Protein 2XBK (pdb70)

CATH classification: 1.10.630.10

Organism: NCBI:txid68242

Foldseek 3Di:
DFAEDDQDAFDFLDADPVLVVVLVVFQKGWHAAPVGFIFIEGFAQVQQLVVLADLLKFQEACDLVVFDFRFDAPVLSVRHY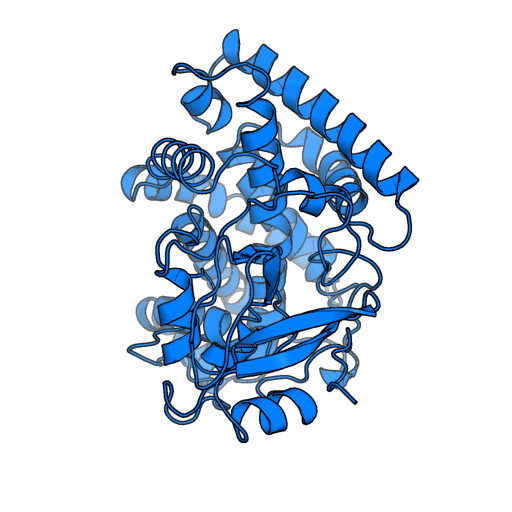NDASVVRVVVLVVLCVLLQVLQPPVNLVVLQVVLLVLQVVQVVVQPVVAPFGFCLVRHQQLSLLQSLCVQAVNDNVCSVVVVVLLQQLFFRPCHVSNVVSVVVLLVVLLVRLVVCVVPPDNHSSNSSNPDPDDSNVSSVSSVVSSNVRGLLLSLLQLLLLAVLLVPVVLVCVLLVDVLLVLLLSLLSLLGSGQWSQKDRWIFRCAWDDGRNDIGHHSHTYIYIQNRNSQRCVVDPPSSDRHSNDPPRPGCSQHDHSSGNSCVSNSSSSNSSNSNVCCVVVVNKHFPDDSVPFAFDPRGHSGHTPTGTIHD

B-factor: mean 30.95, std 8.92, range [11.26, 67.27]

InterPro domains:
  IPR001128 Cytochrome P450 [PF00067] (215-366)
  IPR002397 Cytochrome P450, B-class [PR00359] (140-156)
  IPR002397 Cytochrome P450, B-class [PR00359] (157-172)
  IPR002397 Cytochrome P450, B-class [PR00359] (193-215)
  IPR002397 Cytochrome P450, B-class [PR00359] (269-280)
  IPR002397 Cytochrome P450, B-class [PR00359] (288-315)
  IPR002397 Cytochrome P450, B-class [PR00359] (316-331)
  IPR002397 Cytochrome P450, B-class [PR00359] (337-346)
  IPR002397 Cytochrome P450, B-class [PR00359] (346-357)
  IPR036396 Cytochrome P450 superfamily [G3DSA:1.10.630.10] (1-397)
  IPR036396 Cytochrome P450 superfamily [SSF48264] (19-397)

Structure (mmCIF, N/CA/C/O backbone):
data_2XBK
#
_entry.id   2XBK
#
_cell.length_a   99.920
_cell.length_b   99.690
_cell.length_c   58.505
_cell.angle_alpha   90.00
_cell.angle_beta   111.92
_cell.angle_gamma   90.00
#
_symmetry.space_group_name_H-M   'C 1 2 1'
#
loop_
_entity.id
_entity.type
_entity.pdbx_description
1 polymer 'PIMD PROTEIN'
2 non-polymer 'PROTOPORPHYRIN IX CONTAINING FE'
3 non-polymer 4,5-DE-EPOXYPIMARICIN
4 water water
#
loop_
_atom_site.group_PDB
_atom_site.id
_atom_site.type_symbol
_atom_site.label_atom_id
_atom_site.label_alt_id
_atom_site.label_comp_id
_atom_site.label_asym_id
_atom_site.label_entity_id
_atom_site.label_seq_id
_atom_site.pdbx_PDB_ins_code
_atom_site.Cartn_x
_atom_site.Cartn_y
_atom_site.Cartn_z
_atom_site.occupancy
_atom_site.B_iso_or_equiv
_atom_site.auth_seq_id
_atom_site.auth_comp_id
_atom_site.auth_asym_id
_atom_site.auth_atom_id
_atom_site.pdbx_PDB_model_num
ATOM 1 N N . ASP A 1 14 ? 31.017 -20.906 -16.024 1.00 42.12 7 ASP A N 1
ATOM 2 C CA . ASP A 1 14 ? 30.251 -21.209 -14.784 1.00 41.95 7 ASP A CA 1
ATOM 3 C C . ASP A 1 14 ? 30.947 -20.515 -13.581 1.00 39.96 7 ASP A C 1
ATOM 4 O O . ASP A 1 14 ? 31.825 -21.080 -12.924 1.00 41.77 7 ASP A O 1
ATOM 6 N N . LEU A 1 15 ? 30.583 -19.287 -13.285 1.00 37.30 8 LEU A N 1
ATOM 7 C CA . LEU A 1 15 ? 31.181 -18.672 -12.095 1.00 34.03 8 LEU A CA 1
ATOM 8 C C . LEU A 1 15 ? 30.153 -18.789 -11.004 1.00 32.37 8 LEU A C 1
ATOM 9 O O . LEU A 1 15 ? 28.972 -18.557 -11.286 1.00 32.54 8 LEU A O 1
ATOM 14 N N . PRO A 1 16 ? 30.593 -19.033 -9.740 1.00 30.73 9 PRO A N 1
ATOM 15 C CA . PRO A 1 16 ? 29.539 -19.014 -8.699 1.00 29.79 9 PRO A CA 1
ATOM 16 C C . PRO A 1 16 ? 28.866 -17.678 -8.700 1.00 28.92 9 PRO A C 1
ATOM 17 O O . PRO A 1 16 ? 29.504 -16.618 -8.923 1.00 29.40 9 PRO A O 1
ATOM 21 N N . CYS A 1 17 ? 27.572 -17.697 -8.456 1.00 28.24 10 CYS A N 1
ATOM 22 C CA . CYS A 1 17 ? 26.807 -16.489 -8.566 1.00 28.57 10 CYS A CA 1
ATOM 23 C C . CYS A 1 17 ? 26.288 -15.999 -7.188 1.00 27.78 10 CYS A C 1
ATOM 24 O O . CYS A 1 17 ? 25.555 -16.715 -6.485 1.00 27.35 10 CYS A O 1
ATOM 27 N N . LEU A 1 18 ? 26.716 -14.795 -6.799 1.00 25.99 11 LEU A N 1
ATOM 28 C CA . LEU A 1 18 ? 26.387 -14.254 -5.444 1.00 25.76 11 LEU A CA 1
ATOM 29 C C . LEU A 1 18 ? 24.951 -13.771 -5.418 1.00 26.00 11 LEU A C 1
ATOM 30 O O . LEU A 1 18 ? 24.328 -13.612 -6.459 1.00 27.35 11 LEU A O 1
ATOM 35 N N . ASN A 1 19 ? 24.365 -13.587 -4.258 1.00 25.92 12 ASN A N 1
ATOM 36 C CA . ASN A 1 19 ? 22.968 -13.158 -4.245 1.00 27.30 12 ASN A CA 1
ATOM 37 C C . ASN A 1 19 ? 22.792 -12.097 -3.148 1.00 27.45 12 ASN A C 1
ATOM 38 O O . ASN A 1 19 ? 23.704 -11.811 -2.359 1.00 26.88 12 ASN A O 1
ATOM 43 N N . LEU A 1 20 ? 21.590 -11.587 -3.042 1.00 28.80 13 LEU A N 1
ATOM 44 C CA . LEU A 1 20 ? 21.271 -10.620 -1.998 1.00 29.23 13 LEU A CA 1
ATOM 45 C C . LEU A 1 20 ? 20.404 -11.241 -0.919 1.00 29.26 13 LEU A C 1
ATOM 46 O O . LEU A 1 20 ? 19.633 -10.529 -0.246 1.00 28.19 13 LEU A O 1
ATOM 51 N N . GLU A 1 21 ? 20.534 -12.547 -0.690 1.00 27.92 14 GLU A N 1
ATOM 52 C CA . GLU A 1 21 ? 19.643 -13.140 0.363 1.00 28.96 14 GLU A CA 1
ATOM 53 C C . GLU A 1 21 ? 20.085 -12.768 1.783 1.00 29.41 14 GLU A C 1
ATOM 54 O O . GLU A 1 21 ? 21.282 -12.694 2.055 1.00 30.45 14 GLU A O 1
ATOM 60 N N . PRO A 1 22 ? 19.127 -12.571 2.708 1.00 30.09 15 PRO A N 1
ATOM 61 C CA . PRO A 1 22 ? 19.569 -12.160 4.047 1.00 30.28 15 PRO A CA 1
ATOM 62 C C . PRO A 1 22 ? 20.407 -13.309 4.692 1.00 29.63 15 PRO A C 1
ATOM 63 O O . PRO A 1 22 ? 20.143 -14.479 4.450 1.00 29.85 15 PRO A O 1
ATOM 67 N N . PRO A 1 23 ? 21.438 -12.969 5.462 1.00 28.91 16 PRO A N 1
ATOM 68 C CA . PRO A 1 23 ? 22.189 -14.021 6.133 1.00 28.37 16 PRO A CA 1
ATOM 69 C C . PRO A 1 23 ? 21.401 -14.616 7.311 1.00 28.83 16 PRO A C 1
ATOM 70 O O . PRO A 1 23 ? 20.464 -13.969 7.818 1.00 28.93 16 PRO A O 1
ATOM 74 N N . LYS A 1 24 ? 21.778 -15.807 7.753 1.00 29.46 17 LYS A N 1
ATOM 75 C CA . LYS A 1 24 ? 21.230 -16.402 9.009 1.00 30.49 17 LYS A CA 1
ATOM 76 C C . LYS A 1 24 ? 22.095 -15.895 10.168 1.00 29.63 17 LYS A C 1
ATOM 77 O O . LYS A 1 24 ? 23.204 -15.476 9.971 1.00 27.46 17 LYS A O 1
ATOM 82 N N . MET A 1 25 ? 21.613 -16.040 11.385 1.00 29.72 18 MET A N 1
ATOM 83 C CA . MET A 1 25 ? 22.352 -15.594 12.580 1.00 30.03 18 MET A CA 1
ATOM 84 C C . MET A 1 25 ? 23.600 -16.501 12.844 1.00 29.09 18 MET A C 1
ATOM 85 O O . MET A 1 25 ? 23.512 -17.738 12.777 1.00 28.20 18 MET A O 1
ATOM 90 N N . LEU A 1 26 ? 24.768 -15.891 13.093 1.00 28.17 19 LEU A N 1
ATOM 91 C CA . LEU A 1 26 ? 25.969 -16.608 13.454 1.00 27.25 19 LEU A CA 1
ATOM 92 C C . LEU A 1 26 ? 26.405 -17.765 12.522 1.00 28.25 19 LEU A C 1
ATOM 93 O O . LEU A 1 26 ? 27.130 -18.675 12.942 1.00 29.07 19 LEU A O 1
ATOM 98 N N . LYS A 1 27 ? 26.089 -17.713 11.245 1.00 27.25 20 LYS A N 1
ATOM 99 C CA . LYS A 1 27 ? 26.554 -18.810 10.357 1.00 27.16 20 LYS A CA 1
ATOM 100 C C . LYS A 1 27 ? 26.656 -18.291 8.927 1.00 25.84 20 LYS A C 1
ATOM 101 O O . LYS A 1 27 ? 25.709 -17.697 8.443 1.00 23.46 20 LYS A O 1
ATOM 107 N N . LEU A 1 28 ? 27.797 -18.492 8.268 1.00 25.02 21 LEU A N 1
ATOM 108 C CA . LEU A 1 28 ? 27.904 -18.170 6.818 1.00 25.58 21 LEU A CA 1
ATOM 109 C C . LEU A 1 28 ? 26.929 -19.039 5.970 1.00 26.51 21 LEU A C 1
ATOM 110 O O . LEU A 1 28 ? 26.634 -20.154 6.336 1.00 27.49 21 LEU A O 1
ATOM 115 N N . SER A 1 29 ? 26.412 -18.501 4.880 1.00 25.90 22 SER A N 1
ATOM 116 C CA . SER A 1 29 ? 25.540 -19.249 3.993 1.00 25.88 22 SER A CA 1
ATOM 117 C C . SER A 1 29 ? 26.331 -20.410 3.413 1.00 25.32 22 SER A C 1
ATOM 118 O O . SER A 1 29 ? 27.569 -20.401 3.378 1.00 25.47 22 SER A O 1
ATOM 121 N N . PRO A 1 30 ? 25.622 -21.446 2.977 1.00 24.62 23 PRO A N 1
ATOM 122 C CA . PRO A 1 30 ? 26.286 -22.531 2.315 1.00 23.69 23 PRO A CA 1
ATOM 123 C C . PRO A 1 30 ? 27.209 -22.120 1.144 1.00 22.83 23 PRO A C 1
ATOM 124 O O . PRO A 1 30 ? 28.295 -22.684 0.983 1.00 22.45 23 PRO A O 1
ATOM 128 N N . LEU A 1 31 ? 26.793 -21.174 0.313 1.00 22.53 24 LEU A N 1
ATOM 129 C CA . LEU A 1 31 ? 27.710 -20.752 -0.781 1.00 22.83 24 LEU A CA 1
ATOM 130 C C . LEU A 1 31 ? 28.978 -20.091 -0.236 1.00 22.45 24 LEU A C 1
ATOM 131 O O . LEU A 1 31 ? 30.116 -20.410 -0.689 1.00 21.54 24 LEU A O 1
ATOM 136 N N . LEU A 1 32 ? 28.806 -19.231 0.786 1.00 22.81 25 LEU A N 1
ATOM 137 C CA . LEU A 1 32 ? 29.969 -18.539 1.326 1.00 22.46 25 LEU A CA 1
ATOM 138 C C . LEU A 1 32 ? 30.849 -19.474 2.102 1.00 23.26 25 LEU A C 1
ATOM 139 O O . LEU A 1 32 ? 32.073 -19.367 1.928 1.00 22.48 25 LEU A O 1
ATOM 144 N N . ARG A 1 33 ? 30.268 -20.416 2.887 1.00 22.57 26 ARG A N 1
ATOM 145 C CA . ARG A 1 33 ? 31.117 -21.401 3.561 1.00 25.22 26 ARG A CA 1
ATOM 146 C C . ARG A 1 33 ? 31.883 -22.234 2.513 1.00 25.36 26 ARG A C 1
ATOM 147 O O . ARG A 1 33 ? 33.088 -22.506 2.654 1.00 26.07 26 ARG A O 1
ATOM 150 N N . ALA A 1 34 ? 31.204 -22.650 1.447 1.00 25.18 27 ALA A N 1
ATOM 151 C CA . ALA A 1 34 ? 31.865 -23.495 0.423 1.00 25.61 27 ALA A CA 1
ATOM 152 C C . ALA A 1 34 ? 33.009 -22.749 -0.249 1.00 25.74 27 ALA A C 1
ATOM 153 O O . ALA A 1 34 ? 34.104 -23.308 -0.424 1.00 26.04 27 ALA A O 1
ATOM 155 N N . LEU A 1 35 ? 32.790 -21.475 -0.587 1.00 24.58 28 LEU A N 1
ATOM 156 C CA . LEU A 1 35 ? 33.872 -20.693 -1.169 1.00 25.33 28 LEU A CA 1
ATOM 157 C C . LEU A 1 35 ? 35.087 -20.458 -0.178 1.00 25.51 28 LEU A C 1
ATOM 158 O O . LEU A 1 35 ? 36.266 -20.587 -0.553 1.00 24.03 28 LEU A O 1
ATOM 163 N N . GLN A 1 36 ? 34.793 -20.130 1.095 1.00 25.07 29 GLN A N 1
ATOM 164 C CA . GLN A 1 36 ? 35.847 -19.997 2.082 1.00 25.11 29 GLN A CA 1
ATOM 165 C C . GLN A 1 36 ? 36.645 -21.303 2.293 1.00 25.75 29 GLN A C 1
ATOM 166 O O . GLN A 1 36 ? 37.888 -21.269 2.407 1.00 23.33 29 GLN A O 1
ATOM 172 N N . ASP A 1 37 ? 35.936 -22.441 2.335 1.00 26.34 30 ASP A N 1
ATOM 173 C CA . ASP A 1 37 ? 36.602 -23.773 2.432 1.00 28.65 30 ASP A CA 1
ATOM 174 C C . ASP A 1 37 ? 37.461 -24.076 1.220 1.00 27.60 30 ASP A C 1
ATOM 175 O O . ASP A 1 37 ? 38.522 -24.657 1.358 1.00 26.22 30 ASP A O 1
ATOM 180 N N A ARG A 1 38 ? 37.053 -23.611 0.049 0.50 27.79 31 ARG A N 1
ATOM 181 N N B ARG A 1 38 ? 37.022 -23.681 0.025 0.50 27.90 31 ARG A N 1
ATOM 182 C CA A ARG A 1 38 ? 37.719 -24.112 -1.179 0.50 28.18 31 ARG A CA 1
ATOM 183 C CA B ARG A 1 38 ? 37.763 -24.136 -1.195 0.50 28.36 31 ARG A CA 1
ATOM 184 C C A ARG A 1 38 ? 38.843 -23.235 -1.740 0.50 27.25 31 ARG A C 1
ATOM 185 C C B ARG A 1 38 ? 39.071 -23.388 -1.370 0.50 27.44 31 ARG A C 1
ATOM 186 O O A ARG A 1 38 ? 39.483 -23.599 -2.708 0.50 26.47 31 ARG A O 1
ATOM 187 O O B ARG A 1 38 ? 40.078 -23.992 -1.724 0.50 26.96 31 ARG A O 1
ATOM 202 N N . GLY A 1 39 ? 39.068 -22.070 -1.139 1.00 26.95 32 GLY A N 1
ATOM 203 C CA . GLY A 1 39 ? 40.341 -21.308 -1.349 1.00 25.08 32 GLY A CA 1
ATOM 204 C C . GLY A 1 39 ? 40.164 -19.881 -0.933 1.00 24.39 32 GLY A C 1
ATOM 205 O O . GLY A 1 39 ? 39.017 -19.465 -0.646 1.00 24.27 32 GLY A O 1
ATOM 206 N N . PRO A 1 40 ? 41.255 -19.091 -0.940 1.00 24.71 33 PRO A N 1
ATOM 207 C CA . PRO A 1 40 ? 41.183 -17.734 -0.388 1.00 24.99 33 PRO A CA 1
ATOM 208 C C . PRO A 1 40 ? 40.619 -16.693 -1.367 1.00 26.19 33 PRO A C 1
ATOM 209 O O . PRO A 1 40 ? 40.252 -15.591 -0.953 1.00 27.64 33 PRO A O 1
ATOM 213 N N . ILE A 1 41 ? 40.506 -17.028 -2.647 1.00 26.44 34 ILE A N 1
ATOM 214 C CA . ILE A 1 41 ? 39.999 -16.069 -3.611 1.00 27.05 34 ILE A CA 1
ATOM 215 C C . ILE A 1 41 ? 39.285 -16.720 -4.838 1.00 26.82 34 ILE A C 1
ATOM 216 O O . ILE A 1 41 ? 39.755 -17.728 -5.332 1.00 27.15 34 ILE A O 1
ATOM 221 N N . HIS A 1 42 ? 38.134 -16.188 -5.262 1.00 25.42 35 HIS A N 1
ATOM 222 C CA . HIS A 1 42 ? 37.373 -16.816 -6.385 1.00 26.35 35 HIS A CA 1
ATOM 223 C C . HIS A 1 42 ? 36.815 -15.777 -7.325 1.00 25.83 35 HIS A C 1
ATOM 224 O O . HIS A 1 42 ? 36.292 -14.768 -6.878 1.00 24.55 35 HIS A O 1
ATOM 231 N N . ARG A 1 43 ? 36.902 -16.060 -8.634 1.00 24.90 36 ARG A N 1
ATOM 232 C CA . ARG A 1 43 ? 36.147 -15.344 -9.611 1.00 24.36 36 ARG A CA 1
ATOM 233 C C . ARG A 1 43 ? 34.636 -15.689 -9.490 1.00 24.21 36 ARG A C 1
ATOM 234 O O . ARG A 1 43 ? 34.254 -16.890 -9.496 1.00 24.24 36 ARG A O 1
ATOM 242 N N . VAL A 1 44 ? 33.802 -14.651 -9.388 1.00 23.01 37 VAL A N 1
ATOM 243 C CA . VAL A 1 44 ? 32.365 -14.815 -9.133 1.00 23.30 37 VAL A CA 1
ATOM 244 C C . VAL A 1 44 ? 31.551 -13.886 -10.033 1.00 24.30 37 VAL A C 1
ATOM 245 O O . VAL A 1 44 ? 32.087 -12.956 -10.664 1.00 25.89 37 VAL A O 1
ATOM 249 N N . ARG A 1 45 ? 30.252 -14.062 -10.019 1.00 23.08 38 ARG A N 1
ATOM 250 C CA . ARG A 1 45 ? 29.365 -13.187 -10.695 1.00 25.15 38 ARG A CA 1
ATOM 251 C C . ARG A 1 45 ? 28.561 -12.459 -9.621 1.00 26.37 38 ARG A C 1
ATOM 252 O O . ARG A 1 45 ? 28.221 -13.074 -8.585 1.00 26.72 38 ARG A O 1
ATOM 260 N N . THR A 1 46 ? 28.267 -11.169 -9.844 1.00 25.64 39 THR A N 1
ATOM 261 C CA . THR A 1 46 ? 27.587 -10.350 -8.841 1.00 26.09 39 THR A CA 1
ATOM 262 C C . THR A 1 46 ? 26.101 -10.307 -9.068 1.00 27.43 39 THR A C 1
ATOM 263 O O . THR A 1 46 ? 25.646 -10.719 -10.165 1.00 28.83 39 THR A O 1
ATOM 267 N N . PRO A 1 47 ? 25.337 -9.794 -8.080 1.00 26.48 40 PRO A N 1
ATOM 268 C CA . PRO A 1 47 ? 23.904 -9.590 -8.294 1.00 28.64 40 PRO A CA 1
ATOM 269 C C . PRO A 1 47 ? 23.573 -8.668 -9.455 1.00 29.90 40 PRO A C 1
ATOM 270 O O . PRO A 1 47 ? 22.467 -8.748 -9.984 1.00 28.44 40 PRO A O 1
ATOM 274 N N . ALA A 1 48 ? 24.506 -7.818 -9.851 1.00 30.77 41 ALA A N 1
ATOM 275 C CA . ALA A 1 48 ? 24.292 -6.974 -11.008 1.00 30.97 41 ALA A CA 1
ATOM 276 C C . ALA A 1 48 ? 24.643 -7.755 -12.291 1.00 31.85 41 ALA A C 1
ATOM 277 O O . ALA A 1 48 ? 24.385 -7.286 -13.362 1.00 33.32 41 ALA A O 1
ATOM 279 N N . GLY A 1 49 ? 25.236 -8.945 -12.195 1.00 31.16 42 GLY A N 1
ATOM 280 C CA . GLY A 1 49 ? 25.519 -9.717 -13.376 1.00 31.17 42 GLY A CA 1
ATOM 281 C C . GLY A 1 49 ? 26.938 -9.549 -13.894 1.00 30.83 42 GLY A C 1
ATOM 282 O O . GLY A 1 49 ? 27.252 -10.126 -14.922 1.00 31.20 42 GLY A O 1
ATOM 283 N N . ASP A 1 50 ? 27.821 -8.831 -13.160 1.00 29.87 43 ASP A N 1
ATOM 284 C CA . ASP A 1 50 ? 29.183 -8.613 -13.612 1.00 28.96 43 ASP A CA 1
ATOM 285 C C . ASP A 1 50 ? 30.110 -9.581 -12.951 1.00 29.22 43 ASP A C 1
ATOM 286 O O . ASP A 1 50 ? 29.734 -10.236 -11.983 1.00 30.57 43 ASP A O 1
ATOM 291 N N . GLU A 1 51 ? 31.333 -9.686 -13.430 1.00 28.17 44 GLU A N 1
ATOM 292 C CA . GLU A 1 51 ? 32.320 -10.592 -12.838 1.00 28.90 44 GLU A CA 1
ATOM 293 C C . GLU A 1 51 ? 33.166 -9.861 -11.780 1.00 27.94 44 GLU A C 1
ATOM 294 O O . GLU A 1 51 ? 33.394 -8.640 -11.901 1.00 27.87 44 GLU A O 1
ATOM 300 N N . ALA A 1 52 ? 33.663 -10.609 -10.775 1.00 25.98 45 ALA A N 1
ATOM 301 C CA . ALA A 1 52 ? 34.398 -9.969 -9.656 1.00 25.89 45 ALA A CA 1
ATOM 302 C C . ALA A 1 52 ? 35.281 -10.993 -9.014 1.00 25.21 45 ALA A C 1
ATOM 303 O O . ALA A 1 52 ? 35.155 -12.253 -9.251 1.00 25.16 45 ALA A O 1
ATOM 305 N N . TRP A 1 53 ? 36.219 -10.509 -8.221 1.00 23.40 46 TRP A N 1
ATOM 306 C CA . TRP A 1 53 ? 36.934 -11.414 -7.371 1.00 22.69 46 TRP A CA 1
ATOM 307 C C . TRP A 1 53 ? 36.359 -11.332 -5.966 1.00 23.49 46 TRP A C 1
ATOM 308 O O . TRP A 1 53 ? 36.134 -10.248 -5.454 1.00 23.34 46 TRP A O 1
ATOM 319 N N . LEU A 1 54 ? 36.151 -12.483 -5.326 1.00 23.99 47 LEU A N 1
ATOM 320 C CA . LEU A 1 54 ? 35.703 -12.484 -3.926 1.00 24.22 47 LEU A CA 1
ATOM 321 C C . LEU A 1 54 ? 36.837 -13.028 -3.079 1.00 23.53 47 LEU A C 1
ATOM 322 O O . LEU A 1 54 ? 37.328 -14.136 -3.313 1.00 24.17 47 LEU A O 1
ATOM 327 N N . VAL A 1 55 ? 37.288 -12.257 -2.083 1.00 24.01 48 VAL A N 1
ATOM 328 C CA . VAL A 1 55 ? 38.368 -12.732 -1.170 1.00 24.86 48 VAL A CA 1
ATOM 329 C C . VAL A 1 55 ? 37.645 -13.288 0.066 1.00 23.71 48 VAL A C 1
ATOM 330 O O . VAL A 1 55 ? 36.724 -12.649 0.558 1.00 23.17 48 VAL A O 1
ATOM 334 N N . THR A 1 56 ? 38.037 -14.468 0.532 1.00 23.16 49 THR A N 1
ATOM 335 C CA . THR A 1 56 ? 37.191 -15.187 1.452 1.00 24.10 49 THR A CA 1
ATOM 336 C C . THR A 1 56 ? 37.783 -15.446 2.813 1.00 23.63 49 THR A C 1
ATOM 337 O O . THR A 1 56 ? 37.084 -15.988 3.676 1.00 24.13 49 THR A O 1
ATOM 341 N N . ARG A 1 57 ? 39.066 -15.124 3.010 1.00 22.16 50 ARG A N 1
ATOM 342 C CA . ARG A 1 57 ? 39.732 -15.443 4.259 1.00 22.30 50 ARG A CA 1
ATOM 343 C C . ARG A 1 57 ? 40.286 -14.177 4.900 1.00 22.90 50 ARG A C 1
ATOM 344 O O . ARG A 1 57 ? 40.617 -13.235 4.207 1.00 22.66 50 ARG A O 1
ATOM 352 N N . HIS A 1 58 ? 40.390 -14.179 6.221 1.00 22.26 51 HIS A N 1
ATOM 353 C CA . HIS A 1 58 ? 40.799 -13.024 6.991 1.00 22.64 51 HIS A CA 1
ATOM 354 C C . HIS A 1 58 ? 42.225 -12.594 6.631 1.00 23.12 51 HIS A C 1
ATOM 355 O O . HIS A 1 58 ? 42.431 -11.430 6.367 1.00 23.14 51 HIS A O 1
ATOM 362 N N . ALA A 1 59 ? 43.200 -13.526 6.562 1.00 22.76 52 ALA A N 1
ATOM 363 C CA . ALA A 1 59 ? 44.583 -13.074 6.277 1.00 22.00 52 ALA A CA 1
ATOM 364 C C . ALA A 1 59 ? 44.683 -12.392 4.918 1.00 21.83 52 ALA A C 1
ATOM 365 O O . ALA A 1 59 ? 45.310 -11.354 4.810 1.00 20.65 52 ALA A O 1
ATOM 367 N N . GLU A 1 60 ? 44.102 -13.004 3.874 1.00 21.34 53 GLU A N 1
ATOM 368 C CA . GLU A 1 60 ? 44.186 -12.482 2.544 1.00 21.77 53 GLU A CA 1
ATOM 369 C C . GLU A 1 60 ? 43.370 -11.183 2.416 1.00 21.40 53 GLU A C 1
ATOM 370 O O . GLU A 1 60 ? 43.810 -10.278 1.735 1.00 22.46 53 GLU A O 1
ATOM 376 N N . LEU A 1 61 ? 42.198 -11.080 3.053 1.00 19.97 54 LEU A N 1
ATOM 377 C CA . LEU A 1 61 ? 41.404 -9.862 2.927 1.00 19.25 54 LEU A CA 1
ATOM 378 C C . LEU A 1 61 ? 42.221 -8.739 3.585 1.00 21.22 54 LEU A C 1
ATOM 379 O O . LEU A 1 61 ? 42.424 -7.663 2.998 1.00 20.03 54 LEU A O 1
ATOM 384 N N . LYS A 1 62 ? 42.763 -9.013 4.771 1.00 21.39 55 LYS A N 1
ATOM 385 C CA . LYS A 1 62 ? 43.521 -8.002 5.492 1.00 25.41 55 LYS A CA 1
ATOM 386 C C . LYS A 1 62 ? 44.738 -7.638 4.680 1.00 25.84 55 LYS A C 1
ATOM 387 O O . LYS A 1 62 ? 45.116 -6.467 4.569 1.00 28.68 55 LYS A O 1
ATOM 393 N N . GLN A 1 63 ? 45.312 -8.599 3.966 1.00 27.21 56 GLN A N 1
ATOM 394 C CA . GLN A 1 63 ? 46.444 -8.258 3.124 1.00 27.54 56 GLN A CA 1
ATOM 395 C C . GLN A 1 63 ? 46.016 -7.372 1.878 1.00 26.53 56 GLN A C 1
ATOM 396 O O . GLN A 1 63 ? 46.695 -6.381 1.522 1.00 24.27 56 GLN A O 1
ATOM 402 N N . LEU A 1 64 ? 44.878 -7.651 1.239 1.00 23.42 57 LEU A N 1
ATOM 403 C CA . LEU A 1 64 ? 44.437 -6.759 0.159 1.00 22.74 57 LEU A CA 1
ATOM 404 C C . LEU A 1 64 ? 44.085 -5.331 0.648 1.00 23.11 57 LEU A C 1
ATOM 405 O O . LEU A 1 64 ? 44.281 -4.362 -0.105 1.00 23.02 57 LEU A O 1
ATOM 410 N N . LEU A 1 65 ? 43.641 -5.203 1.896 1.00 21.83 58 LEU A N 1
ATOM 411 C CA . LEU A 1 65 ? 43.299 -3.859 2.460 1.00 22.18 58 LEU A CA 1
ATOM 412 C C . LEU A 1 65 ? 44.551 -3.009 2.599 1.00 22.53 58 LEU A C 1
ATOM 413 O O . LEU A 1 65 ? 44.452 -1.795 2.809 1.00 23.86 58 LEU A O 1
ATOM 418 N N . HIS A 1 66 ? 45.719 -3.638 2.508 1.00 22.19 59 HIS A N 1
ATOM 419 C CA . HIS A 1 66 ? 47.001 -2.867 2.612 1.00 23.84 59 HIS A CA 1
ATOM 420 C C . HIS A 1 66 ? 47.764 -2.792 1.295 1.00 24.51 59 HIS A C 1
ATOM 421 O O . HIS A 1 66 ? 48.883 -2.215 1.226 1.00 27.24 59 HIS A O 1
ATOM 428 N N . ASP A 1 67 ? 47.169 -3.329 0.240 1.00 24.03 60 ASP A N 1
ATOM 429 C CA . ASP A 1 67 ? 47.839 -3.444 -1.055 1.00 24.23 60 ASP A CA 1
ATOM 430 C C . ASP A 1 67 ? 47.431 -2.223 -1.854 1.00 24.99 60 ASP A C 1
ATOM 431 O O . ASP A 1 67 ? 46.254 -2.033 -2.227 1.00 23.17 60 ASP A O 1
ATOM 436 N N . GLU A 1 68 ? 48.390 -1.378 -2.190 1.00 26.10 61 GLU A N 1
ATOM 437 C CA . GLU A 1 68 ? 47.977 -0.123 -2.850 1.00 28.65 61 GLU A CA 1
ATOM 438 C C . GLU A 1 68 ? 47.622 -0.296 -4.349 1.00 27.48 61 GLU A C 1
ATOM 439 O O . GLU A 1 68 ? 47.197 0.639 -5.016 1.00 27.72 61 GLU A O 1
ATOM 445 N N . ARG A 1 69 ? 47.748 -1.524 -4.872 1.00 26.92 62 ARG A N 1
ATOM 446 C CA . ARG A 1 69 ? 47.237 -1.807 -6.221 1.00 26.28 62 ARG A CA 1
ATOM 447 C C . ARG A 1 69 ? 45.722 -1.873 -6.282 1.00 26.70 62 ARG A C 1
ATOM 448 O O . ARG A 1 69 ? 45.179 -1.921 -7.388 1.00 28.73 62 ARG A O 1
ATOM 456 N N . ILE A 1 70 ? 45.036 -1.912 -5.128 1.00 24.48 63 ILE A N 1
ATOM 457 C CA . ILE A 1 70 ? 43.580 -1.977 -5.160 1.00 23.40 63 ILE A CA 1
ATOM 458 C C . ILE A 1 70 ? 42.959 -0.650 -4.653 1.00 22.69 63 ILE A C 1
ATOM 459 O O . ILE A 1 70 ? 43.247 -0.211 -3.547 1.00 23.47 63 ILE A O 1
ATOM 464 N N . GLY A 1 71 ? 42.131 0.019 -5.429 1.00 22.33 64 GLY A N 1
ATOM 465 C CA . GLY A 1 71 ? 41.671 1.338 -5.003 1.00 23.55 64 GLY A CA 1
ATOM 466 C C . GLY A 1 71 ? 40.413 1.778 -5.686 1.00 25.11 64 GLY A C 1
ATOM 467 O O . GLY A 1 71 ? 39.728 0.966 -6.336 1.00 24.05 64 GLY A O 1
ATOM 468 N N A ARG A 1 72 ? 40.088 3.055 -5.549 0.50 25.85 65 ARG A N 1
ATOM 469 N N B ARG A 1 72 ? 40.086 3.069 -5.536 0.50 25.89 65 ARG A N 1
ATOM 470 C CA A ARG A 1 72 ? 38.835 3.566 -6.088 0.50 27.09 65 ARG A CA 1
ATOM 471 C CA B ARG A 1 72 ? 38.820 3.655 -6.042 0.50 27.14 65 ARG A CA 1
ATOM 472 C C A ARG A 1 72 ? 39.068 4.344 -7.388 0.50 27.72 65 ARG A C 1
ATOM 473 C C B ARG A 1 72 ? 38.952 4.225 -7.481 0.50 27.73 65 ARG A C 1
ATOM 474 O O A ARG A 1 72 ? 38.381 5.336 -7.662 0.50 29.34 65 ARG A O 1
ATOM 475 O O B ARG A 1 72 ? 38.072 4.970 -7.950 0.50 28.93 65 ARG A O 1
ATOM 490 N N . THR A 1 73 ? 40.010 3.882 -8.189 1.00 26.93 66 THR A N 1
ATOM 491 C CA . THR A 1 73 ? 40.170 4.417 -9.542 1.00 29.57 66 THR A CA 1
ATOM 492 C C . THR A 1 73 ? 39.950 3.331 -10.567 1.00 30.54 66 THR A C 1
ATOM 493 O O . THR A 1 73 ? 40.276 2.167 -10.306 1.00 33.21 66 THR A O 1
ATOM 497 N N . HIS A 1 74 ? 39.507 3.706 -11.759 1.00 32.52 67 HIS A N 1
ATOM 498 C CA . HIS A 1 74 ? 39.308 2.757 -12.830 1.00 34.34 67 HIS A CA 1
ATOM 499 C C . HIS A 1 74 ? 39.430 3.535 -14.165 1.00 37.07 67 HIS A C 1
ATOM 500 O O . HIS A 1 74 ? 38.907 4.646 -14.264 1.00 37.21 67 HIS A O 1
ATOM 507 N N . PRO A 1 75 ? 40.064 2.933 -15.190 1.00 39.16 68 PRO A N 1
ATOM 508 C CA . PRO A 1 75 ? 40.225 3.733 -16.432 1.00 41.39 68 PRO A CA 1
ATOM 509 C C . PRO A 1 75 ? 38.910 4.247 -16.976 1.00 42.44 68 PRO A C 1
ATOM 510 O O . PRO A 1 75 ? 38.851 5.360 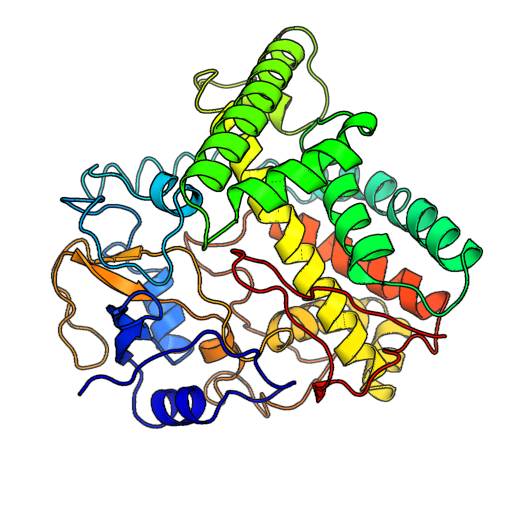-17.444 1.00 41.98 68 PRO A O 1
ATOM 514 N N . ASP A 1 76 ? 37.844 3.455 -16.865 1.00 43.78 69 ASP A N 1
ATOM 515 C CA . ASP A 1 76 ? 36.560 3.756 -17.510 1.00 45.27 69 ASP A CA 1
ATOM 516 C C . ASP A 1 76 ? 35.348 3.506 -16.567 1.00 45.03 69 ASP A C 1
ATOM 517 O O . ASP A 1 76 ? 34.565 2.574 -16.773 1.00 45.27 69 ASP A O 1
ATOM 522 N N . PRO A 1 77 ? 35.172 4.368 -15.557 1.00 44.77 70 PRO A N 1
ATOM 523 C CA . PRO A 1 77 ? 34.176 4.179 -14.491 1.00 43.54 70 PRO A CA 1
ATOM 524 C C . PRO A 1 77 ? 32.788 3.787 -15.002 1.00 44.03 70 PRO A C 1
ATOM 525 O O . PRO A 1 77 ? 32.088 3.020 -14.348 1.00 42.60 70 PRO A O 1
ATOM 529 N N . PRO A 1 78 ? 32.380 4.281 -16.195 1.00 44.87 71 PRO A N 1
ATOM 530 C CA . PRO A 1 78 ? 30.947 3.881 -16.408 1.00 43.81 71 PRO A CA 1
ATOM 531 C C . PRO A 1 78 ? 30.787 2.498 -17.006 1.00 42.12 71 PRO A C 1
ATOM 532 O O . PRO A 1 78 ? 29.683 1.963 -17.048 1.00 42.58 71 PRO A O 1
ATOM 536 N N . SER A 1 79 ? 31.868 1.895 -17.439 1.00 39.98 72 SER A N 1
ATOM 537 C CA . SER A 1 79 ? 31.749 0.527 -17.799 1.00 39.46 72 SER A CA 1
ATOM 538 C C . SER A 1 79 ? 32.362 -0.435 -16.757 1.00 38.18 72 SER A C 1
ATOM 539 O O . SER A 1 79 ? 32.455 -1.626 -17.041 1.00 38.32 72 SER A O 1
ATOM 542 N N . ALA A 1 80 ? 32.786 0.048 -15.566 1.00 35.71 73 ALA A N 1
ATOM 543 C CA . ALA A 1 80 ? 33.424 -0.830 -14.548 1.00 33.06 73 ALA A CA 1
ATOM 544 C C . ALA A 1 80 ? 32.435 -1.871 -13.952 1.00 30.62 73 ALA A C 1
ATOM 545 O O . ALA A 1 80 ? 31.261 -1.555 -13.825 1.00 28.86 73 ALA A O 1
ATOM 547 N N . ALA A 1 81 ? 32.917 -3.089 -13.649 1.00 28.87 74 ALA A N 1
ATOM 548 C CA . ALA A 1 81 ? 32.112 -4.136 -13.035 1.00 28.93 74 ALA A CA 1
ATOM 549 C C . ALA A 1 81 ? 31.638 -3.642 -11.658 1.00 28.36 74 ALA A C 1
ATOM 550 O O . ALA A 1 81 ? 32.382 -2.970 -10.921 1.00 27.75 74 ALA A O 1
ATOM 552 N N . GLN A 1 82 ? 30.398 -3.988 -11.335 1.00 28.59 75 GLN A N 1
ATOM 553 C CA . GLN A 1 82 ? 29.730 -3.569 -10.093 1.00 29.33 75 GLN A CA 1
ATOM 554 C C . GLN A 1 82 ? 29.060 -4.726 -9.351 1.00 28.75 75 GLN A C 1
ATOM 555 O O . GLN A 1 82 ? 28.749 -5.775 -9.954 1.00 28.23 75 GLN A O 1
ATOM 561 N N . TYR A 1 83 ? 28.889 -4.558 -8.042 1.00 27.39 76 TYR A N 1
ATOM 562 C CA . TYR A 1 83 ? 28.216 -5.563 -7.241 1.00 27.23 76 TYR A CA 1
ATOM 563 C C . TYR A 1 83 ? 26.719 -5.306 -7.354 1.00 26.53 76 TYR A C 1
ATOM 564 O O . TYR A 1 83 ? 25.981 -6.236 -7.611 1.00 26.36 76 TYR A O 1
ATOM 573 N N . VAL A 1 84 ? 26.301 -4.040 -7.129 1.00 25.71 77 VAL A N 1
ATOM 574 C CA . VAL A 1 84 ? 24.918 -3.586 -7.312 1.00 26.00 77 VAL A CA 1
ATOM 575 C C . VAL A 1 84 ? 25.043 -2.252 -8.064 1.00 27.70 77 VAL A C 1
ATOM 576 O O . VAL A 1 84 ? 26.128 -1.647 -8.066 1.00 26.80 77 VAL A O 1
ATOM 580 N N . ARG A 1 85 ? 23.965 -1.818 -8.721 1.00 28.89 78 ARG A N 1
ATOM 581 C CA . ARG A 1 85 ? 23.935 -0.542 -9.485 1.00 32.27 78 ARG A CA 1
ATOM 582 C C . ARG A 1 85 ? 23.482 0.598 -8.600 1.00 32.26 78 ARG A C 1
ATOM 583 O O . ARG A 1 85 ? 22.301 0.659 -8.257 1.00 34.45 78 ARG A O 1
ATOM 591 N N . SER A 1 86 ? 24.395 1.494 -8.239 1.00 32.12 79 SER A N 1
ATOM 592 C CA . SER A 1 86 ? 24.085 2.597 -7.348 1.00 31.77 79 SER A CA 1
ATOM 593 C C . SER A 1 86 ? 24.715 3.883 -7.839 1.00 32.69 79 SER A C 1
ATOM 594 O O . SER A 1 86 ? 25.942 3.970 -7.859 1.00 31.73 79 SER A O 1
ATOM 597 N N . PRO A 1 87 ? 23.876 4.892 -8.248 1.00 33.59 80 PRO A N 1
ATOM 598 C CA . PRO A 1 87 ? 24.494 6.188 -8.560 1.00 33.98 80 PRO A CA 1
ATOM 599 C C . PRO A 1 87 ? 25.238 6.810 -7.353 1.00 33.16 80 PRO A C 1
ATOM 600 O O . PRO A 1 87 ? 26.243 7.516 -7.589 1.00 33.61 80 PRO A O 1
ATOM 604 N N . PHE A 1 88 ? 24.819 6.528 -6.097 1.00 31.26 81 PHE A N 1
ATOM 605 C CA . PHE A 1 88 ? 25.654 6.967 -4.956 1.00 30.76 81 PHE A CA 1
ATOM 606 C C . PHE A 1 88 ? 27.077 6.321 -4.942 1.00 29.75 81 PHE A C 1
ATOM 607 O O . PHE A 1 88 ? 28.101 7.024 -4.759 1.00 29.90 81 PHE A O 1
ATOM 615 N N . LEU A 1 89 ? 27.176 5.010 -5.122 1.00 28.99 82 LEU A N 1
ATOM 616 C CA . LEU A 1 89 ? 28.488 4.396 -5.128 1.00 28.42 82 LEU A CA 1
ATOM 617 C C . LEU A 1 89 ? 29.323 4.873 -6.306 1.00 30.60 82 LEU A C 1
ATOM 618 O O . LEU A 1 89 ? 30.533 5.070 -6.146 1.00 29.96 82 LEU A O 1
ATOM 623 N N . ASP A 1 90 ? 28.687 5.090 -7.471 1.00 32.00 83 ASP A N 1
ATOM 624 C CA . ASP A 1 90 ? 29.424 5.644 -8.642 1.00 33.63 83 ASP A CA 1
ATOM 625 C C . ASP A 1 90 ? 30.197 6.913 -8.303 1.00 33.58 83 ASP A C 1
ATOM 626 O O . ASP A 1 90 ? 31.266 7.098 -8.873 1.00 34.61 83 ASP A O 1
ATOM 631 N N . LEU A 1 91 ? 29.708 7.750 -7.367 1.00 33.74 84 LEU A N 1
ATOM 632 C CA . LEU A 1 91 ? 30.458 8.990 -6.966 1.00 34.52 84 LEU A CA 1
ATOM 633 C C . LEU A 1 91 ? 31.853 8.700 -6.437 1.00 33.31 84 LEU A C 1
ATOM 634 O O . LEU A 1 91 ? 32.692 9.549 -6.549 1.00 32.27 84 LEU A O 1
ATOM 639 N N . LEU A 1 92 ? 32.091 7.472 -5.910 1.00 31.79 85 LEU A N 1
ATOM 640 C CA . LEU A 1 92 ? 33.348 7.101 -5.301 1.00 31.86 85 LEU A CA 1
ATOM 641 C C . LEU A 1 92 ? 34.477 6.777 -6.261 1.00 31.84 85 LEU A C 1
ATOM 642 O O . LEU A 1 92 ? 35.651 6.882 -5.900 1.00 32.96 85 LEU A O 1
ATOM 647 N N . ILE A 1 93 ? 34.141 6.348 -7.461 1.00 30.44 86 ILE A N 1
ATOM 648 C CA . ILE A 1 93 ? 35.128 5.889 -8.422 1.00 31.05 86 ILE A CA 1
ATOM 649 C C . ILE A 1 93 ? 35.534 7.023 -9.408 1.00 31.88 86 ILE A C 1
ATOM 650 O O . ILE A 1 93 ? 34.663 7.692 -9.927 1.00 31.41 86 ILE A O 1
ATOM 655 N N . SER A 1 94 ? 36.813 7.237 -9.709 1.00 32.72 87 SER A N 1
ATOM 656 C CA . SER A 1 94 ? 37.154 8.313 -10.692 1.00 34.51 87 SER A CA 1
ATOM 657 C C . SER A 1 94 ? 38.108 7.676 -11.679 1.00 36.23 87 SER A C 1
ATOM 658 O O . SER A 1 94 ? 38.663 6.543 -11.396 1.00 34.81 87 SER A O 1
ATOM 661 N N . ASP A 1 95 ? 38.355 8.370 -12.804 1.00 37.08 88 ASP A N 1
ATOM 662 C CA . ASP A 1 95 ? 39.433 7.916 -13.679 1.00 38.66 88 ASP A CA 1
ATOM 663 C C . ASP A 1 95 ? 40.821 8.571 -13.432 1.00 38.87 88 ASP A C 1
ATOM 664 O O . ASP A 1 95 ? 41.722 8.550 -14.303 1.00 37.98 88 ASP A O 1
ATOM 669 N N . ALA A 1 96 ? 41.007 9.080 -12.217 1.00 38.68 89 ALA A N 1
ATOM 670 C CA . ALA A 1 96 ? 42.296 9.592 -11.813 1.00 38.29 89 ALA A CA 1
ATOM 671 C C . ALA A 1 96 ? 43.278 8.429 -11.935 1.00 37.80 89 ALA A C 1
ATOM 672 O O . ALA A 1 96 ? 42.866 7.278 -11.908 1.00 38.10 89 ALA A O 1
ATOM 674 N N . ASP A 1 97 ? 44.575 8.686 -12.099 1.00 36.32 90 ASP A N 1
ATOM 675 C CA . ASP A 1 97 ? 45.496 7.555 -12.076 1.00 35.79 90 ASP A CA 1
ATOM 676 C C . ASP A 1 97 ? 45.650 7.037 -10.619 1.00 34.16 90 ASP A C 1
ATOM 677 O O . ASP A 1 97 ? 45.223 7.718 -9.671 1.00 33.86 90 ASP A O 1
ATOM 682 N N . ALA A 1 98 ? 46.264 5.874 -10.410 1.00 32.34 91 ALA A N 1
ATOM 683 C CA . ALA A 1 98 ? 46.205 5.225 -9.096 1.00 30.94 91 ALA A CA 1
ATOM 684 C C . ALA A 1 98 ? 46.855 6.105 -7.997 1.00 30.82 91 ALA A C 1
ATOM 685 O O . ALA A 1 98 ? 46.250 6.299 -6.920 1.00 29.01 91 ALA A O 1
ATOM 687 N N . GLU A 1 99 ? 48.014 6.708 -8.298 1.00 31.03 92 GLU A N 1
ATOM 688 C CA . GLU A 1 99 ? 48.703 7.623 -7.359 1.00 32.08 92 GLU A CA 1
ATOM 689 C C . GLU A 1 99 ? 47.907 8.850 -6.999 1.00 30.42 92 GLU A C 1
ATOM 690 O O . GLU A 1 99 ? 47.876 9.203 -5.841 1.00 31.68 92 GLU A O 1
ATOM 693 N N A SER A 1 100 ? 47.248 9.495 -7.955 0.50 29.74 93 SER A N 1
ATOM 694 N N B SER A 1 100 ? 47.258 9.479 -7.970 0.50 29.22 93 SER A N 1
ATOM 695 C CA A SER A 1 100 ? 46.493 10.703 -7.624 0.50 29.64 93 SER A CA 1
ATOM 696 C CA B SER A 1 100 ? 46.488 10.683 -7.695 0.50 28.58 93 SER A CA 1
ATOM 697 C C A SER A 1 100 ? 45.254 10.376 -6.765 0.50 28.86 93 SER A C 1
ATOM 698 C C B SER A 1 100 ? 45.266 10.377 -6.795 0.50 28.34 93 SER A C 1
ATOM 699 O O A SER A 1 100 ? 44.935 11.095 -5.819 0.50 28.64 93 SER A O 1
ATOM 700 O O B SER A 1 100 ? 44.989 11.100 -5.838 0.50 28.10 93 SER A O 1
ATOM 705 N N . GLY A 1 101 ? 44.602 9.264 -7.079 1.00 27.41 94 GLY A N 1
ATOM 706 C CA . GLY A 1 101 ? 43.464 8.754 -6.250 1.00 26.01 94 GLY A CA 1
ATOM 707 C C . GLY A 1 101 ? 43.942 8.469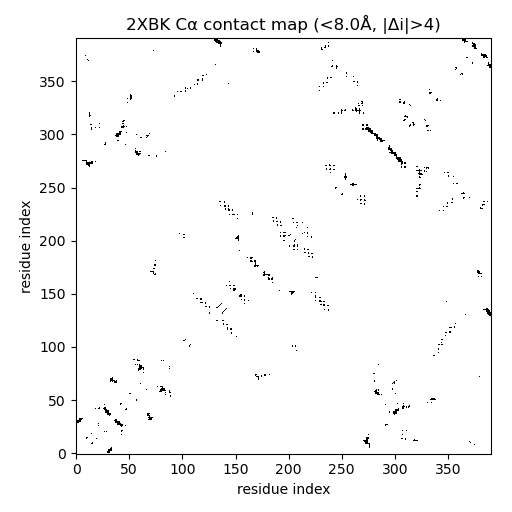 -4.832 1.00 24.65 94 GLY A C 1
ATOM 708 O O . GLY A 1 101 ? 43.301 8.868 -3.876 1.00 25.24 94 GLY A O 1
ATOM 709 N N . ARG A 1 102 ? 45.071 7.782 -4.684 1.00 22.93 95 ARG A N 1
ATOM 710 C CA . ARG A 1 102 ? 45.565 7.429 -3.358 1.00 22.81 95 ARG A CA 1
ATOM 711 C C . ARG A 1 102 ? 45.947 8.734 -2.571 1.00 23.97 95 ARG A C 1
ATOM 712 O O . ARG A 1 102 ? 45.731 8.800 -1.353 1.00 22.06 95 ARG A O 1
ATOM 716 N N A ARG A 1 103 ? 46.484 9.729 -3.282 0.50 24.19 96 ARG A N 1
ATOM 717 N N B ARG A 1 103 ? 46.522 9.744 -3.232 0.50 24.33 96 ARG A N 1
ATOM 718 C CA A ARG A 1 103 ? 46.709 11.070 -2.728 0.50 25.48 96 ARG A CA 1
ATOM 719 C CA B ARG A 1 103 ? 46.881 10.991 -2.515 0.50 25.65 96 ARG A CA 1
ATOM 720 C C A ARG A 1 103 ? 45.388 11.704 -2.299 0.50 25.82 96 ARG A C 1
ATOM 721 C C B ARG A 1 103 ? 45.634 11.750 -2.022 0.50 26.45 96 ARG A C 1
ATOM 722 O O A ARG A 1 103 ? 45.261 12.264 -1.195 0.50 25.18 96 ARG A O 1
ATOM 723 O O B ARG A 1 103 ? 45.610 12.273 -0.892 0.50 26.13 96 ARG A O 1
ATOM 738 N N A GLN A 1 104 ? 44.389 11.654 -3.168 0.50 26.53 97 GLN A N 1
ATOM 739 N N B GLN A 1 104 ? 44.601 11.827 -2.856 0.50 27.55 97 GLN A N 1
ATOM 740 C CA A GLN A 1 104 ? 43.170 12.302 -2.761 0.50 26.47 97 GLN A CA 1
ATOM 741 C CA B GLN A 1 104 ? 43.392 12.518 -2.423 0.50 27.84 97 GLN A CA 1
ATOM 742 C C A GLN A 1 104 ? 42.757 11.681 -1.426 0.50 25.85 97 GLN A C 1
ATOM 743 C C B GLN A 1 104 ? 42.665 11.696 -1.341 0.50 26.80 97 GLN A C 1
ATOM 744 O O A GLN A 1 104 ? 42.523 12.387 -0.457 0.50 25.43 97 GLN A O 1
ATOM 745 O O B GLN A 1 104 ? 42.060 12.297 -0.461 0.50 26.99 97 GLN A O 1
ATOM 756 N N . HIS A 1 105 ? 42.696 10.357 -1.407 1.00 25.39 98 HIS A N 1
ATOM 757 C CA . HIS A 1 105 ? 42.222 9.570 -0.271 1.00 25.59 98 HIS A CA 1
ATOM 758 C C . HIS A 1 105 ? 43.043 9.855 1.032 1.00 25.58 98 HIS A C 1
ATOM 759 O O . HIS A 1 105 ? 42.452 10.072 2.136 1.00 24.93 98 HIS A O 1
ATOM 766 N N . ALA A 1 106 ? 44.373 9.856 0.914 1.00 24.20 99 ALA A N 1
ATOM 767 C CA . ALA A 1 106 ? 45.223 10.209 2.070 1.00 24.97 99 ALA A CA 1
ATOM 768 C C . ALA A 1 106 ? 44.884 11.603 2.631 1.00 26.04 99 ALA A C 1
ATOM 769 O O . ALA A 1 106 ? 44.815 11.800 3.877 1.00 23.82 99 ALA A O 1
ATOM 771 N N . GLU A 1 107 ? 44.645 12.581 1.747 1.00 27.37 100 GLU A N 1
ATOM 772 C CA . GLU A 1 107 ? 44.325 13.927 2.222 1.00 28.78 100 GLU A CA 1
ATOM 773 C C . GLU A 1 107 ? 43.011 13.935 2.992 1.00 28.38 100 GLU A C 1
ATOM 774 O O . GLU A 1 107 ? 42.886 14.549 4.042 1.00 27.45 100 GLU A O 1
ATOM 780 N N . THR A 1 108 ? 42.032 13.240 2.461 1.00 27.49 101 THR A N 1
ATOM 781 C CA . THR A 1 108 ? 40.732 13.038 3.104 1.00 28.31 101 THR A CA 1
ATOM 782 C C . THR A 1 108 ? 40.912 12.442 4.523 1.00 27.01 101 THR A C 1
ATOM 783 O O . THR A 1 108 ? 40.313 12.943 5.537 1.00 26.02 101 THR A O 1
ATOM 787 N N . ARG A 1 109 ? 41.780 11.439 4.628 1.00 23.91 102 ARG A N 1
ATOM 788 C CA . ARG A 1 109 ? 41.939 10.864 5.944 1.00 24.20 102 ARG A CA 1
ATOM 789 C C . ARG A 1 109 ? 42.622 11.763 6.901 1.00 24.36 102 ARG A C 1
ATOM 790 O O . ARG A 1 109 ? 42.219 11.780 8.028 1.00 24.11 102 ARG A O 1
ATOM 798 N N A ARG A 1 110 ? 43.628 12.536 6.456 0.50 24.38 103 ARG A N 1
ATOM 799 N N B ARG A 1 110 ? 43.619 12.518 6.424 0.50 24.73 103 ARG A N 1
ATOM 800 C CA A ARG A 1 110 ? 44.255 13.577 7.307 0.50 23.62 103 ARG A CA 1
ATOM 801 C CA B ARG A 1 110 ? 44.293 13.561 7.205 0.50 24.36 103 ARG A CA 1
ATOM 802 C C A ARG A 1 110 ? 43.258 14.579 7.864 0.50 23.20 103 ARG A C 1
ATOM 803 C C B ARG A 1 110 ? 43.311 14.587 7.808 0.50 23.63 103 ARG A C 1
ATOM 804 O O A ARG A 1 110 ? 43.408 15.060 8.994 0.50 23.44 103 ARG A O 1
ATOM 805 O O B ARG A 1 110 ? 43.502 15.055 8.937 0.50 23.92 103 ARG A O 1
ATOM 820 N N . LEU A 1 111 ? 42.285 14.963 7.053 1.00 23.03 104 LEU A N 1
ATOM 821 C CA . LEU A 1 111 ? 41.318 15.981 7.498 1.00 22.84 104 LEU A CA 1
ATOM 822 C C . LEU A 1 111 ? 40.235 15.354 8.391 1.00 22.75 104 LEU A C 1
ATOM 823 O O . LEU A 1 111 ? 39.787 16.014 9.338 1.00 24.88 104 LEU A O 1
ATOM 828 N N . LEU A 1 112 ? 39.784 14.122 8.128 1.00 21.10 105 LEU A N 1
ATOM 829 C CA . LEU A 1 112 ? 38.666 13.546 8.928 1.00 21.17 105 LEU A CA 1
ATOM 830 C C . LEU A 1 112 ? 39.140 12.896 10.248 1.00 22.26 105 LEU A C 1
ATOM 831 O O . LEU A 1 112 ? 38.392 12.930 11.263 1.00 22.76 105 LEU A O 1
ATOM 836 N N A THR A 1 113 ? 40.339 12.293 10.209 0.50 19.79 106 THR A N 1
ATOM 837 N N B THR A 1 113 ? 40.326 12.260 10.273 0.50 21.20 106 THR A N 1
ATOM 838 C CA A THR A 1 113 ? 40.897 11.599 11.361 0.50 19.83 106 THR A CA 1
ATOM 839 C CA B THR A 1 113 ? 40.696 11.561 11.521 0.50 22.37 106 THR A CA 1
ATOM 840 C C A THR A 1 113 ? 40.905 12.423 12.684 0.50 21.60 106 THR A C 1
ATOM 841 C C B THR A 1 113 ? 40.794 12.472 12.776 0.50 22.91 106 THR A C 1
ATOM 842 O O A THR A 1 113 ? 40.412 11.934 13.686 0.50 21.58 106 THR A O 1
ATOM 843 O O B THR A 1 113 ? 40.275 12.095 13.819 0.50 22.79 106 THR A O 1
ATOM 850 N N . PRO A 1 114 ? 41.405 13.684 12.682 1.00 22.49 107 PRO A N 1
ATOM 851 C CA . PRO A 1 114 ? 41.361 14.487 13.920 1.00 24.50 107 PRO A CA 1
ATOM 852 C C . PRO A 1 114 ? 39.963 14.833 14.460 1.00 24.18 107 PRO A C 1
ATOM 853 O O . PRO A 1 114 ? 39.840 15.170 15.631 1.00 24.66 107 PRO A O 1
ATOM 857 N N . LEU A 1 115 ? 38.929 14.717 13.652 1.00 24.50 108 LEU A N 1
ATOM 858 C CA . LEU A 1 1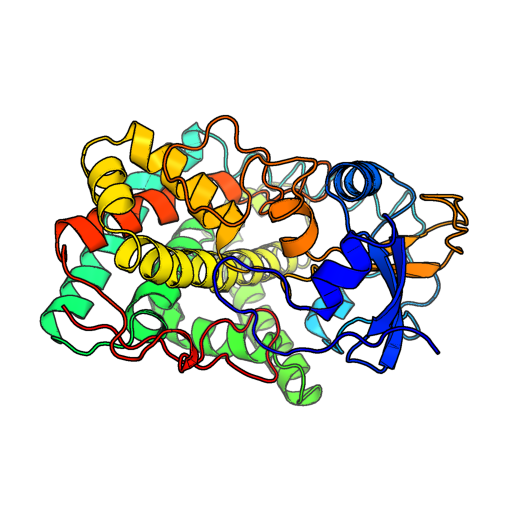15 ? 37.550 15.119 14.085 1.00 24.53 108 LEU A CA 1
ATOM 859 C C . LEU A 1 115 ? 37.055 14.150 15.151 1.00 24.59 108 LEU A C 1
ATOM 860 O O . LEU A 1 115 ? 36.096 14.427 15.863 1.00 22.41 108 LEU A O 1
ATOM 865 N N . PHE A 1 116 ? 37.718 12.989 15.213 1.00 24.04 109 PHE A N 1
ATOM 866 C CA . PHE A 1 116 ? 37.324 11.926 16.122 1.00 23.92 109 PHE A CA 1
ATOM 867 C C . PHE A 1 116 ? 38.419 11.540 17.116 1.00 24.12 109 PHE A C 1
ATOM 868 O O . PHE A 1 116 ? 38.437 10.395 17.578 1.00 23.42 109 PHE A O 1
ATOM 876 N N . SER A 1 117 ? 39.254 12.508 17.494 1.00 23.63 110 SER A N 1
ATOM 877 C CA . SER A 1 117 ? 40.270 12.264 18.505 1.00 25.34 110 SER A CA 1
ATOM 878 C C . SER A 1 117 ? 39.597 11.870 19.830 1.00 24.63 110 SER A C 1
ATOM 879 O O . SER A 1 117 ? 38.400 12.132 20.058 1.00 24.33 110 SER A O 1
ATOM 882 N N . ALA A 1 118 ? 40.369 11.218 20.686 1.00 25.26 111 ALA A N 1
ATOM 883 C CA . ALA A 1 118 ? 39.867 10.795 21.996 1.00 24.71 111 ALA A CA 1
ATOM 884 C C . ALA A 1 118 ? 39.268 11.997 22.742 1.00 24.54 111 ALA A C 1
ATOM 885 O O . ALA A 1 118 ? 38.236 11.912 23.363 1.00 25.18 111 ALA A O 1
ATOM 887 N N . ARG A 1 119 ? 39.888 13.133 22.633 1.00 25.53 112 ARG A N 1
ATOM 888 C CA . ARG A 1 119 ? 39.376 14.329 23.340 1.00 28.47 112 ARG A CA 1
ATOM 889 C C . ARG A 1 119 ? 38.023 14.774 22.783 1.00 27.12 112 ARG A C 1
ATOM 890 O O . ARG A 1 119 ? 37.073 15.096 23.535 1.00 24.83 112 ARG A O 1
ATOM 898 N N . ARG A 1 120 ? 37.935 14.790 21.443 1.00 26.30 113 ARG A N 1
ATOM 899 C CA . ARG A 1 120 ? 36.712 15.230 20.819 1.00 26.23 113 ARG A CA 1
ATOM 900 C C . ARG A 1 120 ? 35.600 14.209 21.045 1.00 25.54 113 ARG A C 1
ATOM 901 O O . ARG A 1 120 ? 34.440 14.577 21.241 1.00 25.52 113 ARG A O 1
ATOM 909 N N . VAL A 1 121 ? 35.942 12.924 21.067 1.00 23.30 114 VAL A N 1
ATOM 910 C CA . VAL A 1 121 ? 34.937 11.923 21.318 1.00 25.06 114 VAL A CA 1
ATOM 911 C C . VAL A 1 121 ? 34.413 12.001 22.782 1.00 26.43 114 VAL A C 1
ATOM 912 O O . VAL A 1 121 ? 33.179 11.842 23.056 1.00 26.41 114 VAL A O 1
ATOM 916 N N . LEU A 1 122 ? 35.317 12.286 23.714 1.00 27.54 115 LEU A N 1
ATOM 917 C CA . LEU A 1 122 ? 34.911 12.512 25.133 1.00 28.84 115 LEU A CA 1
ATOM 918 C C . LEU A 1 122 ? 33.966 13.748 25.223 1.00 28.48 115 LEU A C 1
ATOM 919 O O . LEU A 1 122 ? 32.889 13.704 25.884 1.00 24.68 115 LEU A O 1
ATOM 924 N N . GLU A 1 123 ? 34.287 14.790 24.473 1.00 28.82 116 GLU A N 1
ATOM 925 C CA . GLU A 1 123 ? 33.378 15.967 24.448 1.00 30.86 116 GLU A CA 1
ATOM 926 C C . GLU A 1 123 ? 32.026 15.618 23.830 1.00 29.85 116 GLU A C 1
ATOM 927 O O . GLU A 1 123 ? 31.063 16.291 24.117 1.00 29.54 116 GLU A O 1
ATOM 933 N N . MET A 1 124 ? 31.951 14.626 22.927 1.00 27.83 117 MET A N 1
ATOM 934 C CA . MET A 1 124 ? 30.646 14.239 22.301 1.00 26.20 117 MET A CA 1
ATOM 935 C C . MET A 1 124 ? 29.747 13.466 23.257 1.00 26.64 117 MET A C 1
ATOM 936 O O . MET A 1 124 ? 28.518 13.406 23.043 1.00 26.01 117 MET A O 1
ATOM 941 N N . GLN A 1 125 ? 30.368 12.824 24.258 1.00 26.54 118 GLN A N 1
ATOM 942 C CA . GLN A 1 125 ? 29.654 11.854 25.076 1.00 27.12 118 GLN A CA 1
ATOM 943 C C . GLN A 1 125 ? 28.355 12.391 25.731 1.00 27.33 118 GLN A C 1
ATOM 944 O O . GLN A 1 125 ? 27.304 11.764 25.551 1.00 27.01 118 GLN A O 1
ATOM 950 N N . PRO A 1 126 ? 28.401 13.578 26.409 1.00 28.47 119 PRO A N 1
ATOM 951 C CA . PRO A 1 126 ? 27.147 14.056 27.066 1.00 28.86 119 PRO A CA 1
ATOM 952 C C . PRO A 1 126 ? 25.936 14.097 26.101 1.00 29.08 119 PRO A C 1
ATOM 953 O O . PRO A 1 126 ? 24.829 13.559 26.397 1.00 28.47 119 PRO A O 1
ATOM 957 N N . LYS A 1 127 ? 26.127 14.671 24.917 1.00 28.50 120 LYS A N 1
ATOM 958 C CA . LYS A 1 127 ? 25.010 14.729 23.972 1.00 28.64 120 LYS A CA 1
ATOM 959 C C . LYS A 1 127 ? 24.635 13.366 23.396 1.00 27.64 120 LYS A C 1
ATOM 960 O O . LYS A 1 127 ? 23.458 13.144 23.101 1.00 27.42 120 LYS A O 1
ATOM 966 N N . VAL A 1 128 ? 25.616 12.452 23.209 1.00 25.92 121 VAL A N 1
ATOM 967 C CA . VAL A 1 128 ? 25.217 11.099 22.799 1.00 24.51 121 VAL A CA 1
ATOM 968 C C . VAL A 1 128 ? 24.307 10.477 23.907 1.00 25.40 121 VAL A C 1
ATOM 969 O O . VAL A 1 128 ? 23.285 9.868 23.620 1.00 23.99 121 VAL A O 1
ATOM 973 N N . GLU A 1 129 ? 24.710 10.612 25.163 1.00 25.59 122 GLU A N 1
ATOM 974 C CA . GLU A 1 129 ? 23.911 10.045 26.244 1.00 27.61 122 GLU A CA 1
ATOM 975 C C . GLU A 1 129 ? 22.535 10.722 26.409 1.00 28.26 122 GLU A C 1
ATOM 976 O O . GLU A 1 129 ? 21.517 10.029 26.684 1.00 27.39 122 GLU A O 1
ATOM 982 N N A GLU A 1 130 ? 22.484 12.048 26.227 0.50 28.54 123 GLU A N 1
ATOM 983 N N B GLU A 1 130 ? 22.513 12.041 26.208 0.50 28.57 123 GLU A N 1
ATOM 984 C CA A GLU A 1 130 ? 21.213 12.769 26.308 0.50 29.09 123 GLU A CA 1
ATOM 985 C CA B GLU A 1 130 ? 21.293 12.816 26.321 0.50 29.18 123 GLU A CA 1
ATOM 986 C C A GLU A 1 130 ? 20.275 12.241 25.246 0.50 28.63 123 GLU A C 1
ATOM 987 C C B GLU A 1 130 ? 20.287 12.408 25.231 0.50 28.70 123 GLU A C 1
ATOM 988 O O A GLU A 1 130 ? 19.118 11.883 25.554 0.50 28.38 123 GLU A O 1
ATOM 989 O O B GLU A 1 130 ? 19.092 12.246 25.529 0.50 28.62 123 GLU A O 1
ATOM 1000 N N . ALA A 1 131 ? 20.776 12.166 23.999 1.00 27.61 124 ALA A N 1
ATOM 1001 C CA . ALA A 1 131 ? 19.951 11.718 22.873 1.00 26.86 124 ALA A CA 1
ATOM 1002 C C . ALA A 1 131 ? 19.394 10.300 23.073 1.00 27.79 124 ALA A C 1
ATOM 1003 O O . ALA A 1 131 ? 18.229 10.028 22.744 1.00 28.25 124 ALA A O 1
ATOM 1005 N N . ALA A 1 132 ? 20.229 9.375 23.584 1.00 26.26 125 ALA A N 1
ATOM 1006 C CA . ALA A 1 132 ? 19.770 8.039 23.865 1.00 25.83 125 ALA A CA 1
ATOM 1007 C C . ALA A 1 132 ? 18.657 8.095 24.947 1.00 26.90 125 ALA A C 1
ATOM 1008 O O . ALA A 1 132 ? 17.611 7.475 24.792 1.00 26.93 125 ALA A O 1
ATOM 1010 N N . ASP A 1 133 ? 18.889 8.834 26.028 1.00 28.48 126 ASP A N 1
ATOM 1011 C CA . ASP A 1 133 ? 17.774 8.998 27.057 1.00 30.08 126 ASP A CA 1
ATOM 1012 C C . ASP A 1 133 ? 16.462 9.477 26.458 1.00 31.10 126 ASP A C 1
ATOM 1013 O O . ASP A 1 133 ? 15.416 8.855 26.663 1.00 31.37 126 ASP A O 1
ATOM 1018 N N . THR A 1 134 ? 16.525 10.587 25.718 1.00 32.27 127 THR A N 1
ATOM 1019 C CA . THR A 1 134 ? 15.309 11.161 25.165 1.00 32.17 127 THR A CA 1
ATOM 1020 C C . THR A 1 134 ? 14.554 10.161 24.282 1.00 32.58 127 THR A C 1
ATOM 1021 O O . THR A 1 134 ? 13.310 9.951 24.422 1.00 32.71 127 THR A O 1
ATOM 1025 N N . LEU A 1 135 ? 15.287 9.527 23.388 1.00 30.61 128 LEU A N 1
ATOM 1026 C CA . LEU A 1 135 ? 14.637 8.589 22.473 1.00 31.18 128 LEU A CA 1
ATOM 1027 C C . LEU A 1 135 ? 14.141 7.324 23.172 1.00 31.01 128 LEU A C 1
ATOM 1028 O O . LEU A 1 135 ? 13.085 6.778 22.806 1.00 30.96 128 LEU A O 1
ATOM 1033 N N . LEU A 1 136 ? 14.886 6.850 24.160 1.00 30.62 129 LEU A N 1
ATOM 1034 C CA . LEU A 1 136 ? 14.451 5.627 24.825 1.00 32.40 129 LEU A CA 1
ATOM 1035 C C . LEU A 1 136 ? 13.166 5.911 25.688 1.00 33.42 129 LEU A C 1
ATOM 1036 O O . LEU A 1 136 ? 12.171 5.134 25.630 1.00 34.38 129 LEU A O 1
ATOM 1041 N N . ASP A 1 137 ? 13.154 7.048 26.400 1.00 34.87 130 ASP A N 1
ATOM 1042 C CA . ASP A 1 137 ? 11.902 7.543 27.105 1.00 35.84 130 ASP A CA 1
ATOM 1043 C C . ASP A 1 137 ? 10.684 7.482 26.161 1.00 36.85 130 ASP A C 1
ATOM 1044 O O . ASP A 1 137 ? 9.636 6.870 26.471 1.00 37.11 130 ASP A O 1
ATOM 1049 N N . ALA A 1 138 ? 10.814 8.100 24.989 1.00 37.58 131 ALA A N 1
ATOM 1050 C CA . ALA A 1 138 ? 9.704 8.137 24.041 1.00 37.72 131 ALA A CA 1
ATOM 1051 C C . ALA A 1 138 ? 9.316 6.725 23.604 1.00 38.76 131 ALA A C 1
ATOM 1052 O O . ALA A 1 138 ? 8.119 6.416 23.430 1.00 38.79 131 ALA A O 1
ATOM 1054 N N . PHE A 1 139 ? 10.329 5.875 23.406 1.00 37.56 132 PHE A N 1
ATOM 1055 C CA . PHE A 1 139 ? 10.096 4.572 22.860 1.00 37.72 132 PHE A CA 1
ATOM 1056 C C . PHE A 1 139 ? 9.285 3.758 23.902 1.00 38.95 132 PHE A C 1
ATOM 1057 O O . PHE A 1 139 ? 8.332 3.008 23.571 1.00 38.77 132 PHE A O 1
ATOM 1065 N N . ILE A 1 140 ? 9.731 3.868 25.147 1.00 40.21 133 ILE A N 1
ATOM 1066 C CA . ILE A 1 140 ? 9.143 3.146 26.245 1.00 43.16 133 ILE A CA 1
ATOM 1067 C C . ILE A 1 140 ? 7.707 3.662 26.548 1.00 44.68 133 ILE A C 1
ATOM 1068 O O . ILE A 1 140 ? 6.792 2.849 26.691 1.00 45.05 133 ILE A O 1
ATOM 1073 N N . ALA A 1 141 ? 7.525 4.993 26.561 1.00 46.27 134 ALA A N 1
ATOM 1074 C CA . ALA A 1 141 ? 6.209 5.649 26.772 1.00 47.77 134 ALA A CA 1
ATOM 1075 C C . ALA A 1 141 ? 5.172 5.063 25.796 1.00 49.33 134 ALA A C 1
ATOM 1076 O O . ALA A 1 141 ? 4.013 4.800 26.155 1.00 49.45 134 ALA A O 1
ATOM 1078 N N . GLN A 1 142 ? 5.617 4.843 24.567 1.00 50.12 135 GLN A N 1
ATOM 1079 C CA . GLN A 1 142 ? 4.788 4.287 23.529 1.00 51.44 135 GLN A CA 1
ATOM 1080 C C . GLN A 1 142 ? 4.346 2.840 23.780 1.00 50.99 135 GLN A C 1
ATOM 1081 O O . GLN A 1 142 ? 3.357 2.397 23.200 1.00 50.67 135 GLN A O 1
ATOM 1087 N N . GLY A 1 143 ? 5.111 2.111 24.607 1.00 50.88 136 GLY A N 1
ATOM 1088 C CA . GLY A 1 143 ? 4.800 0.739 25.042 1.00 49.66 136 GLY A CA 1
ATOM 1089 C C . GLY A 1 143 ? 4.993 -0.352 24.008 1.00 49.33 136 GLY A C 1
ATOM 1090 O O . GLY A 1 143 ? 5.052 -0.087 22.800 1.00 49.56 136 GLY A O 1
ATOM 1091 N N . PRO A 1 144 ? 5.091 -1.608 24.467 1.00 48.45 137 PRO A N 1
ATOM 1092 C CA . PRO A 1 144 ? 5.406 -2.701 23.552 1.00 48.17 137 PRO A CA 1
ATOM 1093 C C . PRO A 1 144 ? 4.151 -3.155 22.814 1.00 48.08 137 PRO A C 1
ATOM 1094 O O . PRO A 1 144 ? 3.056 -2.820 23.238 1.00 48.85 137 PRO A O 1
ATOM 1098 N N . PRO A 1 145 ? 4.295 -3.790 21.641 1.00 47.37 138 PRO A N 1
ATOM 1099 C CA . PRO A 1 145 ? 5.539 -3.972 20.842 1.00 45.86 138 PRO A CA 1
ATOM 1100 C C . PRO A 1 145 ? 5.918 -2.662 20.193 1.00 44.33 138 PRO A C 1
ATOM 1101 O O . PRO A 1 145 ? 5.046 -1.830 19.975 1.00 45.04 138 PRO A O 1
ATOM 1105 N N . GLY A 1 146 ? 7.190 -2.466 19.874 1.00 42.37 139 GLY A N 1
ATOM 1106 C CA . GLY A 1 146 ? 7.645 -1.210 19.253 1.00 39.01 139 GLY A CA 1
ATOM 1107 C C . GLY A 1 146 ? 8.615 -1.587 18.129 1.00 37.50 139 GLY A C 1
ATOM 1108 O O . GLY A 1 146 ? 9.296 -2.624 18.225 1.00 35.97 139 GLY A O 1
ATOM 1109 N N . ASP A 1 147 ? 8.635 -0.794 17.050 1.00 35.68 140 ASP A N 1
ATOM 1110 C CA . ASP A 1 147 ? 9.631 -1.002 16.020 1.00 35.60 140 ASP A CA 1
ATOM 1111 C C . ASP A 1 147 ? 10.973 -0.405 16.499 1.00 33.81 140 ASP A C 1
ATOM 1112 O O . ASP A 1 147 ? 11.179 0.789 16.432 1.00 33.36 140 ASP A O 1
ATOM 1117 N N . LEU A 1 148 ? 11.850 -1.247 17.021 1.00 33.07 141 LEU A N 1
ATOM 1118 C CA . LEU A 1 148 ? 13.167 -0.804 17.524 1.00 32.25 141 LEU A CA 1
ATOM 1119 C C . LEU A 1 148 ? 13.970 -0.056 16.446 1.00 31.27 141 LEU A C 1
ATOM 1120 O O . LEU A 1 148 ? 14.685 0.889 16.754 1.00 30.48 141 LEU A O 1
ATOM 1125 N N . HIS A 1 149 ? 13.860 -0.534 15.204 1.00 30.12 142 HIS A N 1
ATOM 1126 C CA . HIS A 1 149 ? 14.631 -0.013 14.107 1.00 28.73 142 HIS A CA 1
ATOM 1127 C C . HIS A 1 149 ? 14.166 1.394 13.740 1.00 29.54 142 HIS A C 1
ATOM 1128 O O . HIS A 1 149 ? 14.924 2.380 13.796 1.00 28.16 142 HIS A O 1
ATOM 1135 N N . GLY A 1 150 ? 12.903 1.494 13.372 1.00 30.46 143 GLY A N 1
ATOM 1136 C CA . GLY A 1 150 ? 12.359 2.793 12.955 1.00 30.82 143 GLY A CA 1
ATOM 1137 C C . GLY A 1 150 ? 12.197 3.809 14.063 1.00 31.20 143 GLY A C 1
ATOM 1138 O O . GLY A 1 150 ? 12.252 5.018 13.791 1.00 31.24 143 GLY A O 1
ATOM 1139 N N . GLU A 1 151 ? 11.982 3.378 15.304 1.00 31.38 144 GLU A N 1
ATOM 1140 C CA . GLU A 1 151 ? 11.638 4.356 16.355 1.00 32.81 144 GLU A CA 1
ATOM 1141 C C . GLU A 1 151 ? 12.745 4.571 17.312 1.00 31.68 144 GLU A C 1
ATOM 1142 O O . GLU A 1 151 ? 12.689 5.475 18.168 1.00 32.28 144 GLU A O 1
ATOM 1148 N N . LEU A 1 152 ? 13.795 3.775 17.180 1.00 30.00 145 LEU A N 1
ATOM 1149 C CA . LEU A 1 152 ? 14.871 3.928 18.147 1.00 28.35 145 LEU A CA 1
ATOM 1150 C C . LEU A 1 152 ? 16.271 3.961 17.480 1.00 28.19 145 LEU A C 1
ATOM 1151 O O . LEU A 1 152 ? 16.975 4.998 17.525 1.00 27.97 145 LEU A O 1
ATOM 1156 N N . THR A 1 153 ? 16.694 2.865 16.858 1.00 26.80 146 THR A N 1
ATOM 1157 C CA . THR A 1 153 ? 18.086 2.858 16.406 1.00 26.57 146 THR A CA 1
ATOM 1158 C C . THR A 1 153 ? 18.366 3.838 15.267 1.00 25.61 146 THR A C 1
ATOM 1159 O O . THR A 1 153 ? 19.356 4.545 15.344 1.00 26.46 146 THR A O 1
ATOM 1163 N N . VAL A 1 154 ? 17.546 3.868 14.225 1.00 25.15 147 VAL A N 1
ATOM 1164 C CA . VAL A 1 154 ? 17.760 4.846 13.163 1.00 25.38 147 VAL A CA 1
ATOM 1165 C C . VAL A 1 154 ? 17.674 6.307 13.697 1.00 25.92 147 VAL A C 1
ATOM 1166 O O . VAL A 1 154 ? 18.578 7.124 13.444 1.00 25.41 147 VAL A O 1
ATOM 1170 N N . PRO A 1 155 ? 16.605 6.658 14.442 1.00 26.30 148 PRO A N 1
ATOM 1171 C CA . PRO A 1 155 ? 16.629 8.064 14.906 1.00 26.12 148 PRO A CA 1
ATOM 1172 C C . PRO A 1 155 ? 17.773 8.407 15.875 1.00 25.63 148 PRO A C 1
ATOM 1173 O O . PRO A 1 155 ? 18.255 9.539 15.883 1.00 26.27 148 PRO A O 1
ATOM 1177 N N . PHE A 1 156 ? 18.193 7.472 16.720 1.00 23.73 149 PHE A N 1
ATOM 1178 C CA . PHE A 1 156 ? 19.342 7.749 17.594 1.00 23.09 149 PHE A CA 1
ATOM 1179 C C . PHE A 1 156 ? 20.622 7.971 16.769 1.00 23.96 149 PHE A C 1
ATOM 1180 O O . PHE A 1 156 ? 21.362 8.989 16.966 1.00 23.79 149 PHE A O 1
ATOM 1188 N N . ALA A 1 157 ? 20.913 7.046 15.844 1.00 22.82 150 ALA A N 1
ATOM 1189 C CA . ALA A 1 157 ? 22.166 7.221 15.027 1.00 23.54 150 ALA A CA 1
ATOM 1190 C C . ALA A 1 157 ? 22.092 8.582 14.246 1.00 23.43 150 ALA A C 1
ATOM 1191 O O . ALA A 1 157 ? 23.054 9.321 14.143 1.00 23.68 150 ALA A O 1
ATOM 1193 N N . LEU A 1 158 ? 20.939 8.902 13.685 1.00 24.84 151 LEU A N 1
ATOM 1194 C CA . LEU A 1 158 ? 20.801 10.188 12.951 1.00 25.54 151 LEU A CA 1
ATOM 1195 C C . LEU A 1 158 ? 20.924 11.406 13.826 1.00 25.00 151 LEU A C 1
ATOM 1196 O O . LEU A 1 158 ? 21.588 12.409 13.472 1.00 26.03 151 LEU A O 1
ATOM 1201 N N . THR A 1 159 ? 20.283 11.352 14.984 1.00 25.04 152 THR A N 1
ATOM 1202 C CA . THR A 1 159 ? 20.397 12.476 15.933 1.00 24.18 152 THR A CA 1
ATOM 1203 C C . THR A 1 159 ? 21.832 12.730 16.324 1.00 22.11 152 THR A C 1
ATOM 1204 O O . THR A 1 159 ? 22.282 13.867 16.371 1.00 20.75 152 THR A O 1
ATOM 1208 N N . VAL A 1 160 ? 22.538 11.668 16.694 1.00 21.00 153 VAL A N 1
ATOM 1209 C CA . VAL A 1 160 ? 23.931 11.804 17.087 1.00 20.41 153 VAL A CA 1
ATOM 1210 C C . VAL A 1 160 ? 24.770 12.380 15.937 1.00 20.23 153 VAL A C 1
ATOM 1211 O O . VAL A 1 160 ? 25.595 13.302 16.133 1.00 19.24 153 VAL A O 1
ATOM 1215 N N . LEU A 1 161 ? 24.568 11.798 14.744 1.00 20.80 154 LEU A N 1
ATOM 1216 C CA . LEU A 1 161 ? 25.306 12.224 13.559 1.00 22.01 154 LEU A CA 1
ATOM 1217 C C . LEU A 1 161 ? 25.053 13.699 13.226 1.00 21.47 154 LEU A C 1
ATOM 1218 O O . LEU A 1 161 ? 26.010 14.453 12.920 1.00 20.71 154 LEU A O 1
ATOM 1223 N N . CYS A 1 162 ? 23.776 14.114 13.247 1.00 20.76 155 CYS A N 1
ATOM 1224 C CA . CYS A 1 162 ? 23.433 15.525 12.992 1.00 22.43 155 CYS A CA 1
ATOM 1225 C C . CYS A 1 162 ? 24.142 16.465 13.958 1.00 23.08 155 CYS A C 1
ATOM 1226 O O . CYS A 1 162 ? 24.708 17.491 13.549 1.00 24.20 155 CYS A O 1
ATOM 1229 N N . GLU A 1 163 ? 24.162 16.109 15.238 1.00 23.04 156 GLU A N 1
ATOM 1230 C CA . GLU A 1 163 ? 24.789 16.966 16.263 1.00 24.49 156 GLU A CA 1
ATOM 1231 C C . GLU A 1 163 ? 26.291 17.094 16.039 1.00 24.40 156 GLU A C 1
ATOM 1232 O O . GLU A 1 163 ? 26.854 18.191 16.166 1.00 25.04 156 GLU A O 1
ATOM 1238 N N . VAL A 1 164 ? 26.924 15.981 15.660 1.00 21.28 157 VAL A N 1
ATOM 1239 C CA . VAL A 1 164 ? 28.354 15.978 15.463 1.00 23.37 157 VAL A CA 1
ATOM 1240 C C . VAL A 1 164 ? 28.762 16.745 14.167 1.00 22.72 157 VAL A C 1
ATOM 1241 O O . VAL A 1 164 ? 29.738 17.470 14.125 1.00 23.00 157 VAL A O 1
ATOM 1245 N N . ILE A 1 165 ? 27.965 16.573 13.121 1.00 22.36 158 ILE A N 1
ATOM 1246 C CA . ILE A 1 165 ? 28.253 17.129 11.796 1.00 22.90 158 ILE A CA 1
ATOM 1247 C C . ILE A 1 165 ? 27.890 18.619 11.749 1.00 22.94 158 ILE A C 1
ATOM 1248 O O . ILE A 1 165 ? 28.581 19.364 11.095 1.00 22.01 158 ILE A O 1
ATOM 1253 N N . GLY A 1 166 ? 26.823 19.017 12.470 1.00 22.49 159 GLY A N 1
ATOM 1254 C CA . GLY A 1 166 ? 26.364 20.400 12.553 1.00 23.26 159 GLY A CA 1
ATOM 1255 C C . GLY A 1 166 ? 25.050 20.652 11.812 1.00 25.21 159 GLY A C 1
ATOM 1256 O O . GLY A 1 166 ? 24.753 21.804 11.427 1.00 26.80 159 GLY A O 1
ATOM 1257 N N . VAL A 1 167 ? 24.267 19.586 11.603 1.00 25.01 160 VAL A N 1
ATOM 1258 C CA . VAL A 1 167 ? 22.934 19.690 11.051 1.00 26.29 160 VAL A CA 1
ATOM 1259 C C . VAL A 1 167 ? 21.897 19.947 12.132 1.00 28.24 160 VAL A C 1
ATOM 1260 O O . VAL A 1 167 ? 21.839 19.204 13.084 1.00 28.05 160 VAL A O 1
ATOM 1264 N N . PRO A 1 168 ? 21.062 20.998 11.960 1.00 30.23 161 PRO A N 1
ATOM 1265 C CA . PRO A 1 168 ? 20.062 21.293 12.991 1.00 32.94 161 PRO A CA 1
ATOM 1266 C C . PRO A 1 168 ? 19.166 20.106 13.289 1.00 34.84 161 PRO A C 1
ATOM 1267 O O . PRO A 1 168 ? 18.820 19.381 12.380 1.00 34.63 161 PRO A O 1
ATOM 1271 N N . PRO A 1 169 ? 18.760 19.917 14.562 1.00 37.98 162 PRO A N 1
ATOM 1272 C CA . PRO A 1 169 ? 17.921 18.733 14.883 1.00 38.13 162 PRO A CA 1
ATOM 1273 C C . PRO A 1 169 ? 16.577 18.687 14.182 1.00 38.91 162 PRO A C 1
ATOM 1274 O O . PRO A 1 169 ? 16.036 17.575 14.031 1.00 38.29 162 PRO A O 1
ATOM 1278 N N . GLN A 1 170 ? 16.065 19.833 13.689 1.00 39.19 163 GLN A N 1
ATOM 1279 C CA . GLN A 1 170 ? 14.705 19.866 13.126 1.00 40.58 163 GLN A CA 1
ATOM 1280 C C . GLN A 1 170 ? 14.736 19.189 11.815 1.00 39.83 163 GLN A C 1
ATOM 1281 O O . GLN A 1 170 ? 13.681 18.893 11.284 1.00 39.54 163 GLN A O 1
ATOM 1287 N N . ARG A 1 171 ? 15.941 18.933 11.269 1.00 38.99 164 ARG A N 1
ATOM 1288 C CA . ARG A 1 171 ? 16.034 18.346 9.938 1.00 38.28 164 ARG A CA 1
ATOM 1289 C C . ARG A 1 171 ? 15.934 16.820 9.925 1.00 37.60 164 ARG A C 1
ATOM 1290 O O . ARG A 1 171 ? 15.931 16.221 8.864 1.00 36.68 164 ARG A O 1
ATOM 1298 N N . ARG A 1 172 ? 15.889 16.198 11.100 1.00 38.28 165 ARG A N 1
ATOM 1299 C CA . ARG A 1 172 ? 15.987 14.727 11.233 1.00 38.21 165 ARG A CA 1
ATOM 1300 C C . ARG A 1 172 ? 14.952 13.929 10.349 1.00 38.74 165 ARG A C 1
ATOM 1301 O O . ARG A 1 172 ? 15.332 13.009 9.570 1.00 38.84 165 ARG A O 1
ATOM 1309 N N . ALA A 1 173 ? 13.661 14.280 10.416 1.00 38.79 166 ALA A N 1
ATOM 1310 C CA . ALA A 1 173 ? 12.681 13.583 9.563 1.00 38.76 166 ALA A CA 1
ATOM 1311 C C . ALA A 1 173 ? 13.012 13.694 8.048 1.00 37.61 166 ALA A C 1
ATOM 1312 O O . ALA A 1 173 ? 12.956 12.701 7.254 1.00 36.36 166 ALA A O 1
ATOM 1314 N N . GLU A 1 174 ? 13.361 14.905 7.649 1.00 37.75 167 GLU A N 1
ATOM 1315 C CA . GLU A 1 174 ? 13.659 15.177 6.268 1.00 36.90 167 GLU A CA 1
ATOM 1316 C C . GLU A 1 174 ? 14.946 14.470 5.740 1.00 36.74 167 GLU A C 1
ATOM 1317 O O . GLU A 1 174 ? 14.975 13.987 4.560 1.00 36.47 167 GLU A O 1
ATOM 1323 N N . LEU A 1 175 ? 16.007 14.419 6.567 1.00 35.47 168 LEU A N 1
ATOM 1324 C CA . LEU A 1 175 ? 17.196 13.639 6.186 1.00 34.98 168 LEU A CA 1
ATOM 1325 C C . LEU A 1 175 ? 16.907 12.131 6.167 1.00 34.29 168 LEU A C 1
ATOM 1326 O O . LEU A 1 175 ? 17.446 11.421 5.314 1.00 34.88 168 LEU A O 1
ATOM 1331 N N . THR A 1 176 ? 16.044 11.634 7.070 1.00 33.91 169 THR A N 1
ATOM 1332 C CA . THR A 1 176 ? 15.750 10.176 7.071 1.00 34.04 169 THR A CA 1
ATOM 1333 C C . THR A 1 176 ? 15.251 9.763 5.691 1.00 34.80 169 THR A C 1
ATOM 1334 O O . THR A 1 176 ? 15.698 8.745 5.100 1.00 34.28 169 THR A O 1
ATOM 1338 N N . THR A 1 177 ? 14.353 10.599 5.145 1.00 35.12 170 THR A N 1
ATOM 1339 C CA . THR A 1 177 ? 13.793 10.371 3.807 1.00 34.70 170 THR A CA 1
ATOM 1340 C C . THR A 1 177 ? 14.836 10.458 2.721 1.00 33.45 170 THR A C 1
ATOM 1341 O O . THR A 1 177 ? 14.927 9.551 1.892 1.00 32.57 170 THR A O 1
ATOM 1345 N N . LEU A 1 178 ? 15.617 11.538 2.711 1.00 31.67 171 LEU A N 1
ATOM 1346 C CA . LEU A 1 178 ? 16.613 11.744 1.661 1.00 31.20 171 LEU A CA 1
ATOM 1347 C C . LEU A 1 178 ? 17.755 10.677 1.669 1.00 30.53 171 LEU A C 1
ATOM 1348 O O . LEU A 1 178 ? 18.275 10.252 0.613 1.00 30.05 171 LEU A O 1
ATOM 1353 N N . LEU A 1 179 ? 18.227 10.359 2.866 1.00 29.82 172 LEU A N 1
ATOM 1354 C CA . LEU A 1 179 ? 19.336 9.405 2.975 1.00 28.61 172 LEU A CA 1
ATOM 1355 C C . LEU A 1 179 ? 18.850 8.001 2.571 1.00 29.04 172 LEU A C 1
ATOM 1356 O O . LEU A 1 179 ? 19.642 7.240 2.037 1.00 29.11 172 LEU A O 1
ATOM 1361 N N . ALA A 1 180 ? 17.555 7.699 2.728 1.00 28.99 173 ALA A N 1
ATOM 1362 C CA . ALA A 1 180 ? 16.984 6.467 2.155 1.00 30.32 173 ALA A CA 1
ATOM 1363 C C . ALA A 1 180 ? 16.915 6.560 0.615 1.00 31.49 173 ALA A C 1
ATOM 1364 O O . ALA A 1 180 ? 17.257 5.613 -0.136 1.00 30.81 173 ALA A O 1
ATOM 1366 N N . GLY A 1 181 ? 16.541 7.744 0.138 1.00 31.80 174 GLY A N 1
ATOM 1367 C CA . GLY A 1 181 ? 16.410 7.959 -1.284 1.00 31.60 174 GLY A CA 1
ATOM 1368 C C . GLY A 1 181 ? 17.692 7.786 -2.072 1.00 30.93 174 GLY A C 1
ATOM 1369 O O . GLY A 1 181 ? 17.697 7.173 -3.149 1.00 31.37 174 GLY A O 1
ATOM 1370 N N . ILE A 1 182 ? 18.781 8.397 -1.603 1.00 30.05 175 ILE A N 1
ATOM 1371 C CA . ILE A 1 182 ? 20.058 8.247 -2.298 1.00 27.83 175 ILE A CA 1
ATOM 1372 C C . ILE A 1 182 ? 20.521 6.773 -2.365 1.00 27.09 175 ILE A C 1
ATOM 1373 O O . ILE A 1 182 ? 21.311 6.415 -3.246 1.00 26.40 175 ILE A O 1
ATOM 1378 N N . ALA A 1 183 ? 20.049 5.929 -1.453 1.00 26.77 176 ALA A N 1
ATOM 1379 C CA . ALA A 1 183 ? 20.520 4.541 -1.403 1.00 28.09 176 ALA A CA 1
ATOM 1380 C C . ALA A 1 183 ? 19.689 3.537 -2.259 1.00 29.50 176 ALA A C 1
ATOM 1381 O O . ALA A 1 183 ? 20.011 2.388 -2.294 1.00 28.94 176 ALA A O 1
ATOM 1383 N N . LYS A 1 184 ? 18.622 3.990 -2.937 1.00 32.40 177 LYS A N 1
ATOM 1384 C CA . LYS A 1 184 ? 17.772 3.110 -3.807 1.00 33.63 177 LYS A CA 1
ATOM 1385 C C . LYS A 1 184 ? 18.575 2.433 -4.896 1.00 33.32 177 LYS A C 1
ATOM 1386 O O . LYS A 1 184 ? 19.387 3.068 -5.583 1.00 32.97 177 LYS A O 1
ATOM 1392 N N . LEU A 1 185 ? 18.373 1.139 -5.035 1.00 33.04 178 LEU A N 1
ATOM 1393 C CA . LEU A 1 185 ? 19.080 0.380 -6.060 1.00 35.46 178 LEU A CA 1
ATOM 1394 C C . LEU A 1 185 ? 18.207 0.121 -7.294 1.00 37.55 178 LEU A C 1
ATOM 1395 O O . LEU A 1 185 ? 18.718 -0.198 -8.347 1.00 37.26 178 LEU A O 1
ATOM 1400 N N . ASP A 1 186 ? 16.907 0.250 -7.105 1.00 41.41 179 ASP A N 1
ATOM 1401 C CA . ASP A 1 186 ? 15.870 -0.182 -8.071 1.00 46.60 179 ASP A CA 1
ATOM 1402 C C . ASP A 1 186 ? 15.189 1.024 -8.787 1.00 47.07 179 ASP A C 1
ATOM 1403 O O . ASP A 1 186 ? 14.057 0.881 -9.302 1.00 47.59 179 ASP A O 1
ATOM 1408 N N A ASP A 1 187 ? 15.848 2.187 -8.785 0.50 47.00 180 ASP A N 1
ATOM 1409 N N B ASP A 1 187 ? 15.849 2.187 -8.787 0.50 47.00 180 ASP A N 1
ATOM 1410 C CA A ASP A 1 187 ? 15.184 3.436 -9.172 0.50 46.72 180 ASP A CA 1
ATOM 1411 C CA B ASP A 1 187 ? 15.183 3.437 -9.169 0.50 46.71 180 ASP A CA 1
ATOM 1412 C C A ASP A 1 187 ? 16.197 4.531 -9.408 0.50 46.65 180 ASP A C 1
ATOM 1413 C C B ASP A 1 187 ? 16.197 4.532 -9.408 0.50 46.65 180 ASP A C 1
ATOM 1414 O O A ASP A 1 187 ? 16.227 5.527 -8.670 0.50 46.75 180 ASP A O 1
ATOM 1415 O O B ASP A 1 187 ? 16.227 5.529 -8.671 0.50 46.75 180 ASP A O 1
ATOM 1424 N N . ARG A 1 188 ? 17.043 4.335 -10.413 1.00 46.36 181 ARG A N 1
ATOM 1425 C CA . ARG A 1 188 ? 18.137 5.261 -10.706 1.00 46.66 181 ARG A CA 1
ATOM 1426 C C . ARG A 1 188 ? 17.740 6.762 -10.651 1.00 46.91 181 ARG A C 1
ATOM 1427 O O . ARG A 1 188 ? 18.372 7.546 -9.956 1.00 46.24 181 ARG A O 1
ATOM 1435 N N . GLU A 1 189 ? 16.680 7.159 -11.369 1.00 46.40 182 GLU A N 1
ATOM 1436 C CA . GLU A 1 189 ? 16.270 8.568 -11.383 1.00 45.72 182 GLU A CA 1
ATOM 1437 C C . GLU A 1 189 ? 15.867 9.037 -9.992 1.00 43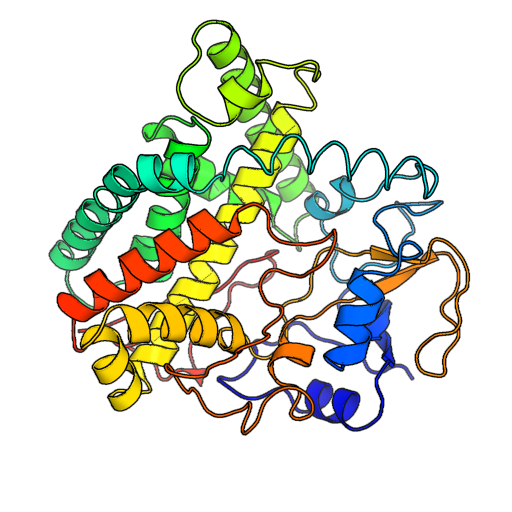.67 182 GLU A C 1
ATOM 1438 O O . GLU A 1 189 ? 16.221 10.131 -9.610 1.00 43.16 182 GLU A O 1
ATOM 1444 N N . GLY A 1 190 ? 15.150 8.213 -9.230 1.00 41.81 183 GLY A N 1
ATOM 1445 C CA . GLY A 1 190 ? 14.735 8.617 -7.861 1.00 41.66 183 GLY A CA 1
ATOM 1446 C C . GLY A 1 190 ? 15.953 8.806 -6.941 1.00 40.66 183 GLY A C 1
ATOM 1447 O O . GLY A 1 190 ? 15.979 9.687 -6.036 1.00 40.09 183 GLY A O 1
ATOM 1448 N N . ALA A 1 191 ? 16.979 8.008 -7.218 1.00 39.08 184 ALA A N 1
ATOM 1449 C CA . ALA A 1 191 ? 18.203 8.051 -6.437 1.00 38.67 184 ALA A CA 1
ATOM 1450 C C . ALA A 1 191 ? 19.039 9.284 -6.808 1.00 38.60 184 ALA A C 1
ATOM 1451 O O . ALA A 1 191 ? 19.443 10.023 -5.906 1.00 37.43 184 ALA A O 1
ATOM 1453 N N . VAL A 1 192 ? 19.281 9.525 -8.096 1.00 38.85 185 VAL A N 1
ATOM 1454 C CA . VAL A 1 192 ? 19.895 10.804 -8.552 1.00 41.11 185 VAL A CA 1
ATOM 1455 C C . VAL A 1 192 ? 19.191 12.064 -8.012 1.00 41.49 185 VAL A C 1
ATOM 1456 O O . VAL A 1 192 ? 19.859 13.049 -7.584 1.00 42.85 185 VAL A O 1
ATOM 1460 N N . ARG A 1 193 ? 17.866 12.030 -7.983 1.00 40.91 186 ARG A N 1
ATOM 1461 C CA . ARG A 1 193 ? 17.116 13.188 -7.526 1.00 40.65 186 ARG A CA 1
ATOM 1462 C C . ARG A 1 193 ? 17.265 13.414 -6.010 1.00 38.90 186 ARG A C 1
ATOM 1463 O O . ARG A 1 193 ? 17.403 14.584 -5.570 1.00 36.77 186 ARG A O 1
ATOM 1471 N N . ALA A 1 194 ? 17.205 12.321 -5.238 1.00 36.11 187 ALA A N 1
ATOM 1472 C CA . ALA A 1 194 ? 17.388 12.381 -3.789 1.00 36.43 187 ALA A CA 1
ATOM 1473 C C . ALA A 1 194 ? 18.774 12.939 -3.495 1.00 35.98 187 ALA A C 1
ATOM 1474 O O . ALA A 1 194 ? 18.943 13.742 -2.582 1.00 35.87 187 ALA A O 1
ATOM 1476 N N . GLN A 1 195 ? 19.748 12.535 -4.303 1.00 36.30 188 GLN A N 1
ATOM 1477 C CA . GLN A 1 195 ? 21.107 13.021 -4.154 1.00 36.41 188 GLN A CA 1
ATOM 1478 C C . GLN A 1 195 ? 21.290 14.518 -4.415 1.00 36.74 188 GLN A C 1
ATOM 1479 O O . GLN A 1 195 ? 22.008 15.217 -3.706 1.00 35.20 188 GLN A O 1
ATOM 1485 N N . ASP A 1 196 ? 20.695 14.991 -5.499 1.00 38.38 189 ASP A N 1
ATOM 1486 C CA . ASP A 1 196 ? 20.653 16.429 -5.789 1.00 37.77 189 ASP A CA 1
ATOM 1487 C C . ASP A 1 196 ? 19.984 17.225 -4.644 1.00 36.11 189 ASP A C 1
ATOM 1488 O O . ASP A 1 196 ? 20.502 18.254 -4.243 1.00 37.13 189 ASP A O 1
ATOM 1493 N N . ASP A 1 197 ? 18.862 16.758 -4.113 1.00 34.00 190 ASP A N 1
ATOM 1494 C CA . ASP A 1 197 ? 18.174 17.478 -3.061 1.00 33.53 190 ASP A CA 1
ATOM 1495 C C . ASP A 1 197 ? 19.006 17.517 -1.738 1.00 32.95 190 ASP A C 1
ATOM 1496 O O . ASP A 1 197 ? 19.144 18.541 -1.081 1.00 31.02 190 ASP A O 1
ATOM 1501 N N . LEU A 1 198 ? 19.530 16.356 -1.343 1.00 31.98 191 LEU A N 1
ATOM 1502 C CA . LEU A 1 198 ? 20.334 16.297 -0.131 1.00 30.75 191 LEU A CA 1
ATOM 1503 C C . LEU A 1 198 ? 21.520 17.212 -0.303 1.00 30.46 191 LEU A C 1
ATOM 1504 O O . LEU A 1 198 ? 21.805 18.036 0.561 1.00 31.30 191 LEU A O 1
ATOM 1509 N N . PHE A 1 199 ? 22.210 17.078 -1.415 1.00 30.79 192 PHE A N 1
ATOM 1510 C CA . PHE A 1 199 ? 23.407 17.874 -1.620 1.00 30.64 192 PHE A CA 1
ATOM 1511 C C . PHE A 1 199 ? 23.032 19.384 -1.590 1.00 31.02 192 PHE A C 1
ATOM 1512 O O . PHE A 1 199 ? 23.813 20.207 -1.114 1.00 29.87 192 PHE A O 1
ATOM 1520 N N . GLY A 1 200 ? 21.857 19.739 -2.126 1.00 31.14 193 GLY A N 1
ATOM 1521 C CA . GLY A 1 200 ? 21.478 21.160 -2.139 1.00 30.13 193 GLY A CA 1
ATOM 1522 C C . GLY A 1 200 ? 21.317 21.626 -0.697 1.00 29.61 193 GLY A C 1
ATOM 1523 O O . GLY A 1 200 ? 21.718 22.759 -0.354 1.00 29.92 193 GLY A O 1
ATOM 1524 N N . TYR A 1 201 ? 20.722 20.783 0.150 1.00 27.97 194 TYR A N 1
ATOM 1525 C CA . TYR A 1 201 ? 20.552 21.167 1.553 1.00 28.60 194 TYR A CA 1
ATOM 1526 C C . TYR A 1 201 ? 21.940 21.328 2.250 1.00 27.69 194 TYR A C 1
ATOM 1527 O O . TYR A 1 201 ? 22.231 22.340 2.942 1.00 27.26 194 TYR A O 1
ATOM 1536 N N . VAL A 1 202 ? 22.792 20.319 2.063 1.00 27.25 195 VAL A N 1
ATOM 1537 C CA . VAL A 1 202 ? 24.082 20.298 2.743 1.00 25.08 195 VAL A CA 1
ATOM 1538 C C . VAL A 1 202 ? 24.919 21.468 2.301 1.00 23.84 195 VAL A C 1
ATOM 1539 O O . VAL A 1 202 ? 25.526 22.169 3.133 1.00 23.96 195 VAL A O 1
ATOM 1543 N N . ALA A 1 203 ? 24.956 21.701 0.999 1.00 22.60 196 ALA A N 1
ATOM 1544 C CA . ALA A 1 203 ? 25.707 22.869 0.480 1.00 23.19 196 ALA A CA 1
ATOM 1545 C C . ALA A 1 203 ? 25.196 24.175 1.045 1.00 22.18 196 ALA A C 1
ATOM 1546 O O . ALA A 1 203 ? 26.016 25.071 1.301 1.00 21.97 196 ALA A O 1
ATOM 1548 N N . GLY A 1 204 ? 23.866 24.303 1.246 1.00 21.32 197 GLY A N 1
ATOM 1549 C CA . GLY A 1 204 ? 23.322 25.530 1.923 1.00 21.55 197 GLY A CA 1
ATOM 1550 C C . GLY A 1 204 ? 23.830 25.624 3.388 1.00 22.18 197 GLY A C 1
ATOM 1551 O O . GLY A 1 204 ? 24.242 26.684 3.866 1.00 21.73 197 GLY A O 1
ATOM 1552 N N . LEU A 1 205 ? 23.862 24.474 4.066 1.00 22.22 198 LEU A N 1
ATOM 1553 C CA . LEU A 1 205 ? 24.287 24.389 5.445 1.00 21.75 198 LEU A CA 1
ATOM 1554 C C . LEU A 1 205 ? 25.780 24.755 5.562 1.00 22.07 198 LEU A C 1
ATOM 1555 O O . LEU A 1 205 ? 26.187 25.437 6.508 1.00 22.32 198 LEU A O 1
ATOM 1560 N N . VAL A 1 206 ? 26.586 24.252 4.636 1.00 20.63 199 VAL A N 1
ATOM 1561 C CA . VAL A 1 206 ? 28.042 24.568 4.646 1.00 21.52 199 VAL A CA 1
ATOM 1562 C C . VAL A 1 206 ? 28.247 26.082 4.514 1.00 21.68 199 VAL A C 1
ATOM 1563 O O . VAL A 1 206 ? 29.063 26.690 5.220 1.00 21.07 199 VAL A O 1
ATOM 1567 N N . GLU A 1 207 ? 27.470 26.705 3.631 1.00 22.28 200 GLU A N 1
ATOM 1568 C CA . GLU A 1 207 ? 27.592 28.168 3.446 1.00 23.76 200 GLU A CA 1
ATOM 1569 C C . GLU A 1 207 ? 27.143 28.934 4.735 1.00 24.15 200 GLU A C 1
ATOM 1570 O O . GLU A 1 207 ? 27.836 29.890 5.207 1.00 24.99 200 GLU A O 1
ATOM 1576 N N . HIS A 1 208 ? 26.010 28.523 5.311 1.00 22.95 201 HIS A N 1
ATOM 1577 C CA . HIS A 1 208 ? 25.623 29.059 6.581 1.00 24.12 201 HIS A CA 1
ATOM 1578 C C . HIS A 1 208 ? 26.759 28.985 7.598 1.00 25.37 201 HIS A C 1
ATOM 1579 O O . HIS A 1 208 ? 27.109 30.018 8.257 1.00 24.69 201 HIS A O 1
ATOM 1586 N N . LYS A 1 209 ? 27.366 27.788 7.715 1.00 24.68 202 LYS A N 1
ATOM 1587 C CA . LYS A 1 209 ? 28.420 27.615 8.736 1.00 24.50 202 LYS A CA 1
ATOM 1588 C C . LYS A 1 209 ? 29.627 28.484 8.487 1.00 25.60 202 LYS A C 1
ATOM 1589 O O . LYS A 1 209 ? 30.315 28.827 9.449 1.00 26.18 202 LYS A O 1
ATOM 1595 N N . ARG A 1 210 ? 29.929 28.857 7.233 1.00 25.71 203 ARG A N 1
ATOM 1596 C CA . ARG A 1 210 ? 31.110 29.710 7.052 1.00 28.49 203 ARG A CA 1
ATOM 1597 C C . ARG A 1 210 ? 30.815 31.046 7.760 1.00 30.53 203 ARG A C 1
ATOM 1598 O O . ARG A 1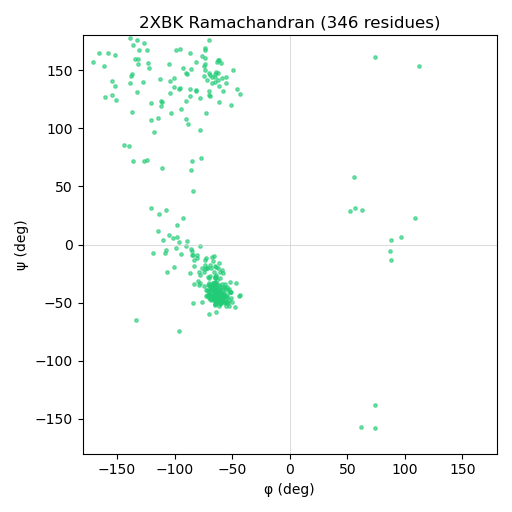 210 ? 31.716 31.665 8.329 1.00 31.24 203 ARG A O 1
ATOM 1606 N N . ALA A 1 211 ? 29.553 31.479 7.732 1.00 30.88 204 ALA A N 1
ATOM 1607 C CA . ALA A 1 211 ? 29.213 32.797 8.315 1.00 33.21 204 ALA A CA 1
ATOM 1608 C C . ALA A 1 211 ? 29.109 32.643 9.794 1.00 34.62 204 ALA A C 1
ATOM 1609 O O . ALA A 1 211 ? 29.421 33.580 10.496 1.00 36.40 204 ALA A O 1
ATOM 1611 N N . GLU A 1 212 ? 28.689 31.468 10.276 1.00 34.45 205 GLU A N 1
ATOM 1612 C CA . GLU A 1 212 ? 28.448 31.217 11.717 1.00 35.44 205 GLU A CA 1
ATOM 1613 C C . GLU A 1 212 ? 28.935 29.816 12.165 1.00 33.96 205 GLU A C 1
ATOM 1614 O O . GLU A 1 212 ? 28.141 28.877 12.163 1.00 34.02 205 GLU A O 1
ATOM 1620 N N . PRO A 1 213 ? 30.234 29.672 12.500 1.00 34.00 206 PRO A N 1
ATOM 1621 C CA . PRO A 1 213 ? 30.873 28.365 12.819 1.00 33.55 206 PRO A CA 1
ATOM 1622 C C . PRO A 1 213 ? 30.425 27.888 14.176 1.00 34.17 206 PRO A C 1
ATOM 1623 O O . PRO A 1 213 ? 30.151 28.716 15.047 1.00 35.53 206 PRO A O 1
ATOM 1627 N N . GLY A 1 214 ? 30.366 26.583 14.366 1.00 32.23 207 GLY A N 1
ATOM 1628 C CA . GLY A 1 214 ? 30.071 25.988 15.642 1.00 32.17 207 GLY A CA 1
ATOM 1629 C C . GLY A 1 214 ? 31.096 24.862 15.901 1.00 31.11 207 GLY A C 1
ATOM 1630 O O . GLY A 1 214 ? 31.970 24.583 15.090 1.00 29.99 207 GLY A O 1
ATOM 1631 N N . PRO A 1 215 ? 31.021 24.253 17.077 1.00 31.54 208 PRO A N 1
ATOM 1632 C CA . PRO A 1 215 ? 31.904 23.122 17.365 1.00 30.91 208 PRO A CA 1
ATOM 1633 C C . PRO A 1 215 ? 31.391 21.843 16.645 1.00 30.07 208 PRO A C 1
ATOM 1634 O O . PRO A 1 215 ? 30.788 20.975 17.268 1.00 30.68 208 PRO A O 1
ATOM 1638 N N . ASP A 1 216 ? 31.577 21.752 15.344 1.00 27.20 209 ASP A N 1
ATOM 1639 C CA . ASP A 1 216 ? 30.978 20.651 14.588 1.00 26.51 209 ASP A CA 1
ATOM 1640 C C . ASP A 1 216 ? 31.875 20.393 13.368 1.00 24.85 209 ASP A C 1
ATOM 1641 O O . ASP A 1 216 ? 32.751 21.213 13.017 1.00 24.74 209 ASP A O 1
ATOM 1646 N N . ILE A 1 217 ? 31.698 19.239 12.758 1.00 23.33 210 ILE A N 1
ATOM 1647 C CA . ILE A 1 217 ? 32.606 18.853 11.669 1.00 21.98 210 ILE A CA 1
ATOM 1648 C C . ILE A 1 217 ? 32.617 19.822 10.457 1.00 22.22 210 ILE A C 1
ATOM 1649 O O . ILE A 1 217 ? 33.663 20.138 9.895 1.00 22.23 210 ILE A O 1
ATOM 1654 N N . ILE A 1 218 ? 31.418 20.258 10.047 1.00 21.14 211 ILE A N 1
ATOM 1655 C CA . ILE A 1 218 ? 31.337 21.194 8.917 1.00 20.55 211 ILE A CA 1
ATOM 1656 C C . ILE A 1 218 ? 32.181 22.401 9.177 1.00 20.33 211 ILE A C 1
ATOM 1657 O O . ILE A 1 218 ? 32.976 22.753 8.299 1.00 22.18 211 ILE A O 1
ATOM 1662 N N . SER A 1 219 ? 32.051 23.030 10.336 1.00 20.26 212 SER A N 1
ATOM 1663 C CA . SER A 1 219 ? 32.968 24.184 10.678 1.00 22.07 212 SER A CA 1
ATOM 1664 C C . SER A 1 219 ? 34.449 23.826 10.681 1.00 23.59 212 SER A C 1
ATOM 1665 O O . SER A 1 219 ? 35.272 24.557 10.151 1.00 24.71 212 SER A O 1
ATOM 1668 N N . ARG A 1 220 ? 34.784 22.672 11.246 1.00 23.98 213 ARG A N 1
ATOM 1669 C CA . ARG A 1 220 ? 36.197 22.243 11.295 1.00 25.46 213 ARG A CA 1
ATOM 1670 C C . ARG A 1 220 ? 36.720 22.013 9.889 1.00 25.14 213 ARG A C 1
ATOM 1671 O O . ARG A 1 220 ? 37.852 22.412 9.576 1.00 27.30 213 ARG A O 1
ATOM 1679 N N . LEU A 1 221 ? 35.914 21.425 9.013 1.00 24.07 214 LEU A N 1
ATOM 1680 C CA . LEU A 1 221 ? 36.341 21.280 7.632 1.00 24.22 214 LEU A CA 1
ATOM 1681 C C . LEU A 1 221 ? 36.431 22.614 6.861 1.00 25.98 214 LEU A C 1
ATOM 1682 O O . LEU A 1 221 ? 37.236 22.719 5.928 1.00 27.37 214 LEU A O 1
ATOM 1687 N N . ASN A 1 222 ? 35.517 23.559 7.133 1.00 27.38 215 ASN A N 1
ATOM 1688 C CA . ASN A 1 222 ? 35.526 24.935 6.526 1.00 29.54 215 ASN A CA 1
ATOM 1689 C C . ASN A 1 222 ? 36.778 25.739 6.947 1.00 32.01 215 ASN A C 1
ATOM 1690 O O . ASN A 1 222 ? 37.179 26.664 6.259 1.00 31.58 215 ASN A O 1
ATOM 1695 N N . ASP A 1 223 ? 37.349 25.403 8.107 1.00 34.11 216 ASP A N 1
ATOM 1696 C CA . ASP A 1 223 ? 38.529 26.056 8.625 1.00 37.34 216 ASP A CA 1
ATOM 1697 C C . ASP A 1 223 ? 39.726 25.344 7.981 1.00 38.39 216 ASP A C 1
ATOM 1698 O O . ASP A 1 223 ? 40.396 24.588 8.626 1.00 40.48 216 ASP A O 1
ATOM 1703 N N . GLY A 1 224 ? 39.978 25.538 6.706 1.00 38.75 217 GLY A N 1
ATOM 1704 C CA . GLY A 1 224 ? 41.025 24.782 6.020 1.00 37.86 217 GLY A CA 1
ATOM 1705 C C . GLY A 1 224 ? 41.033 25.301 4.586 1.00 38.18 217 GLY A C 1
ATOM 1706 O O . GLY A 1 224 ? 40.570 26.434 4.321 1.00 36.95 217 GLY A O 1
ATOM 1707 N N A GLU A 1 225 ? 41.528 24.459 3.676 0.50 37.54 218 GLU A N 1
ATOM 1708 N N B GLU A 1 225 ? 41.562 24.538 3.631 0.50 37.44 218 GLU A N 1
ATOM 1709 C CA A GLU A 1 225 ? 41.739 24.871 2.288 0.50 37.39 218 GLU A CA 1
ATOM 1710 C CA B GLU A 1 225 ? 41.588 25.084 2.260 0.50 37.07 218 GLU A CA 1
ATOM 1711 C C A GLU A 1 225 ? 40.926 24.076 1.271 0.50 36.33 218 GLU A C 1
ATOM 1712 C C B GLU A 1 225 ? 40.839 24.244 1.235 0.50 36.10 218 GLU A C 1
ATOM 1713 O O A GLU A 1 225 ? 41.367 23.859 0.140 0.50 36.06 218 GLU A O 1
ATOM 1714 O O B GLU A 1 225 ? 41.242 24.145 0.075 0.50 35.67 218 GLU A O 1
ATOM 1725 N N . LEU A 1 226 ? 39.728 23.657 1.665 1.00 34.86 219 LEU A N 1
ATOM 1726 C CA . LEU A 1 226 ? 38.908 22.862 0.764 1.00 34.06 219 LEU A CA 1
ATOM 1727 C C . LEU A 1 226 ? 37.973 23.813 0.025 1.00 34.43 219 LEU A C 1
ATOM 1728 O O . LEU A 1 226 ? 37.694 24.897 0.516 1.00 33.09 219 LEU A O 1
ATOM 1733 N N . THR A 1 227 ? 37.484 23.391 -1.140 1.00 33.78 220 THR A N 1
ATOM 1734 C CA . THR A 1 227 ? 36.415 24.102 -1.812 1.00 34.14 220 THR A CA 1
ATOM 1735 C C . THR A 1 227 ? 35.133 23.809 -1.075 1.00 33.25 220 THR A C 1
ATOM 1736 O O . THR A 1 227 ? 34.991 22.762 -0.465 1.00 31.96 220 THR A O 1
ATOM 1740 N N . GLU A 1 228 ? 34.193 24.742 -1.178 1.00 32.09 221 GLU A N 1
ATOM 1741 C CA . GLU A 1 228 ? 32.791 24.617 -0.779 1.00 33.41 221 GLU A CA 1
ATOM 1742 C C . GLU A 1 228 ? 32.248 23.237 -1.241 1.00 31.34 221 GLU A C 1
ATOM 1743 O O . GLU A 1 228 ? 31.533 22.558 -0.546 1.00 29.87 221 GLU A O 1
ATOM 1749 N N . ASP A 1 229 ? 32.572 22.856 -2.458 1.00 31.52 222 ASP A N 1
ATOM 1750 C CA . ASP A 1 229 ? 32.006 21.660 -3.039 1.00 31.50 222 ASP A CA 1
ATOM 1751 C C . ASP A 1 229 ? 32.512 20.415 -2.309 1.00 30.68 222 ASP A C 1
ATOM 1752 O O . ASP A 1 229 ? 31.731 19.515 -2.019 1.00 30.41 222 ASP A O 1
ATOM 1757 N N A ARG A 1 230 ? 33.803 20.366 -2.042 0.50 29.91 223 ARG A N 1
ATOM 1758 N N B ARG A 1 230 ? 33.816 20.383 -2.042 0.50 29.90 223 ARG A N 1
ATOM 1759 C CA A ARG A 1 230 ? 34.348 19.220 -1.358 0.50 29.80 223 ARG A CA 1
ATOM 1760 C CA B ARG A 1 230 ? 34.477 19.290 -1.323 0.50 29.83 223 ARG A CA 1
ATOM 1761 C C A ARG A 1 230 ? 33.861 19.150 0.095 0.50 29.04 223 ARG A C 1
ATOM 1762 C C B ARG A 1 230 ? 33.989 19.170 0.120 0.50 29.03 223 ARG A C 1
ATOM 1763 O O A ARG A 1 230 ? 33.611 18.061 0.585 0.50 28.70 223 ARG A O 1
ATOM 1764 O O B ARG A 1 230 ? 33.892 18.070 0.637 0.50 28.61 223 ARG A O 1
ATOM 1779 N N . VAL A 1 231 ? 33.673 20.296 0.762 1.00 27.10 224 VAL A N 1
ATOM 1780 C CA . VAL A 1 231 ? 33.192 20.259 2.130 1.00 25.90 224 VAL A CA 1
ATOM 1781 C C . VAL A 1 231 ? 31.818 19.608 2.136 1.00 25.48 224 VAL A C 1
ATOM 1782 O O . VAL A 1 231 ? 31.556 18.728 2.972 1.00 23.98 224 VAL A O 1
ATOM 1786 N N . ALA A 1 232 ? 30.969 20.035 1.203 1.00 24.36 225 ALA A N 1
ATOM 1787 C CA . ALA A 1 232 ? 29.614 19.472 1.095 1.00 25.01 225 ALA A CA 1
ATOM 1788 C C . ALA A 1 232 ? 29.601 17.942 0.817 1.00 24.57 225 ALA A C 1
ATOM 1789 O O . ALA A 1 232 ? 28.781 17.212 1.373 1.00 23.17 225 ALA A O 1
ATOM 1791 N N . HIS A 1 233 ? 30.389 17.512 -0.144 1.00 24.72 226 HIS A N 1
ATOM 1792 C CA . HIS A 1 233 ? 30.552 16.101 -0.450 1.00 26.55 226 HIS A CA 1
ATOM 1793 C C . HIS A 1 233 ? 31.064 15.269 0.729 1.00 25.43 226 HIS A C 1
ATOM 1794 O O . HIS A 1 233 ? 30.519 14.200 0.986 1.00 25.02 226 HIS A O 1
ATOM 1801 N N . LEU A 1 234 ? 32.080 15.773 1.442 1.00 25.39 227 LEU A N 1
ATOM 1802 C CA . LEU A 1 234 ? 32.561 15.107 2.674 1.00 24.53 227 LEU A CA 1
ATOM 1803 C C . LEU A 1 234 ? 31.427 15.018 3.717 1.00 24.03 227 LEU A C 1
ATOM 1804 O O . LEU A 1 234 ? 31.222 13.933 4.277 1.00 22.90 227 LEU A O 1
ATOM 1809 N N . ALA A 1 235 ? 30.673 16.123 3.947 1.00 21.67 228 ALA A N 1
ATOM 1810 C CA . ALA A 1 235 ? 29.557 16.094 4.920 1.00 22.33 228 ALA A CA 1
ATOM 1811 C C . ALA A 1 235 ? 28.424 15.118 4.536 1.00 23.05 228 ALA A C 1
ATOM 1812 O O . ALA A 1 235 ? 27.849 14.385 5.402 1.00 21.53 228 ALA A O 1
ATOM 1814 N N . MET A 1 236 ? 28.094 15.110 3.245 1.00 23.88 229 MET A N 1
ATOM 1815 C CA . MET A 1 236 ? 27.080 14.212 2.767 1.00 24.62 229 MET A CA 1
ATOM 1816 C C . MET A 1 236 ? 27.536 12.749 2.921 1.00 24.10 229 MET A C 1
ATOM 1817 O O . MET A 1 236 ? 26.728 11.872 3.266 1.00 23.50 229 MET A O 1
ATOM 1822 N N . GLY A 1 237 ? 28.814 12.470 2.620 1.00 22.24 230 GLY A N 1
ATOM 1823 C CA . GLY A 1 237 ? 29.305 11.128 2.724 1.00 22.55 230 GLY A CA 1
ATOM 1824 C C . GLY A 1 237 ? 29.284 10.651 4.169 1.00 22.64 230 GLY A C 1
ATOM 1825 O O . GLY A 1 237 ? 28.954 9.493 4.425 1.00 22.23 230 GLY A O 1
ATOM 1826 N N . LEU A 1 238 ? 29.696 11.531 5.097 1.00 21.35 231 LEU A N 1
ATOM 1827 C CA . LEU A 1 238 ? 29.615 11.242 6.499 1.00 21.70 231 LEU A CA 1
ATOM 1828 C C . LEU A 1 238 ? 28.191 10.937 6.980 1.00 21.76 231 LEU A C 1
ATOM 1829 O O . LEU A 1 238 ? 27.999 10.024 7.740 1.00 19.86 231 LEU A O 1
ATOM 1834 N N . LEU A 1 239 ? 27.216 11.741 6.558 1.00 22.04 232 LEU A N 1
ATOM 1835 C CA . LEU A 1 239 ? 25.832 11.498 6.893 1.00 22.48 232 LEU A CA 1
ATOM 1836 C C . LEU A 1 239 ? 25.373 10.139 6.416 1.00 22.62 232 LEU A C 1
ATOM 1837 O O . LEU A 1 239 ? 24.618 9.482 7.135 1.00 23.61 232 LEU A O 1
ATOM 1842 N N . PHE A 1 240 ? 25.765 9.726 5.208 1.00 21.54 233 PHE A N 1
ATOM 1843 C CA . PHE A 1 240 ? 25.402 8.370 4.761 1.00 22.02 233 PHE A CA 1
ATOM 1844 C C . PHE A 1 240 ? 26.206 7.279 5.482 1.00 21.61 233 PHE A C 1
ATOM 1845 O O . PHE A 1 240 ? 25.629 6.250 5.836 1.00 22.71 233 PHE A O 1
ATOM 1853 N N . ALA A 1 241 ? 27.515 7.460 5.643 1.00 18.54 234 ALA A N 1
ATOM 1854 C CA . ALA A 1 241 ? 28.380 6.453 6.314 1.00 19.66 234 ALA A CA 1
ATOM 1855 C C . ALA A 1 241 ? 28.044 6.140 7.762 1.00 19.22 234 ALA A C 1
ATOM 1856 O O . ALA A 1 241 ? 28.241 5.035 8.233 1.00 20.26 234 ALA A O 1
ATOM 1858 N N . GLY A 1 242 ? 27.599 7.138 8.493 1.00 20.28 235 GLY A N 1
ATOM 1859 C CA . GLY A 1 242 ? 27.345 6.974 9.946 1.00 19.77 235 GLY A CA 1
ATOM 1860 C C . GLY A 1 242 ? 25.893 6.666 10.309 1.00 21.06 235 GLY A C 1
ATOM 1861 O O . GLY A 1 242 ? 25.579 6.511 11.516 1.00 22.14 235 GLY A O 1
ATOM 1862 N N . LEU A 1 243 ? 24.984 6.518 9.341 1.00 20.22 236 LEU A N 1
ATOM 1863 C CA . LEU A 1 243 ? 23.566 6.346 9.755 1.00 20.39 236 LEU A CA 1
ATOM 1864 C C . LEU A 1 243 ? 23.145 4.854 9.822 1.00 21.59 236 LEU A C 1
ATOM 1865 O O . LEU A 1 243 ? 23.042 4.250 10.924 1.00 21.95 236 LEU A O 1
ATOM 1870 N N . ASP A 1 244 ? 22.951 4.231 8.665 1.00 21.85 237 ASP A N 1
ATOM 1871 C CA . ASP A 1 244 ? 22.432 2.837 8.656 1.00 22.32 237 ASP A CA 1
ATOM 1872 C C . ASP A 1 244 ? 23.450 1.805 9.132 1.00 21.16 237 ASP A C 1
ATOM 1873 O O . ASP A 1 244 ? 23.085 0.723 9.464 1.00 20.66 237 ASP A O 1
ATOM 1878 N N . SER A 1 245 ? 24.724 2.131 9.097 1.00 19.68 238 SER A N 1
ATOM 1879 C CA . SER A 1 245 ? 25.757 1.223 9.599 1.00 19.49 238 SER A CA 1
ATOM 1880 C C . SER A 1 245 ? 25.571 1.035 11.135 1.00 19.68 238 SER A C 1
ATOM 1881 O O . SER A 1 245 ? 25.568 -0.117 11.675 1.00 19.88 238 SER A O 1
ATOM 1884 N N . VAL A 1 246 ? 25.501 2.168 11.829 1.00 19.62 239 VAL A N 1
ATOM 1885 C CA . VAL A 1 246 ? 25.247 2.176 13.281 1.00 19.81 239 VAL A CA 1
ATOM 1886 C C . VAL A 1 246 ? 23.939 1.461 13.598 1.00 20.85 239 VAL A C 1
ATOM 1887 O O . VAL A 1 246 ? 23.892 0.607 14.520 1.00 20.00 239 VAL A O 1
ATOM 1891 N N . ALA A 1 247 ? 22.893 1.746 12.814 1.00 21.38 240 ALA A N 1
ATOM 1892 C CA . ALA A 1 247 ? 21.611 1.074 13.071 1.00 21.60 240 ALA A CA 1
ATOM 1893 C C . ALA A 1 247 ? 21.653 -0.425 12.871 1.00 21.93 240 ALA A C 1
ATOM 1894 O O . ALA A 1 247 ? 21.054 -1.174 13.672 1.00 22.81 240 ALA A O 1
ATOM 1896 N N . SER A 1 248 ? 22.383 -0.883 11.852 1.00 20.87 241 SER A N 1
ATOM 1897 C CA . SER A 1 248 ? 22.471 -2.303 11.577 1.00 20.43 241 SER A CA 1
ATOM 1898 C C . SER A 1 248 ? 23.189 -3.025 12.720 1.00 21.60 241 SER A C 1
ATOM 1899 O O . SER A 1 248 ? 22.733 -4.074 13.246 1.00 21.06 241 SER A O 1
ATOM 1902 N N . ILE A 1 249 ? 24.322 -2.483 13.134 1.00 19.80 242 ILE A N 1
ATOM 1903 C CA . ILE A 1 249 ? 25.088 -3.126 14.203 1.00 20.45 242 ILE A CA 1
ATOM 1904 C C . ILE A 1 249 ? 24.224 -3.086 15.506 1.00 21.00 242 ILE A C 1
ATOM 1905 O O . ILE A 1 249 ? 24.209 -4.030 16.274 1.00 20.03 242 ILE A O 1
ATOM 1910 N N . MET A 1 250 ? 23.502 -1.991 15.723 1.00 21.06 243 MET A N 1
ATOM 1911 C CA . MET A 1 250 ? 22.718 -1.842 16.941 1.00 21.68 243 MET A CA 1
ATOM 1912 C C . MET A 1 250 ? 21.541 -2.814 16.937 1.00 23.39 243 MET A C 1
ATOM 1913 O O . MET A 1 250 ? 21.292 -3.482 17.973 1.00 25.15 243 MET A O 1
ATOM 1918 N N . ASP A 1 251 ? 20.822 -2.882 15.811 1.00 22.83 244 ASP A N 1
ATOM 1919 C CA . ASP A 1 251 ? 19.631 -3.802 15.661 1.00 23.91 244 ASP A CA 1
ATOM 1920 C C . ASP A 1 251 ? 20.094 -5.245 15.870 1.00 23.97 244 ASP A C 1
ATOM 1921 O O . ASP A 1 251 ? 19.525 -5.959 16.684 1.00 21.81 244 ASP A O 1
ATOM 1926 N N . ASN A 1 252 ? 21.165 -5.648 15.156 1.00 22.28 245 ASN A N 1
ATOM 1927 C CA . ASN A 1 252 ? 21.644 -7.001 15.327 1.00 23.65 245 ASN A CA 1
ATOM 1928 C C . ASN A 1 252 ? 22.208 -7.275 16.700 1.00 24.39 245 ASN A C 1
ATOM 1929 O O . ASN A 1 252 ? 22.077 -8.396 17.165 1.00 24.19 245 ASN A O 1
ATOM 1934 N N . GLY A 1 253 ? 22.848 -6.270 17.357 1.00 23.95 246 GLY A N 1
ATOM 1935 C CA . GLY A 1 253 ? 23.361 -6.478 18.704 1.00 24.76 246 GLY A CA 1
ATOM 1936 C C . GLY A 1 253 ? 22.203 -6.733 19.698 1.00 25.73 246 GLY A C 1
ATOM 1937 O O . GLY A 1 253 ? 22.323 -7.513 20.619 1.00 25.43 246 GLY A O 1
ATOM 1938 N N . VAL A 1 254 ? 21.073 -6.075 19.494 1.00 25.69 247 VAL A N 1
ATOM 1939 C CA . VAL A 1 254 ? 19.906 -6.320 20.306 1.00 26.11 247 VAL A CA 1
ATOM 1940 C C . VAL A 1 254 ? 19.419 -7.758 20.084 1.00 28.04 247 VAL A C 1
ATOM 1941 O O . VAL A 1 254 ? 19.075 -8.468 21.059 1.00 29.74 247 VAL A O 1
ATOM 1945 N N . VAL A 1 255 ? 19.343 -8.201 18.821 1.00 28.90 248 VAL A N 1
ATOM 1946 C CA . VAL A 1 255 ? 18.943 -9.569 18.561 1.00 29.71 248 VAL A CA 1
ATOM 1947 C C . VAL A 1 255 ? 19.912 -10.538 19.252 1.00 29.80 248 VAL A C 1
ATOM 1948 O O . VAL A 1 255 ? 19.491 -11.523 19.922 1.00 29.10 248 VAL A O 1
ATOM 1952 N N . LEU A 1 256 ? 21.209 -10.298 19.076 1.00 28.69 249 LEU A N 1
ATOM 1953 C CA . LEU A 1 256 ? 22.179 -11.295 19.551 1.00 28.20 249 LEU A CA 1
ATOM 1954 C C . LEU A 1 256 ? 22.143 -11.311 21.098 1.00 28.93 249 LEU A C 1
ATOM 1955 O O . LEU A 1 256 ? 22.216 -12.392 21.756 1.00 28.07 249 LEU A O 1
ATOM 1960 N N . LEU A 1 257 ? 22.073 -10.114 21.677 1.00 28.07 250 LEU A N 1
ATOM 1961 C CA . LEU A 1 257 ? 22.160 -10.002 23.118 1.00 29.63 250 LEU A CA 1
ATOM 1962 C C . LEU A 1 257 ? 20.867 -10.549 23.740 1.00 29.87 250 LEU A C 1
ATOM 1963 O O . LEU A 1 257 ? 20.922 -11.230 24.762 1.00 31.08 250 LEU A O 1
ATOM 1968 N N . ALA A 1 258 ? 19.734 -10.358 23.076 1.00 31.45 251 ALA A N 1
ATOM 1969 C CA . ALA A 1 258 ? 18.485 -10.972 23.594 1.00 32.41 251 ALA A CA 1
ATOM 1970 C C . ALA A 1 258 ? 18.628 -12.514 23.559 1.00 33.19 251 ALA A C 1
ATOM 1971 O O . ALA A 1 258 ? 18.157 -13.235 24.476 1.00 33.69 251 ALA A O 1
ATOM 1973 N N . ALA A 1 259 ? 19.296 -13.019 22.515 1.00 32.39 252 ALA A N 1
ATOM 1974 C CA . ALA A 1 259 ? 19.347 -14.459 22.300 1.00 31.56 252 ALA A CA 1
ATOM 1975 C C . ALA A 1 259 ? 20.368 -15.196 23.158 1.00 31.61 252 ALA A C 1
ATOM 1976 O O . ALA A 1 259 ? 20.343 -16.458 23.212 1.00 32.20 252 ALA A O 1
ATOM 1978 N N . HIS A 1 260 ? 21.242 -14.448 23.818 1.00 29.69 253 HIS A N 1
ATOM 1979 C CA . HIS A 1 260 ? 22.321 -15.010 24.604 1.00 31.12 253 HIS A CA 1
ATOM 1980 C C . HIS A 1 260 ? 22.318 -14.449 26.040 1.00 32.35 253 HIS A C 1
ATOM 1981 O O . HIS A 1 260 ? 23.210 -13.662 26.407 1.00 33.50 253 HIS A O 1
ATOM 1988 N N . PRO A 1 261 ? 21.331 -14.860 26.867 1.00 34.05 254 PRO A N 1
ATOM 1989 C CA . PRO A 1 261 ? 21.175 -14.268 28.199 1.00 35.00 254 PRO A CA 1
ATOM 1990 C C . PRO A 1 261 ? 22.398 -14.260 29.087 1.00 35.31 254 PRO A C 1
ATOM 1991 O O . PRO A 1 261 ? 22.585 -13.296 29.782 1.00 35.76 254 PRO A O 1
ATOM 1995 N N . ASP A 1 262 ? 23.224 -15.311 29.073 1.00 36.41 255 ASP A N 1
ATOM 1996 C CA . ASP A 1 262 ? 24.473 -15.348 29.893 1.00 37.16 255 ASP A CA 1
ATOM 1997 C C . ASP A 1 262 ? 25.493 -14.324 29.424 1.00 36.02 255 ASP A C 1
ATOM 1998 O O . ASP A 1 262 ? 26.232 -13.718 30.216 1.00 35.25 255 ASP A O 1
ATOM 2003 N N . GLN A 1 263 ? 25.566 -14.169 28.106 1.00 34.07 256 GLN A N 1
ATOM 2004 C CA . GLN A 1 263 ? 26.457 -13.186 27.541 1.00 32.95 256 GLN A CA 1
ATOM 2005 C C . GLN A 1 263 ? 25.964 -11.782 27.907 1.00 32.17 256 GLN A C 1
ATOM 2006 O O . GLN A 1 263 ? 26.754 -10.931 28.313 1.00 29.92 256 GLN A O 1
ATOM 2012 N N . ARG A 1 264 ? 24.664 -11.561 27.774 1.00 31.54 257 ARG A N 1
ATOM 2013 C CA . ARG A 1 264 ? 24.138 -10.231 28.054 1.00 32.79 257 ARG A CA 1
ATOM 2014 C C . ARG A 1 264 ? 24.409 -9.877 29.506 1.00 32.69 257 ARG A C 1
ATOM 2015 O O . ARG A 1 264 ? 24.947 -8.827 29.809 1.00 32.92 257 ARG A O 1
ATOM 2023 N N . ALA A 1 265 ? 24.074 -10.795 30.410 1.00 33.91 258 ALA A N 1
ATOM 2024 C CA . ALA A 1 265 ? 24.290 -10.604 31.828 1.00 33.54 258 ALA A CA 1
ATOM 2025 C C . ALA A 1 265 ? 25.744 -10.273 32.156 1.00 33.21 258 ALA A C 1
ATOM 2026 O O . ALA A 1 265 ? 26.031 -9.347 32.928 1.00 32.14 258 ALA A O 1
ATOM 2028 N N . ALA A 1 266 ? 26.686 -10.988 31.535 1.00 32.95 259 ALA A N 1
ATOM 2029 C CA . ALA A 1 266 ? 28.093 -10.667 31.698 1.00 32.71 259 ALA A CA 1
ATOM 2030 C C . ALA A 1 266 ? 28.392 -9.217 31.272 1.00 32.06 259 ALA A C 1
ATOM 2031 O O . ALA A 1 266 ? 29.103 -8.489 31.946 1.00 31.94 259 ALA A O 1
ATOM 2033 N N . ALA A 1 267 ? 27.849 -8.813 30.116 1.00 30.87 260 ALA A N 1
ATOM 2034 C CA . ALA A 1 267 ? 28.118 -7.494 29.528 1.00 29.94 260 ALA A CA 1
ATOM 2035 C C . ALA A 1 267 ? 27.605 -6.392 30.463 1.00 30.15 260 ALA A C 1
ATOM 2036 O O . ALA A 1 267 ? 28.294 -5.398 30.719 1.00 28.94 260 ALA A O 1
ATOM 2038 N N . LEU A 1 268 ? 26.376 -6.577 30.956 1.00 31.48 261 LEU A N 1
ATOM 2039 C CA . LEU A 1 268 ? 25.782 -5.532 31.809 1.00 32.99 261 LEU A CA 1
ATOM 2040 C C . LEU A 1 268 ? 26.357 -5.522 33.207 1.00 33.82 261 LEU A C 1
ATOM 2041 O O . LEU A 1 268 ? 26.231 -4.516 33.939 1.00 33.60 261 LEU A O 1
ATOM 2046 N N . ALA A 1 269 ? 26.950 -6.645 33.591 1.00 34.07 262 ALA A N 1
ATOM 2047 C CA . ALA A 1 269 ? 27.543 -6.772 34.923 1.00 34.96 262 ALA A CA 1
ATOM 2048 C C . ALA A 1 269 ? 28.810 -5.951 35.004 1.00 34.94 262 ALA A C 1
ATOM 2049 O O . ALA A 1 269 ? 29.250 -5.607 36.089 1.00 33.10 262 ALA A O 1
ATOM 2051 N N . ASP A 1 270 ? 29.409 -5.614 33.867 1.00 34.72 263 ASP A N 1
ATOM 2052 C CA . ASP A 1 270 ? 30.724 -5.049 33.964 1.00 35.81 263 ASP A CA 1
ATOM 2053 C C . ASP A 1 270 ? 31.041 -4.291 32.648 1.00 37.40 263 ASP A C 1
ATOM 2054 O O . ASP A 1 270 ? 30.943 -4.879 31.572 1.00 36.65 263 ASP A O 1
ATOM 2059 N N . PRO A 1 271 ? 31.437 -3.011 32.745 1.00 37.93 264 PRO A N 1
ATOM 2060 C CA . PRO A 1 271 ? 31.676 -2.093 31.606 1.00 37.33 264 PRO A CA 1
ATOM 2061 C C . PRO A 1 271 ? 32.837 -2.524 30.713 1.00 37.61 264 PRO A C 1
ATOM 2062 O O . PRO A 1 271 ? 32.911 -2.108 29.566 1.00 35.13 264 PRO A O 1
ATOM 2066 N N . ASP A 1 272 ? 33.703 -3.394 31.232 1.00 37.60 265 ASP A N 1
ATOM 2067 C CA . ASP A 1 272 ? 34.771 -3.922 30.411 1.00 36.89 265 ASP A CA 1
ATOM 2068 C C . ASP A 1 272 ? 34.324 -5.135 29.652 1.00 35.47 265 ASP A C 1
ATOM 2069 O O . ASP A 1 272 ? 34.897 -5.417 28.600 1.00 36.71 265 ASP A O 1
ATOM 2074 N N . VAL A 1 273 ? 33.313 -5.850 30.144 1.00 32.73 266 VAL A N 1
ATOM 2075 C CA . VAL A 1 273 ? 32.765 -6.935 29.362 1.00 32.08 266 VAL A CA 1
ATOM 2076 C C . VAL A 1 273 ? 31.876 -6.250 28.331 1.00 30.22 266 VAL A C 1
ATOM 2077 O O . VAL A 1 273 ? 31.826 -6.724 27.170 1.00 30.02 266 VAL A O 1
ATOM 2081 N N . MET A 1 274 ? 31.236 -5.118 28.694 1.00 27.97 267 MET A N 1
ATOM 2082 C CA . MET A 1 274 ? 30.415 -4.427 27.676 1.00 25.18 267 MET A CA 1
ATOM 2083 C C . MET A 1 274 ? 31.284 -3.948 26.479 1.00 24.29 267 MET A C 1
ATOM 2084 O O . MET A 1 274 ? 30.857 -4.142 25.314 1.00 24.07 267 MET A O 1
ATOM 2089 N N . ALA A 1 275 ? 32.465 -3.369 26.756 1.00 23.12 268 ALA A N 1
ATOM 2090 C CA . ALA A 1 275 ? 33.362 -2.900 25.709 1.00 24.05 268 ALA A CA 1
ATOM 2091 C C . ALA A 1 275 ? 33.735 -4.106 24.788 1.00 24.30 268 ALA A C 1
ATOM 2092 O O . ALA A 1 275 ? 33.688 -3.989 23.555 1.00 25.72 268 ALA A O 1
ATOM 2094 N N . ARG A 1 276 ? 34.040 -5.266 25.376 1.00 23.43 269 ARG A N 1
ATOM 2095 C CA . ARG A 1 276 ? 34.312 -6.480 24.600 1.00 23.53 269 ARG A CA 1
ATOM 2096 C C . ARG A 1 276 ? 33.085 -6.952 23.869 1.00 23.41 269 ARG A C 1
ATOM 2097 O O . ARG A 1 276 ? 33.178 -7.420 22.727 1.00 22.36 269 ARG A O 1
ATOM 2105 N N . ALA A 1 277 ? 31.934 -6.837 24.536 1.00 22.34 270 ALA A N 1
ATOM 2106 C CA . ALA A 1 277 ? 30.714 -7.334 23.921 1.00 21.54 270 ALA A CA 1
ATOM 2107 C C . ALA A 1 277 ? 30.396 -6.510 22.641 1.00 21.02 270 ALA A C 1
ATOM 2108 O O . ALA A 1 277 ? 29.884 -7.065 21.635 1.00 21.07 270 ALA A O 1
ATOM 2110 N N . VAL A 1 278 ? 30.648 -5.191 22.687 1.00 21.09 271 VAL A N 1
ATOM 2111 C CA . VAL A 1 278 ? 30.398 -4.362 21.539 1.00 20.23 271 VAL A CA 1
ATOM 2112 C C . VAL A 1 278 ? 31.296 -4.888 20.375 1.00 20.38 271 VAL A C 1
ATOM 2113 O O . VAL A 1 278 ? 30.870 -4.905 19.230 1.00 19.25 271 VAL A O 1
ATOM 2117 N N . GLU A 1 279 ? 32.542 -5.253 20.643 1.00 19.82 272 GLU A N 1
ATOM 2118 C CA . GLU A 1 279 ? 33.420 -5.775 19.532 1.00 20.24 272 GLU A CA 1
ATOM 2119 C C . GLU A 1 279 ? 32.879 -7.122 19.020 1.00 21.00 272 GLU A C 1
ATOM 2120 O O . GLU A 1 279 ? 33.028 -7.441 17.821 1.00 21.90 272 GLU A O 1
ATOM 2126 N N . GLU A 1 280 ? 32.286 -7.940 19.898 1.00 20.22 273 GLU A N 1
ATOM 2127 C CA . GLU A 1 280 ? 31.778 -9.209 19.424 1.00 20.08 273 GLU A CA 1
ATOM 2128 C C . GLU A 1 280 ? 30.496 -8.976 18.635 1.00 20.43 273 GLU A C 1
ATOM 2129 O O . GLU A 1 280 ? 30.228 -9.687 17.681 1.00 20.77 273 GLU A O 1
ATOM 2135 N N . VAL A 1 281 ? 29.674 -8.009 19.040 1.00 18.02 274 VAL A N 1
ATOM 2136 C CA . VAL A 1 281 ? 28.500 -7.645 18.194 1.00 18.23 274 VAL A CA 1
ATOM 2137 C C . VAL A 1 281 ? 28.970 -7.185 16.795 1.00 17.96 274 VAL A C 1
ATOM 2138 O O . VAL A 1 281 ? 28.423 -7.613 15.752 1.00 17.82 274 VAL A O 1
ATOM 2142 N N . LEU A 1 282 ? 29.993 -6.323 16.757 1.00 17.56 275 LEU A N 1
ATOM 2143 C CA . LEU A 1 282 ? 30.577 -5.879 15.462 1.00 16.46 275 LEU A CA 1
ATOM 2144 C C . LEU A 1 282 ? 31.025 -7.089 14.675 1.00 17.17 275 LEU A C 1
ATOM 2145 O O . LEU A 1 282 ? 30.730 -7.168 13.472 1.00 17.08 275 LEU A O 1
ATOM 2150 N N . ARG A 1 283 ? 31.798 -8.000 15.297 1.00 17.39 276 ARG A N 1
ATOM 2151 C CA . ARG A 1 283 ? 32.225 -9.170 14.520 1.00 18.97 276 ARG A CA 1
ATOM 2152 C C . ARG A 1 283 ? 31.042 -10.005 13.939 1.00 19.29 276 ARG A C 1
ATOM 2153 O O . ARG A 1 283 ? 31.123 -10.509 12.809 1.00 19.45 276 ARG A O 1
ATOM 2161 N N . THR A 1 284 ? 29.958 -10.159 14.709 1.00 19.39 277 THR A N 1
ATOM 2162 C CA . THR A 1 284 ? 28.926 -11.164 14.375 1.00 19.95 277 THR A CA 1
ATOM 2163 C C . THR A 1 284 ? 27.615 -10.614 13.844 1.00 20.37 277 THR A C 1
ATOM 2164 O O . THR A 1 284 ? 26.722 -11.428 13.465 1.00 20.73 277 THR A O 1
ATOM 2168 N N . ALA A 1 285 ? 27.455 -9.285 13.807 1.00 18.20 278 ALA A N 1
ATOM 2169 C CA . ALA A 1 285 ? 26.144 -8.718 13.434 1.00 19.75 278 ALA A CA 1
ATOM 2170 C C . ALA A 1 285 ? 25.511 -9.295 12.151 1.00 21.83 278 ALA A C 1
ATOM 2171 O O . ALA A 1 285 ? 24.295 -9.558 12.143 1.00 22.73 278 ALA A O 1
ATOM 2173 N N A ARG A 1 286 ? 26.316 -9.453 11.090 0.50 21.36 279 ARG A N 1
ATOM 2174 N N B ARG A 1 286 ? 26.308 -9.402 11.074 0.50 21.90 279 ARG A N 1
ATOM 2175 C CA A ARG A 1 286 ? 25.869 -9.949 9.796 0.50 22.03 279 ARG A CA 1
ATOM 2176 C CA B ARG A 1 286 ? 25.890 -9.951 9.786 0.50 23.26 279 ARG A CA 1
ATOM 2177 C C A ARG A 1 286 ? 26.876 -10.990 9.301 0.50 22.52 279 ARG A C 1
ATOM 2178 C C B ARG A 1 286 ? 26.904 -11.017 9.392 0.50 23.14 279 ARG A C 1
ATOM 2179 O O A ARG A 1 286 ? 28.045 -10.664 9.013 0.50 22.30 279 ARG A O 1
ATOM 2180 O O B ARG A 1 286 ? 28.108 -10.734 9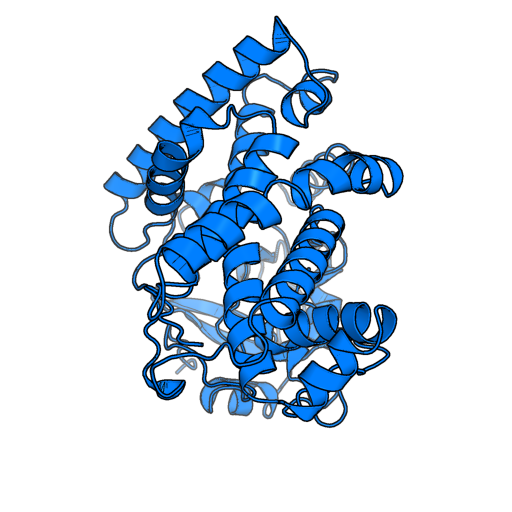.258 0.50 23.10 279 ARG A O 1
ATOM 2195 N N . ALA A 1 287 ? 26.425 -12.235 9.170 1.00 22.18 280 ALA A N 1
ATOM 2196 C CA . ALA A 1 287 ? 27.289 -13.298 8.778 1.00 22.93 280 ALA A CA 1
ATOM 2197 C C . ALA A 1 287 ? 27.331 -13.445 7.247 1.00 24.83 280 ALA A C 1
ATOM 2198 O O . ALA A 1 287 ? 26.847 -14.421 6.709 1.00 25.87 280 ALA A O 1
ATOM 2200 N N . GLY A 1 288 ? 27.849 -12.447 6.534 1.00 25.80 281 GLY A N 1
ATOM 2201 C CA . GLY A 1 288 ? 27.757 -12.459 5.060 1.00 27.61 281 GLY A CA 1
ATOM 2202 C C . GLY A 1 288 ? 26.842 -11.360 4.536 1.00 27.73 281 GLY A C 1
ATOM 2203 O O . GLY A 1 288 ? 25.947 -10.874 5.264 1.00 27.81 281 GLY A O 1
ATOM 2204 N N . GLY A 1 289 ? 27.080 -10.921 3.296 1.00 27.24 282 GLY A N 1
ATOM 2205 C CA . GLY A 1 289 ? 26.249 -9.855 2.696 1.00 26.86 282 GLY A CA 1
ATOM 2206 C C . GLY A 1 289 ? 26.742 -8.454 3.031 1.00 26.59 282 GLY A C 1
ATOM 2207 O O . GLY A 1 289 ? 26.188 -7.450 2.519 1.00 28.54 282 GLY A O 1
ATOM 2208 N N . SER A 1 290 ? 27.755 -8.339 3.882 1.00 25.10 283 SER A N 1
ATOM 2209 C CA . SER A 1 290 ? 28.341 -7.009 4.232 1.00 24.72 283 SER A CA 1
ATOM 2210 C C . SER A 1 290 ? 29.406 -6.566 3.229 1.00 24.43 283 SER A C 1
ATOM 2211 O O . SER A 1 290 ? 30.621 -6.410 3.572 1.00 24.62 283 SER A O 1
ATOM 2214 N N . VAL A 1 291 ? 28.954 -6.350 2.006 1.00 23.23 284 VAL A N 1
ATOM 2215 C CA . VAL A 1 291 ? 29.858 -6.078 0.902 1.00 24.15 284 VAL A CA 1
ATOM 2216 C C . VAL A 1 291 ? 30.090 -4.601 0.799 1.00 23.68 284 VAL A C 1
ATOM 2217 O O . VAL A 1 291 ? 29.110 -3.827 0.670 1.00 23.95 284 VAL A O 1
ATOM 2221 N N . LEU A 1 292 ? 31.368 -4.202 0.867 1.00 22.21 285 LEU A N 1
ATOM 2222 C CA . LEU A 1 292 ? 31.762 -2.797 0.785 1.00 21.59 285 LEU A CA 1
ATOM 2223 C C . LEU A 1 292 ? 31.662 -2.183 -0.645 1.00 21.87 285 LEU A C 1
ATOM 2224 O O . LEU A 1 292 ? 31.486 -2.955 -1.628 1.00 21.58 285 LEU A O 1
ATOM 2229 N N . PRO A 1 293 ? 31.766 -0.789 -0.767 1.00 22.00 286 PRO A N 1
ATOM 2230 C CA . PRO A 1 293 ? 31.848 -0.130 -2.053 1.00 22.19 286 PRO A CA 1
ATOM 2231 C C . PRO A 1 293 ? 32.910 -0.807 -2.903 1.00 22.48 286 PRO A C 1
ATOM 2232 O O . PRO A 1 293 ? 33.902 -1.368 -2.372 1.00 22.08 286 PRO A O 1
ATOM 2236 N N . PRO A 1 294 ? 32.714 -0.776 -4.222 1.00 22.86 287 PRO A N 1
ATOM 2237 C CA . PRO A 1 294 ? 33.641 -1.477 -5.145 1.00 24.57 287 PRO A CA 1
ATOM 2238 C C . PRO A 1 294 ? 35.058 -0.854 -5.105 1.00 25.55 287 PRO A C 1
ATOM 2239 O O . PRO A 1 294 ? 35.189 0.347 -4.861 1.00 26.04 287 PRO A O 1
ATOM 2243 N N . ARG A 1 295 ? 36.081 -1.686 -5.288 1.00 24.29 288 ARG A N 1
ATOM 2244 C CA . ARG A 1 295 ? 37.473 -1.288 -5.448 1.00 25.62 288 ARG A CA 1
ATOM 2245 C C . ARG A 1 295 ? 37.933 -2.075 -6.678 1.00 25.68 288 ARG A C 1
ATOM 2246 O O . ARG A 1 295 ? 37.307 -3.085 -7.035 1.00 24.94 288 ARG A O 1
ATOM 2254 N N . TYR A 1 296 ? 39.014 -1.632 -7.321 1.00 25.71 289 TYR A N 1
ATOM 2255 C CA . TYR A 1 296 ? 39.515 -2.206 -8.581 1.00 25.44 289 TYR A CA 1
ATOM 2256 C C . TYR A 1 296 ? 40.997 -2.315 -8.551 1.00 26.80 289 TYR A C 1
ATOM 2257 O O . TYR A 1 296 ? 41.658 -1.459 -7.933 1.00 27.68 289 TYR A O 1
ATOM 2266 N N . ALA A 1 297 ? 41.550 -3.363 -9.177 1.00 27.68 290 ALA A N 1
ATOM 2267 C CA . ALA A 1 297 ? 43.008 -3.461 -9.344 1.00 28.16 290 ALA A CA 1
ATOM 2268 C C . ALA A 1 297 ? 43.451 -2.342 -10.320 1.00 27.86 290 ALA A C 1
ATOM 2269 O O . ALA A 1 297 ? 42.743 -2.019 -11.289 1.00 26.69 290 ALA A O 1
ATOM 2271 N N . SER A 1 298 ? 44.582 -1.692 -10.011 1.00 28.15 291 SER A N 1
ATOM 2272 C CA . SER A 1 298 ? 45.032 -0.633 -10.893 1.00 28.40 291 SER A CA 1
ATOM 2273 C C . SER A 1 298 ? 46.024 -1.222 -11.881 1.00 28.79 291 SER A C 1
ATOM 2274 O O . SER A 1 298 ? 46.370 -0.574 -12.844 1.00 30.15 291 SER A O 1
ATOM 2277 N N . GLU A 1 299 ? 46.409 -2.467 -11.673 1.00 29.13 292 GLU A N 1
ATOM 2278 C CA . GLU A 1 299 ? 47.372 -3.199 -12.532 1.00 30.40 292 GLU A CA 1
ATOM 2279 C C . GLU A 1 299 ? 47.330 -4.714 -12.215 1.00 30.94 292 GLU A C 1
ATOM 2280 O O . GLU A 1 299 ? 46.761 -5.119 -11.162 1.00 30.02 292 GLU A O 1
ATOM 2286 N N . ASP A 1 300 ? 47.891 -5.571 -13.078 1.00 30.32 293 ASP A N 1
ATOM 2287 C CA . ASP A 1 300 ? 47.696 -6.997 -12.889 1.00 30.14 293 ASP A CA 1
ATOM 2288 C C . ASP A 1 300 ? 48.481 -7.351 -11.679 1.00 30.81 293 ASP A C 1
ATOM 2289 O O . ASP A 1 300 ? 49.588 -6.763 -11.429 1.00 28.93 293 ASP A O 1
ATOM 2294 N N . MET A 1 301 ? 47.992 -8.331 -10.939 1.00 29.39 294 MET A N 1
ATOM 2295 C CA . MET A 1 301 ? 48.726 -8.731 -9.762 1.00 32.16 294 MET A CA 1
ATOM 2296 C C . MET A 1 301 ? 48.417 -10.174 -9.561 1.00 32.87 294 MET A C 1
ATOM 2297 O O . MET A 1 301 ? 47.308 -10.589 -9.760 1.00 32.96 294 MET A O 1
ATOM 2302 N N A GLU A 1 302 ? 49.426 -10.950 -9.199 0.50 34.59 295 GLU A N 1
ATOM 2303 N N B GLU A 1 302 ? 49.432 -10.906 -9.140 0.50 33.99 295 GLU A N 1
ATOM 2304 C CA A GLU A 1 302 ? 49.186 -12.329 -8.828 0.50 36.11 295 GLU A CA 1
ATOM 2305 C CA B GLU A 1 302 ? 49.295 -12.281 -8.746 0.50 35.00 295 GLU A CA 1
ATOM 2306 C C A GLU A 1 302 ? 49.024 -12.511 -7.309 0.50 35.82 295 GLU A C 1
ATOM 2307 C C B GLU A 1 302 ? 48.941 -12.330 -7.259 0.50 35.04 295 GLU A C 1
ATOM 2308 O O A GLU A 1 302 ? 49.929 -12.203 -6.498 0.50 36.15 295 GLU A O 1
ATOM 2309 O O B GLU A 1 302 ? 49.656 -11.770 -6.395 0.50 35.01 295 GLU A O 1
ATOM 2320 N N . PHE A 1 303 ? 47.842 -13.020 -6.961 1.00 34.90 296 PHE A N 1
ATOM 2321 C CA . PHE A 1 303 ? 47.392 -13.081 -5.605 1.00 33.98 296 PHE A CA 1
ATOM 2322 C C . PHE A 1 303 ? 46.578 -14.357 -5.361 1.00 33.20 296 PHE A C 1
ATOM 2323 O O . PHE A 1 303 ? 45.677 -14.677 -6.125 1.00 32.86 296 PHE A O 1
ATOM 2331 N N . GLY A 1 304 ? 46.904 -15.078 -4.295 1.00 32.46 297 GLY A N 1
ATOM 2332 C CA . GLY A 1 304 ? 46.026 -16.111 -3.805 1.00 33.68 297 GLY A CA 1
ATOM 2333 C C . GLY A 1 304 ? 45.876 -17.174 -4.878 1.00 36.22 297 GLY A C 1
ATOM 2334 O O . GLY A 1 304 ? 44.824 -17.814 -4.963 1.00 35.62 297 GLY A O 1
ATOM 2335 N N . GLY A 1 305 ? 46.920 -17.339 -5.711 1.00 36.43 298 GLY A N 1
ATOM 2336 C CA . GLY A 1 305 ? 46.942 -18.399 -6.676 1.00 38.41 298 GLY A CA 1
ATOM 2337 C C . GLY A 1 305 ? 46.284 -17.952 -7.952 1.00 38.95 298 GLY A C 1
ATOM 2338 O O . GLY A 1 305 ? 46.133 -18.761 -8.864 1.00 41.73 298 GLY A O 1
ATOM 2339 N N . VAL A 1 306 ? 45.860 -16.697 -8.060 1.00 36.17 299 VAL A N 1
ATOM 2340 C CA . VAL A 1 306 ? 45.200 -16.261 -9.300 1.00 34.50 299 VAL A CA 1
ATOM 2341 C C . VAL A 1 306 ? 45.862 -15.010 -9.887 1.00 34.75 299 VAL A C 1
ATOM 2342 O O . VAL A 1 306 ? 46.723 -14.427 -9.249 1.00 35.08 299 VAL A O 1
ATOM 2346 N N . THR A 1 307 ? 45.431 -14.598 -11.077 1.00 35.06 300 THR A N 1
ATOM 2347 C CA . THR A 1 307 ? 45.902 -13.344 -11.633 1.00 34.93 300 THR A CA 1
ATOM 2348 C C . THR A 1 307 ? 44.766 -12.403 -11.723 1.00 34.10 300 THR A C 1
ATOM 2349 O O . THR A 1 30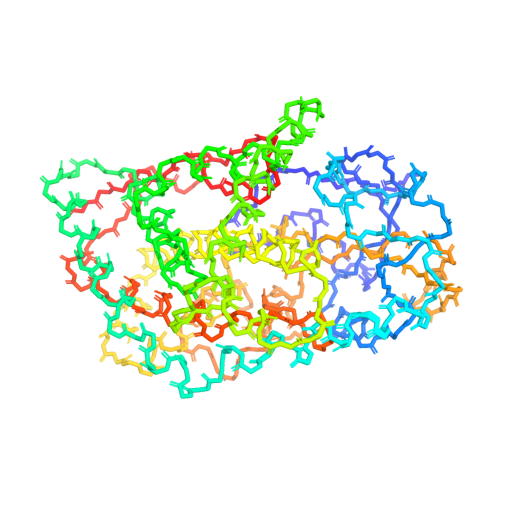7 ? 43.862 -12.604 -12.536 1.00 34.66 300 THR A O 1
ATOM 2353 N N . ILE A 1 308 ? 44.787 -11.373 -10.861 1.00 32.31 301 ILE A N 1
ATOM 2354 C CA . ILE A 1 308 ? 43.806 -10.322 -10.982 1.00 29.97 301 ILE A CA 1
ATOM 2355 C C . ILE A 1 308 ? 44.309 -9.402 -12.058 1.00 30.17 301 ILE A C 1
ATOM 2356 O O . ILE A 1 308 ? 45.436 -8.967 -12.020 1.00 30.12 301 ILE A O 1
ATOM 2361 N N . ARG A 1 309 ? 43.444 -9.063 -12.980 1.00 29.36 302 ARG A N 1
ATOM 2362 C CA . ARG A 1 309 ? 43.760 -8.178 -14.063 1.00 30.42 302 ARG A CA 1
ATOM 2363 C C . ARG A 1 309 ? 43.484 -6.726 -13.714 1.00 29.22 302 ARG A C 1
ATOM 2364 O O . ARG A 1 309 ? 42.462 -6.435 -13.046 1.00 27.90 302 ARG A O 1
ATOM 2372 N N . ALA A 1 310 ? 44.298 -5.815 -14.280 1.00 29.17 303 ALA A N 1
ATOM 2373 C CA . ALA A 1 310 ? 44.037 -4.363 -14.213 1.00 29.48 303 ALA A CA 1
ATOM 2374 C C . ALA A 1 310 ? 42.601 -4.144 -14.540 1.00 29.78 303 ALA A C 1
ATOM 2375 O O . ALA A 1 310 ? 42.115 -4.713 -15.517 1.00 29.14 303 ALA A O 1
ATOM 2377 N N . GLY A 1 311 ? 41.926 -3.314 -13.728 1.00 28.95 304 GLY A N 1
ATOM 2378 C CA . GLY A 1 311 ? 40.503 -3.025 -13.922 1.00 28.55 304 GLY A CA 1
ATOM 2379 C C . GLY A 1 311 ? 39.478 -3.968 -13.248 1.00 27.17 304 GLY A C 1
ATOM 2380 O O . GLY A 1 311 ? 38.296 -3.648 -13.218 1.00 27.86 304 GLY A O 1
ATOM 2381 N N . ASP A 1 312 ? 39.908 -5.134 -12.750 1.00 27.61 305 ASP A N 1
ATOM 2382 C CA . ASP A 1 312 ? 38.959 -6.152 -12.187 1.00 26.00 305 ASP A CA 1
ATOM 2383 C C . ASP A 1 312 ? 38.366 -5.634 -10.876 1.00 24.87 305 ASP A C 1
ATOM 2384 O O . ASP A 1 312 ? 39.057 -5.006 -10.045 1.00 24.96 305 ASP A O 1
ATOM 2389 N N . LEU A 1 313 ? 37.134 -5.990 -10.648 1.00 24.44 306 LEU A N 1
ATOM 2390 C CA . LEU A 1 313 ? 36.412 -5.627 -9.406 1.00 22.77 306 LEU A CA 1
ATOM 2391 C C . LEU A 1 313 ? 36.808 -6.591 -8.332 1.00 22.70 306 LEU A C 1
ATOM 2392 O O . LEU A 1 313 ? 36.924 -7.788 -8.570 1.00 22.69 306 LEU A O 1
ATOM 2397 N N . VAL A 1 314 ? 37.133 -6.051 -7.156 1.00 21.99 307 VAL A N 1
ATOM 2398 C CA . VAL A 1 314 ? 37.553 -6.874 -6.029 1.00 22.21 307 VAL A CA 1
ATOM 2399 C C . VAL A 1 314 ? 36.523 -6.579 -4.925 1.00 21.72 307 VAL A C 1
ATOM 2400 O O . VAL A 1 314 ? 36.316 -5.426 -4.593 1.00 23.16 307 VAL A O 1
ATOM 2404 N N . LEU A 1 315 ? 35.835 -7.607 -4.430 1.00 20.95 308 LEU A N 1
ATOM 2405 C CA . LEU A 1 315 ? 34.803 -7.424 -3.451 1.00 21.24 308 LEU A CA 1
ATOM 2406 C C . LEU A 1 315 ? 35.261 -7.830 -2.061 1.00 22.00 308 LEU A C 1
ATOM 2407 O O . LEU A 1 315 ? 35.962 -8.866 -1.890 1.00 21.81 308 LEU A O 1
ATOM 2412 N N . PHE A 1 316 ? 34.844 -7.040 -1.074 1.00 20.20 309 PHE A N 1
ATOM 2413 C CA . PHE A 1 316 ? 35.177 -7.291 0.309 1.00 21.74 309 PHE A CA 1
ATOM 2414 C C . PHE A 1 316 ? 33.854 -7.467 1.037 1.00 22.31 309 PHE A C 1
ATOM 2415 O O . PHE A 1 316 ? 33.109 -6.491 1.203 1.00 20.67 309 PHE A O 1
ATOM 2423 N N . ASP A 1 317 ? 33.535 -8.711 1.409 1.00 23.36 310 ASP A N 1
ATOM 2424 C CA . ASP A 1 317 ? 32.363 -8.980 2.235 1.00 23.73 310 ASP A CA 1
ATOM 2425 C C . ASP A 1 317 ? 32.862 -9.239 3.644 1.00 25.03 310 ASP A C 1
ATOM 2426 O O . ASP A 1 317 ? 33.604 -10.248 3.889 1.00 25.91 310 ASP A O 1
ATOM 2431 N N . LEU A 1 318 ? 32.533 -8.338 4.579 1.00 24.11 311 LEU A N 1
ATOM 2432 C CA . LEU A 1 318 ? 33.203 -8.436 5.900 1.00 23.70 311 LEU A CA 1
ATOM 2433 C C . LEU A 1 318 ? 32.781 -9.693 6.685 1.00 23.11 311 LEU A C 1
ATOM 2434 O O . LEU A 1 318 ? 33.523 -10.127 7.534 1.00 22.58 311 LEU A O 1
ATOM 2439 N N . GLY A 1 319 ? 31.634 -10.303 6.351 1.00 22.54 312 GLY A N 1
ATOM 2440 C CA . GLY A 1 319 ? 31.228 -11.554 7.017 1.00 21.55 312 GLY A CA 1
ATOM 2441 C C . GLY A 1 319 ? 32.232 -12.670 6.849 1.00 21.98 312 GLY A C 1
ATOM 2442 O O . GLY A 1 319 ? 32.436 -13.493 7.749 1.00 20.45 312 GLY A O 1
ATOM 2443 N N . LEU A 1 320 ? 32.895 -12.701 5.697 1.00 21.18 313 LEU A N 1
ATOM 2444 C CA . LEU A 1 320 ? 33.802 -13.784 5.452 1.00 20.67 313 LEU A CA 1
ATOM 2445 C C . LEU A 1 320 ? 34.985 -13.840 6.380 1.00 20.28 313 LEU A C 1
ATOM 2446 O O . LEU A 1 320 ? 35.183 -14.831 7.086 1.00 19.61 313 LEU A O 1
ATOM 2451 N N . PRO A 1 321 ? 35.793 -12.768 6.437 1.00 20.93 314 PRO A N 1
ATOM 2452 C CA . PRO A 1 321 ? 36.886 -12.832 7.429 1.00 19.68 314 PRO A CA 1
ATOM 2453 C C . PRO A 1 321 ? 36.386 -12.922 8.866 1.00 18.97 314 PRO A C 1
ATOM 2454 O O . PRO A 1 321 ? 37.068 -13.519 9.691 1.00 19.74 314 PRO A O 1
ATOM 2458 N N . ASN A 1 322 ? 35.214 -12.350 9.184 1.00 17.86 315 ASN A N 1
ATOM 2459 C CA . ASN A 1 322 ? 34.784 -12.262 10.571 1.00 18.37 315 ASN A CA 1
ATOM 2460 C C . ASN A 1 322 ? 34.342 -13.655 11.094 1.00 20.04 315 ASN A C 1
ATOM 2461 O O . ASN A 1 322 ? 34.219 -13.887 12.325 1.00 20.47 315 ASN A O 1
ATOM 2466 N N . PHE A 1 323 ? 34.085 -14.552 10.164 1.00 19.68 316 PHE A N 1
ATOM 2467 C CA . PHE A 1 323 ? 33.628 -15.907 10.522 1.00 20.83 316 PHE A CA 1
ATOM 2468 C C . PHE A 1 323 ? 34.677 -16.959 10.136 1.00 21.45 316 PHE A C 1
ATOM 2469 O O . PHE A 1 323 ? 34.376 -18.164 10.161 1.00 22.65 316 PHE A O 1
ATOM 2477 N N . ASP A 1 324 ? 35.884 -16.491 9.782 1.00 21.28 317 ASP A N 1
ATOM 2478 C CA . ASP A 1 324 ? 37.011 -17.362 9.373 1.00 22.84 317 ASP A CA 1
ATOM 2479 C C . ASP A 1 324 ? 37.598 -18.120 10.615 1.00 23.54 317 ASP A C 1
ATOM 2480 O O . ASP A 1 324 ? 38.232 -17.534 11.486 1.00 22.78 317 ASP A O 1
ATOM 2485 N N . GLU A 1 325 ? 37.440 -19.444 10.646 1.00 25.69 318 GLU A N 1
ATOM 2486 C CA . GLU A 1 325 ? 37.924 -20.191 11.764 1.00 26.41 318 GLU A CA 1
ATOM 2487 C C . GLU A 1 325 ? 39.482 -20.168 11.797 1.00 26.45 318 GLU A C 1
ATOM 2488 O O . GLU A 1 325 ? 40.080 -20.438 12.853 1.00 25.75 318 GLU A O 1
ATOM 2494 N N . ARG A 1 326 ? 40.150 -19.689 10.736 1.00 27.02 319 ARG A N 1
ATOM 2495 C CA . ARG A 1 326 ? 41.637 -19.512 10.792 1.00 26.21 319 ARG A CA 1
ATOM 2496 C C . ARG A 1 326 ? 42.017 -18.307 11.652 1.00 26.45 319 ARG A C 1
ATOM 2497 O O . ARG A 1 326 ? 43.164 -18.214 12.155 1.00 25.99 319 ARG A O 1
ATOM 2505 N N . ALA A 1 327 ? 41.068 -17.385 11.847 1.00 24.26 320 ALA A N 1
ATOM 2506 C CA . ALA A 1 327 ? 41.345 -16.165 12.641 1.00 24.86 320 ALA A CA 1
ATOM 2507 C C . ALA A 1 327 ? 40.698 -16.174 14.037 1.00 24.54 320 ALA A C 1
ATOM 2508 O O . ALA A 1 327 ? 41.116 -15.451 14.915 1.00 25.29 320 ALA A O 1
ATOM 2510 N N . PHE A 1 328 ? 39.639 -16.951 14.183 1.00 24.37 321 PHE A N 1
ATOM 2511 C CA . PHE A 1 328 ? 38.780 -16.988 15.355 1.00 25.22 321 PHE A CA 1
ATOM 2512 C C . PHE A 1 328 ? 38.518 -18.435 15.786 1.00 26.65 321 PHE A C 1
ATOM 2513 O O . PHE A 1 328 ? 38.090 -19.307 14.964 1.00 26.60 321 PHE A O 1
ATOM 2521 N N . THR A 1 329 ? 38.713 -18.664 17.077 1.00 27.60 322 THR A N 1
ATOM 2522 C CA . THR A 1 329 ? 38.324 -19.950 17.725 1.00 28.64 322 THR A CA 1
ATOM 2523 C C . THR A 1 329 ? 36.846 -19.894 17.928 1.00 28.31 322 THR A C 1
ATOM 2524 O O . THR A 1 329 ? 36.329 -18.911 18.554 1.00 28.93 322 THR A O 1
ATOM 2528 N N . GLY A 1 330 ? 36.156 -20.926 17.427 1.00 27.19 323 GLY A N 1
ATOM 2529 C CA . GLY A 1 330 ? 34.709 -21.014 17.562 1.00 26.87 323 GLY A CA 1
ATOM 2530 C C . GLY A 1 330 ? 34.015 -19.758 16.982 1.00 27.38 323 GLY A C 1
ATOM 2531 O O . GLY A 1 330 ? 33.234 -19.077 17.702 1.00 27.54 323 GLY A O 1
ATOM 2532 N N . PRO A 1 331 ? 34.240 -19.448 15.683 1.00 27.05 324 PRO A N 1
ATOM 2533 C CA . PRO A 1 331 ? 33.627 -18.197 15.129 1.00 25.70 324 PRO A CA 1
ATOM 2534 C C . PRO A 1 331 ? 32.088 -18.157 15.088 1.00 25.46 324 PRO A C 1
ATOM 2535 O O . PRO A 1 331 ? 31.496 -17.060 14.984 1.00 23.26 324 PRO A O 1
ATOM 2539 N N . GLU A 1 332 ? 31.432 -19.328 15.150 1.00 25.67 325 GLU A N 1
ATOM 2540 C CA . GLU A 1 332 ? 29.965 -19.325 15.238 1.00 26.75 325 GLU A CA 1
ATOM 2541 C C . GLU A 1 332 ? 29.454 -19.057 16.662 1.00 26.92 325 GLU A C 1
ATOM 2542 O O . GLU A 1 332 ? 28.266 -18.836 16.839 1.00 27.52 325 GLU A O 1
ATOM 2548 N N . GLU A 1 333 ? 30.341 -19.049 17.651 1.00 27.58 326 GLU A N 1
ATOM 2549 C CA . GLU A 1 333 ? 29.914 -18.742 19.069 1.00 30.06 326 GLU A CA 1
ATOM 2550 C C . GLU A 1 333 ? 29.925 -17.202 19.324 1.00 29.10 326 GLU A C 1
ATOM 2551 O O . GLU A 1 333 ? 30.898 -16.511 19.001 1.00 29.12 326 GLU A O 1
ATOM 2557 N N . PHE A 1 334 ? 28.861 -16.721 19.943 1.00 28.72 327 PHE A N 1
ATOM 2558 C CA . PHE A 1 334 ? 28.808 -15.369 20.399 1.00 28.75 327 PHE A CA 1
ATOM 2559 C C . PHE A 1 334 ? 29.389 -15.308 21.802 1.00 29.20 327 PHE A C 1
ATOM 2560 O O . PHE A 1 334 ? 28.754 -15.710 22.783 1.00 28.33 327 PHE A O 1
ATOM 2568 N N . ASP A 1 335 ? 30.605 -14.809 21.880 1.00 28.25 328 ASP A N 1
ATOM 2569 C CA . ASP A 1 335 ? 31.324 -14.757 23.113 1.00 28.59 328 ASP A CA 1
ATOM 2570 C C . ASP A 1 335 ? 31.585 -13.267 23.432 1.00 28.15 328 ASP A C 1
ATOM 2571 O O . ASP A 1 335 ? 32.519 -12.638 22.916 1.00 28.08 328 ASP A O 1
ATOM 2576 N N . ALA A 1 336 ? 30.723 -12.712 24.266 1.00 27.99 329 ALA A N 1
ATOM 2577 C CA . ALA A 1 336 ? 30.767 -11.312 24.577 1.00 29.00 329 ALA A CA 1
ATOM 2578 C C . ALA A 1 336 ? 32.073 -10.936 25.221 1.00 28.68 329 ALA A C 1
ATOM 2579 O O . ALA A 1 336 ? 32.386 -9.746 25.281 1.00 30.42 329 ALA A O 1
ATOM 2581 N N . ALA A 1 337 ? 32.858 -11.901 25.713 1.00 27.01 330 ALA A N 1
ATOM 2582 C CA . ALA A 1 337 ? 34.143 -11.550 26.356 1.00 26.56 330 ALA A CA 1
ATOM 2583 C C . ALA A 1 337 ? 35.335 -11.783 25.438 1.00 27.22 330 ALA A C 1
ATOM 2584 O O . ALA A 1 337 ? 36.519 -11.560 25.830 1.00 28.59 330 ALA A O 1
ATOM 2586 N N . ARG A 1 338 ? 35.052 -12.145 24.181 1.00 25.91 331 ARG A N 1
ATOM 2587 C CA . ARG A 1 338 ? 36.126 -12.563 23.261 1.00 25.62 331 ARG A CA 1
ATOM 2588 C C . ARG A 1 338 ? 37.299 -11.568 23.203 1.00 26.48 331 ARG A C 1
ATOM 2589 O O . ARG A 1 338 ? 37.121 -10.391 22.744 1.00 27.18 331 ARG A O 1
ATOM 2597 N N . THR A 1 339 ? 38.521 -12.031 23.550 1.00 27.02 332 THR A N 1
ATOM 2598 C CA . THR A 1 339 ? 39.680 -11.126 23.590 1.00 26.68 332 THR A CA 1
ATOM 2599 C C . THR A 1 339 ? 40.963 -11.912 23.285 1.00 26.69 332 THR A C 1
ATOM 2600 O O . THR A 1 339 ? 41.210 -12.878 23.944 1.00 29.23 332 THR A O 1
ATOM 2604 N N . PRO A 1 340 ? 41.786 -11.526 22.275 1.00 26.71 333 PRO A N 1
ATOM 2605 C CA . PRO A 1 340 ? 41.537 -10.417 21.382 1.00 24.19 333 PRO A CA 1
ATOM 2606 C C . PRO A 1 340 ? 40.389 -10.735 20.451 1.00 23.08 333 PRO A C 1
ATOM 2607 O O . PRO A 1 340 ? 39.852 -11.844 20.445 1.00 21.36 333 PRO A O 1
ATOM 2611 N N . ASN A 1 341 ? 40.013 -9.761 19.646 1.00 21.67 334 ASN A N 1
ATOM 2612 C CA . ASN A 1 341 ? 38.899 -9.957 18.693 1.00 21.20 334 ASN A CA 1
ATOM 2613 C C . ASN A 1 341 ? 39.267 -9.184 17.436 1.00 19.99 334 ASN A C 1
ATOM 2614 O O . ASN A 1 341 ? 38.912 -8.004 17.306 1.00 21.77 334 ASN A O 1
ATOM 2619 N N . PRO A 1 342 ? 40.044 -9.808 16.526 1.00 20.36 335 PRO A N 1
ATOM 2620 C CA . PRO A 1 342 ? 40.604 -9.047 15.416 1.00 19.36 335 PRO A CA 1
ATOM 2621 C C . PRO A 1 342 ? 39.577 -8.932 14.237 1.00 20.02 335 PRO A C 1
ATOM 2622 O O . PRO A 1 342 ? 39.949 -9.150 13.047 1.00 19.64 335 PRO A O 1
ATOM 2626 N N . HIS A 1 343 ? 38.314 -8.602 14.540 1.00 16.76 336 HIS A N 1
ATOM 2627 C CA . HIS A 1 343 ? 37.300 -8.479 13.487 1.00 16.67 336 HIS A CA 1
ATOM 2628 C C . HIS A 1 343 ? 37.666 -7.348 12.481 1.00 16.93 336 HIS A C 1
ATOM 2629 O O . HIS A 1 343 ? 38.498 -6.417 12.782 1.00 18.03 336 HIS A O 1
ATOM 2636 N N . LEU A 1 344 ? 37.082 -7.436 11.283 1.00 16.04 337 LEU A N 1
ATOM 2637 C CA . LEU A 1 344 ? 37.374 -6.434 10.263 1.00 16.94 337 LEU A CA 1
ATOM 2638 C C . LEU A 1 344 ? 36.156 -5.603 9.951 1.00 16.08 337 LEU A C 1
ATOM 2639 O O . LEU A 1 344 ? 36.080 -4.987 8.896 1.00 16.24 337 LEU A O 1
ATOM 2644 N N . THR A 1 345 ? 35.235 -5.485 10.902 1.00 15.04 338 THR A N 1
ATOM 2645 C CA . THR A 1 345 ? 33.969 -4.760 10.670 1.00 15.66 338 THR A CA 1
ATOM 2646 C C . THR A 1 345 ? 34.126 -3.253 10.413 1.00 15.37 338 THR A C 1
ATOM 2647 O O . THR A 1 345 ? 33.293 -2.650 9.744 1.00 12.61 338 THR A O 1
ATOM 2651 N N . PHE A 1 346 ? 35.187 -2.651 10.955 1.00 14.41 339 PHE A N 1
ATOM 2652 C CA . PHE A 1 346 ? 35.546 -1.285 10.619 1.00 15.95 339 PHE A CA 1
ATOM 2653 C C . PHE A 1 346 ? 36.667 -1.201 9.528 1.00 16.91 339 PHE A C 1
ATOM 2654 O O . PHE A 1 346 ? 37.347 -0.159 9.421 1.00 16.04 339 PHE A O 1
ATOM 2662 N N . GLY A 1 347 ? 36.913 -2.305 8.806 1.00 15.06 340 GLY A N 1
ATOM 2663 C CA . GLY A 1 347 ? 37.926 -2.265 7.716 1.00 15.84 340 GLY A CA 1
ATOM 2664 C C . GLY A 1 347 ? 39.322 -2.242 8.347 1.00 17.69 340 GLY A C 1
ATOM 2665 O O . GLY A 1 347 ? 39.508 -2.715 9.444 1.00 17.41 340 GLY A O 1
ATOM 2666 N N . HIS A 1 348 ? 40.314 -1.770 7.626 1.00 17.29 341 HIS A N 1
ATOM 2667 C CA . HIS A 1 348 ? 41.659 -1.834 8.156 1.00 19.46 341 HIS A CA 1
ATOM 2668 C C . HIS A 1 348 ? 42.526 -1.014 7.215 1.00 21.28 341 HIS A C 1
ATOM 2669 O O . HIS A 1 348 ? 42.155 -0.809 6.037 1.00 22.94 341 HIS A O 1
ATOM 2676 N N . GLY A 1 349 ? 43.659 -0.520 7.680 1.00 24.15 342 GLY A N 1
ATOM 2677 C CA . GLY A 1 349 ? 44.622 0.069 6.729 1.00 26.43 342 GLY A CA 1
ATOM 2678 C C . GLY A 1 349 ? 44.096 1.414 6.280 1.00 27.56 342 GLY A C 1
ATOM 2679 O O . GLY A 1 349 ? 43.530 2.121 7.045 1.00 26.95 342 GLY A O 1
ATOM 2680 N N . ILE A 1 350 ? 44.200 1.725 5.006 1.00 30.07 343 ILE A N 1
ATOM 2681 C CA . ILE A 1 350 ? 43.711 3.025 4.609 1.00 32.20 343 ILE A CA 1
ATOM 2682 C C . ILE A 1 350 ? 42.229 3.046 4.296 1.00 30.97 343 ILE A C 1
ATOM 2683 O O . ILE A 1 350 ? 41.732 4.109 4.051 1.00 31.57 343 ILE A O 1
ATOM 2688 N N . TRP A 1 351 ? 41.573 1.879 4.336 1.00 30.99 344 TRP A N 1
ATOM 2689 C CA . TRP A 1 351 ? 40.092 1.704 4.211 1.00 30.32 344 TRP A CA 1
ATOM 2690 C C . TRP A 1 351 ? 39.582 1.265 5.556 1.00 29.77 344 TRP A C 1
ATOM 2691 O O . TRP A 1 351 ? 39.149 0.017 5.700 1.00 29.78 344 TRP A O 1
ATOM 2702 N N . HIS A 1 352 ? 39.707 2.202 6.520 1.00 24.95 345 HIS A N 1
ATOM 2703 C CA . HIS A 1 352 ? 39.387 1.936 7.935 1.00 24.40 345 HIS A CA 1
ATOM 2704 C C . HIS A 1 352 ? 38.400 3.042 8.368 1.00 21.96 345 HIS A C 1
ATOM 2705 O O . HIS A 1 352 ? 38.574 4.218 8.030 1.00 21.24 345 HIS A O 1
ATOM 2712 N N . CYS A 1 353 ? 37.423 2.665 9.134 1.00 17.74 346 CYS A N 1
ATOM 2713 C CA . CYS A 1 353 ? 36.409 3.601 9.519 1.00 18.13 346 CYS A CA 1
ATOM 2714 C C . CYS A 1 353 ? 36.955 4.770 10.308 1.00 18.55 346 CYS A C 1
ATOM 2715 O O . CYS A 1 353 ? 37.519 4.569 11.424 1.00 19.52 346 CYS A O 1
ATOM 2718 N N . ILE A 1 354 ? 36.743 5.984 9.839 1.00 18.38 347 ILE A N 1
ATOM 2719 C CA . ILE A 1 354 ? 37.270 7.112 10.590 1.00 19.51 347 ILE A CA 1
ATOM 2720 C C . ILE A 1 354 ? 36.262 7.455 11.721 1.00 18.26 347 ILE A C 1
ATOM 2721 O O . ILE A 1 354 ? 36.624 8.110 12.706 1.00 20.19 347 ILE A O 1
ATOM 2726 N N . GLY A 1 355 ? 35.025 7.001 11.611 1.00 17.60 348 GLY A N 1
ATOM 2727 C CA . GLY A 1 355 ? 34.000 7.304 12.639 1.00 17.90 348 GLY A CA 1
ATOM 2728 C C . GLY A 1 355 ? 33.933 6.275 13.788 1.00 18.32 348 GLY A C 1
ATOM 2729 O O . GLY A 1 355 ? 33.079 6.363 14.717 1.00 18.21 348 GLY A O 1
ATOM 2730 N N . ALA A 1 356 ? 34.837 5.302 13.742 1.00 17.94 349 ALA A N 1
ATOM 2731 C CA . ALA A 1 356 ? 34.714 4.134 14.648 1.00 17.26 349 ALA A CA 1
ATOM 2732 C C . ALA A 1 356 ? 34.614 4.536 16.144 1.00 17.56 349 ALA A C 1
ATOM 2733 O O . ALA A 1 356 ? 33.889 3.902 16.871 1.00 18.47 349 ALA A O 1
ATOM 2735 N N . PRO A 1 357 ? 35.344 5.599 16.572 1.00 18.07 350 PRO A N 1
ATOM 2736 C CA . PRO A 1 357 ? 35.293 5.950 18.002 1.00 18.00 350 PRO A CA 1
ATOM 2737 C C . PRO A 1 357 ? 33.918 6.398 18.411 1.00 18.37 350 PRO A C 1
ATOM 2738 O O . PRO A 1 357 ? 33.496 6.087 19.522 1.00 16.90 350 PRO A O 1
ATOM 2742 N N . LEU A 1 358 ? 33.232 7.139 17.515 1.00 17.64 351 LEU A N 1
ATOM 2743 C CA . LEU A 1 358 ? 31.839 7.566 17.775 1.00 17.70 351 LEU A CA 1
ATOM 2744 C C . LEU A 1 358 ? 30.874 6.378 17.669 1.00 17.67 351 LEU A C 1
ATOM 2745 O O . LEU A 1 358 ? 29.961 6.249 18.488 1.00 16.73 351 LEU A O 1
ATOM 2750 N N . ALA A 1 359 ? 31.046 5.528 16.642 1.00 16.63 352 ALA A N 1
ATOM 2751 C CA . ALA A 1 359 ? 30.200 4.352 16.536 1.00 17.25 352 ALA A CA 1
ATOM 2752 C C . ALA A 1 359 ? 30.303 3.503 17.798 1.00 17.92 352 ALA A C 1
ATOM 2753 O O . ALA A 1 359 ? 29.281 3.041 18.338 1.00 17.84 352 ALA A O 1
ATOM 2755 N N . ARG A 1 360 ? 31.526 3.216 18.236 1.00 18.38 353 ARG A N 1
ATOM 2756 C CA . ARG A 1 360 ? 31.667 2.437 19.486 1.00 19.19 353 ARG A CA 1
ATOM 2757 C C . ARG A 1 360 ? 30.987 3.093 20.724 1.00 20.19 353 ARG A C 1
ATOM 2758 O O . ARG A 1 360 ? 30.316 2.406 21.482 1.00 19.56 353 ARG A O 1
ATOM 2766 N N . LEU A 1 361 ? 31.185 4.404 20.918 1.00 20.88 354 LEU A N 1
ATOM 2767 C CA . LEU A 1 361 ? 30.464 5.141 21.959 1.00 21.66 354 LEU A CA 1
ATOM 2768 C C . LEU A 1 361 ? 28.937 5.002 21.837 1.00 22.33 354 LEU A C 1
ATOM 2769 O O . LEU A 1 361 ? 28.244 4.729 22.824 1.00 22.95 354 LEU A O 1
ATOM 2774 N N . GLU A 1 362 ? 28.396 5.150 20.636 1.00 21.56 355 GLU A N 1
ATOM 2775 C CA . GLU A 1 362 ? 26.966 4.959 20.431 1.00 21.33 355 GLU A CA 1
ATOM 2776 C C . GLU A 1 362 ? 26.490 3.564 20.802 1.00 21.19 355 GLU A C 1
ATOM 2777 O O . GLU A 1 362 ? 25.517 3.425 21.534 1.00 21.41 355 GLU A O 1
ATOM 2783 N N . LEU A 1 363 ? 27.216 2.537 20.352 1.00 21.01 356 LEU A N 1
ATOM 2784 C CA . LEU A 1 363 ? 26.902 1.159 20.682 1.00 21.60 356 LEU A CA 1
ATOM 2785 C C . LEU A 1 363 ? 26.954 0.866 22.192 1.00 22.38 356 LEU A C 1
ATOM 2786 O O . LEU A 1 363 ? 25.987 0.320 22.736 1.00 24.20 356 LEU A O 1
ATOM 2791 N N . ARG A 1 364 ? 28.043 1.217 22.882 1.00 22.34 357 ARG A N 1
ATOM 2792 C CA . ARG A 1 364 ? 28.103 0.959 24.324 1.00 23.23 357 ARG A CA 1
ATOM 2793 C C . ARG A 1 364 ? 26.945 1.720 24.971 1.00 23.04 357 ARG A C 1
ATOM 2794 O O . ARG A 1 364 ? 26.345 1.237 25.957 1.00 23.39 357 ARG A O 1
ATOM 2802 N N . THR A 1 365 ? 26.735 2.967 24.551 1.00 21.41 358 THR A N 1
ATOM 2803 C CA . THR A 1 365 ? 25.741 3.776 25.241 1.00 21.18 358 THR A CA 1
ATOM 2804 C C . THR A 1 365 ? 24.369 3.134 25.116 1.00 22.59 358 THR A C 1
ATOM 2805 O O . THR A 1 365 ? 23.671 2.929 26.124 1.00 23.58 358 THR A O 1
ATOM 2809 N N . MET A 1 366 ? 23.927 2.830 23.896 1.00 21.36 359 MET A N 1
ATOM 2810 C CA . MET A 1 366 ? 22.587 2.279 23.741 1.00 22.89 359 MET A CA 1
ATOM 2811 C C . MET A 1 366 ? 22.385 0.836 24.251 1.00 23.46 359 MET A C 1
ATOM 2812 O O . MET A 1 366 ? 21.360 0.556 24.836 1.00 24.16 359 MET A O 1
ATOM 2817 N N . PHE A 1 367 ? 23.288 -0.086 23.967 1.00 23.46 360 PHE A N 1
ATOM 2818 C CA . PHE A 1 367 ? 23.177 -1.416 24.579 1.00 25.45 360 PHE A CA 1
ATOM 2819 C C . PHE A 1 367 ? 23.006 -1.343 26.081 1.00 26.44 360 PHE A C 1
ATOM 2820 O O . PHE A 1 367 ? 22.139 -2.056 26.638 1.00 27.28 360 PHE A O 1
ATOM 2828 N N . THR A 1 368 ? 23.816 -0.511 26.734 1.00 26.94 361 THR A N 1
ATOM 2829 C CA . THR A 1 368 ? 23.763 -0.450 28.190 1.00 28.43 361 THR A CA 1
ATOM 2830 C C . THR A 1 368 ? 22.411 0.079 28.645 1.00 28.46 361 THR A C 1
ATOM 2831 O O . THR A 1 368 ? 21.790 -0.512 29.444 1.00 29.66 361 THR A O 1
ATOM 2835 N N . LYS A 1 369 ? 21.962 1.198 28.129 1.00 29.18 362 LYS A N 1
ATOM 2836 C CA . LYS A 1 369 ? 20.696 1.786 28.575 1.00 29.77 362 LYS A CA 1
ATOM 2837 C C . LYS A 1 369 ? 19.510 0.888 28.211 1.00 31.32 362 LYS A C 1
ATOM 2838 O O . LYS A 1 369 ? 18.597 0.673 29.048 1.00 32.71 362 LYS A O 1
ATOM 2844 N N . LEU A 1 370 ? 19.487 0.371 26.986 1.00 31.27 363 LEU A N 1
ATOM 2845 C CA . LEU A 1 370 ? 18.408 -0.469 26.508 1.00 33.10 363 LEU A CA 1
ATOM 2846 C C . LEU A 1 370 ? 18.211 -1.653 27.433 1.00 33.81 363 LEU A C 1
ATOM 2847 O O . LEU A 1 370 ? 17.086 -1.885 27.946 1.00 34.37 363 LEU A O 1
ATOM 2852 N N . PHE A 1 371 ? 19.298 -2.375 27.684 1.00 33.04 364 PHE A N 1
ATOM 2853 C CA . PHE A 1 371 ? 19.188 -3.608 28.483 1.00 34.96 364 PHE A CA 1
ATOM 2854 C C . PHE A 1 371 ? 19.092 -3.372 29.991 1.00 35.83 364 PHE A C 1
ATOM 2855 O O . PHE A 1 371 ? 18.550 -4.219 30.714 1.00 36.45 364 PHE A O 1
ATOM 2863 N N . THR A 1 372 ? 19.588 -2.229 30.458 1.00 36.85 365 THR A N 1
ATOM 2864 C CA . THR A 1 372 ? 19.371 -1.828 31.850 1.00 38.00 365 THR A CA 1
ATOM 2865 C C . THR A 1 372 ? 17.868 -1.563 32.077 1.00 38.63 365 THR A C 1
ATOM 2866 O O . THR A 1 372 ? 17.289 -1.994 33.087 1.00 39.86 365 THR A O 1
ATOM 2870 N N . ARG A 1 373 ? 17.245 -0.810 31.183 1.00 37.84 366 ARG A N 1
ATOM 2871 C CA . ARG A 1 373 ? 15.888 -0.394 31.409 1.00 37.56 366 ARG A CA 1
ATOM 2872 C C . ARG A 1 373 ? 14.918 -1.455 31.002 1.00 37.90 366 ARG A C 1
ATOM 2873 O O . ARG A 1 373 ? 13.857 -1.604 31.623 1.00 37.42 366 ARG A O 1
ATOM 2881 N N . LEU A 1 374 ? 15.274 -2.193 29.966 1.00 36.67 367 LEU A N 1
ATOM 2882 C CA . LEU A 1 374 ? 14.454 -3.218 29.429 1.00 38.93 367 LEU A CA 1
ATOM 2883 C C . LEU A 1 374 ? 15.207 -4.571 29.393 1.00 39.57 367 LEU A C 1
ATOM 2884 O O . LEU A 1 374 ? 15.538 -5.078 28.311 1.00 38.85 367 LEU A O 1
ATOM 2889 N N . PRO A 1 375 ? 15.412 -5.196 30.577 1.00 41.04 368 PRO A N 1
ATOM 2890 C CA . PRO A 1 375 ? 16.212 -6.442 30.684 1.00 41.16 368 PRO A CA 1
ATOM 2891 C C . PRO A 1 375 ? 15.688 -7.558 29.787 1.00 42.49 368 PRO A C 1
ATOM 2892 O O . PRO A 1 375 ? 16.492 -8.334 29.229 1.00 43.27 368 PRO A O 1
ATOM 2896 N N . GLU A 1 376 ? 14.370 -7.626 29.596 1.00 42.62 369 GLU A N 1
ATOM 2897 C CA . GLU A 1 376 ? 13.776 -8.727 28.860 1.00 42.82 369 GLU A CA 1
ATOM 2898 C C . GLU A 1 376 ? 13.482 -8.381 27.376 1.00 41.60 369 GLU A C 1
ATOM 2899 O O . GLU A 1 376 ? 12.833 -9.165 26.656 1.00 40.20 369 GLU A O 1
ATOM 2905 N N . LEU A 1 377 ? 13.928 -7.203 26.939 1.00 39.91 370 LEU A N 1
ATOM 2906 C CA . LEU A 1 377 ? 13.803 -6.793 25.527 1.00 39.10 370 LEU A CA 1
ATOM 2907 C C . LEU A 1 377 ? 14.155 -7.901 24.527 1.00 37.54 370 LEU A C 1
ATOM 2908 O O . LEU A 1 377 ? 15.189 -8.490 24.659 1.00 36.29 370 LEU A O 1
ATOM 2913 N N . ARG A 1 378 ? 13.313 -8.178 23.539 1.00 37.41 371 ARG A N 1
ATOM 2914 C CA . ARG A 1 378 ? 13.590 -9.278 22.585 1.00 38.05 371 ARG A CA 1
ATOM 2915 C C . ARG A 1 378 ? 12.756 -9.128 21.302 1.00 37.90 371 ARG A C 1
ATOM 2916 O O . ARG A 1 378 ? 11.689 -8.501 21.304 1.00 38.52 371 ARG A O 1
ATOM 2924 N N . PRO A 1 379 ? 13.231 -9.666 20.175 1.00 37.71 372 PRO A N 1
ATOM 2925 C CA . PRO A 1 379 ? 12.330 -9.495 19.030 1.00 38.86 372 PRO A CA 1
ATOM 2926 C C . PRO A 1 379 ? 10.978 -10.247 19.248 1.00 40.04 372 PRO A C 1
ATOM 2927 O O . PRO A 1 379 ? 10.956 -11.289 19.882 1.00 39.37 372 PRO A O 1
ATOM 2931 N N . GLU A 1 380 ? 9.904 -9.723 18.695 1.00 41.30 373 GLU A N 1
ATOM 2932 C CA . GLU A 1 380 ? 8.586 -10.336 18.778 1.00 43.94 373 GLU A CA 1
ATOM 2933 C C . GLU A 1 380 ? 8.569 -11.614 17.935 1.00 44.49 373 GLU A C 1
ATOM 2934 O O . GLU A 1 380 ? 8.106 -12.658 18.384 1.00 44.60 373 GLU A O 1
ATOM 2940 N N . LEU A 1 381 ? 9.097 -11.533 16.711 1.00 44.58 374 LEU A N 1
ATOM 2941 C CA . LEU A 1 381 ? 9.124 -12.674 15.793 1.00 44.82 374 LEU A CA 1
ATOM 2942 C C . LEU A 1 381 ? 10.343 -13.567 16.026 1.00 44.94 374 LEU A C 1
ATOM 2943 O O . LEU A 1 381 ? 11.361 -13.081 16.517 1.00 44.44 374 LEU A O 1
ATOM 2948 N N . PRO A 1 382 ? 10.227 -14.888 15.726 1.00 45.43 375 PRO A N 1
ATOM 2949 C CA . PRO A 1 382 ? 11.453 -15.702 15.619 1.00 45.68 375 PRO A CA 1
ATOM 2950 C C . PRO A 1 382 ? 12.394 -15.057 14.607 1.00 45.59 375 PRO A C 1
ATOM 2951 O O . PRO A 1 382 ? 11.958 -14.559 13.554 1.00 44.21 375 PRO A O 1
ATOM 2955 N N . VAL A 1 383 ? 13.672 -15.059 14.940 1.00 46.45 376 VAL A N 1
ATOM 2956 C CA . VAL A 1 383 ? 14.701 -14.429 14.094 1.00 47.94 376 VAL A CA 1
ATOM 2957 C C . VAL A 1 383 ? 14.581 -14.713 12.561 1.00 48.17 376 VAL A C 1
ATOM 2958 O O . VAL A 1 383 ? 14.695 -13.790 11.742 1.00 47.16 376 VAL A O 1
ATOM 2962 N N . GLU A 1 384 ? 14.323 -15.964 12.176 1.00 47.86 377 GLU A N 1
ATOM 2963 C CA . GLU A 1 384 ? 14.246 -16.295 10.753 1.00 48.36 377 GLU A CA 1
ATOM 2964 C C . GLU A 1 384 ? 13.065 -15.613 10.032 1.00 46.95 377 GLU A C 1
ATOM 2965 O O . GLU A 1 384 ? 12.995 -15.641 8.806 1.00 46.78 377 GLU A O 1
ATOM 2971 N N . GLN A 1 385 ? 12.160 -14.991 10.785 1.00 45.45 378 GLN A N 1
ATOM 2972 C CA . GLN A 1 385 ? 11.079 -14.252 10.162 1.00 45.53 378 GLN A CA 1
ATOM 2973 C C . GLN A 1 385 ? 11.340 -12.749 10.098 1.00 44.24 378 GLN A C 1
ATOM 2974 O O . GLN A 1 385 ? 10.543 -12.034 9.548 1.00 43.73 378 GLN A O 1
ATOM 2980 N N . LEU A 1 386 ? 12.457 -12.258 10.654 1.00 44.35 379 LEU A N 1
ATOM 2981 C CA . LEU A 1 386 ? 12.801 -10.817 10.502 1.00 43.09 379 LEU A CA 1
ATOM 2982 C C . LEU A 1 386 ? 12.985 -10.490 9.017 1.00 42.57 379 LEU A C 1
ATOM 2983 O O . LEU A 1 386 ? 13.595 -11.266 8.279 1.00 42.68 379 LEU A O 1
ATOM 2988 N N . ARG A 1 387 ? 12.435 -9.363 8.582 1.00 41.13 380 ARG A N 1
ATOM 2989 C CA . ARG A 1 387 ? 12.474 -8.990 7.189 1.00 41.08 380 ARG A CA 1
ATOM 2990 C C . ARG A 1 387 ? 13.512 -7.878 6.923 1.00 39.64 380 ARG A C 1
ATOM 2991 O O . ARG A 1 387 ? 13.525 -6.872 7.605 1.00 37.90 380 ARG A O 1
ATOM 2999 N N . LEU A 1 388 ? 14.355 -8.082 5.925 1.00 39.40 381 LEU A N 1
ATOM 3000 C CA . LEU A 1 388 ? 15.327 -7.065 5.460 1.00 39.35 381 LEU A CA 1
ATOM 3001 C C . LEU A 1 388 ? 14.717 -6.165 4.383 1.00 38.78 381 LEU A C 1
ATOM 3002 O O . LEU A 1 388 ? 13.868 -6.616 3.614 1.00 37.29 381 LEU A O 1
ATOM 3007 N N . LYS A 1 389 ? 15.111 -4.888 4.349 1.00 37.69 382 LYS A N 1
ATOM 3008 C CA . LYS A 1 389 ? 14.668 -3.960 3.332 1.00 38.48 382 LYS A CA 1
ATOM 3009 C C . LYS A 1 389 ? 15.219 -4.437 1.991 1.00 39.02 382 LYS A C 1
ATOM 3010 O O . LYS A 1 389 ? 16.376 -4.939 1.953 1.00 40.28 382 LYS A O 1
ATOM 3014 N N . GLU A 1 390 ? 14.443 -4.353 0.909 1.00 37.34 383 GLU A N 1
ATOM 3015 C CA . GLU A 1 390 ? 14.978 -4.715 -0.423 1.00 36.96 383 GLU A CA 1
ATOM 3016 C C . GLU A 1 390 ? 15.255 -3.518 -1.245 1.00 35.03 383 GLU A C 1
ATOM 3017 O O . GLU A 1 390 ? 14.615 -2.480 -1.027 1.00 34.71 383 GLU A O 1
ATOM 3023 N N . GLY A 1 391 ? 16.171 -3.655 -2.209 1.00 33.19 384 GLY A N 1
ATOM 3024 C CA . GLY A 1 391 ? 16.395 -2.586 -3.169 1.00 33.70 384 GLY A CA 1
ATOM 3025 C C . GLY A 1 391 ? 17.008 -1.305 -2.582 1.00 34.21 384 GLY A C 1
ATOM 3026 O O . GLY A 1 391 ? 16.816 -0.201 -3.124 1.00 35.73 384 GLY A O 1
ATOM 3027 N N A GLN A 1 392 ? 17.759 -1.453 -1.493 0.50 33.31 385 GLN A N 1
ATOM 3028 N N B GLN A 1 392 ? 17.754 -1.442 -1.483 0.50 33.89 385 GLN A N 1
ATOM 3029 C CA A GLN A 1 392 ? 18.339 -0.297 -0.822 0.50 32.16 385 GLN A CA 1
ATOM 3030 C CA B GLN A 1 392 ? 18.278 -0.282 -0.749 0.50 33.31 385 GLN A CA 1
ATOM 3031 C C A GLN A 1 392 ? 19.738 -0.618 -0.367 0.50 30.91 385 GLN A C 1
ATOM 3032 C C B GLN A 1 392 ? 19.710 -0.564 -0.290 0.50 31.55 385 GLN A C 1
ATOM 3033 O O A GLN A 1 392 ? 19.959 -1.596 0.342 0.50 31.15 385 GLN A O 1
ATOM 3034 O O B GLN A 1 392 ? 19.930 -1.484 0.494 0.50 31.59 385 GLN A O 1
ATOM 3045 N N . LEU A 1 393 ? 20.671 0.229 -0.768 1.00 30.37 386 LEU A N 1
ATOM 3046 C CA . LEU A 1 393 ? 22.105 0.115 -0.322 1.00 28.20 386 LEU A CA 1
ATOM 3047 C C . LEU A 1 393 ? 22.155 0.343 1.190 1.00 26.55 386 LEU A C 1
ATOM 3048 O O . LEU A 1 393 ? 21.583 1.316 1.667 1.00 25.45 386 LEU A O 1
ATOM 3053 N N . SER A 1 394 ? 22.855 -0.513 1.925 1.00 25.57 387 SER A N 1
ATOM 3054 C CA . SER A 1 394 ? 22.902 -0.393 3.374 1.00 27.27 387 SER A CA 1
ATOM 3055 C C . SER A 1 394 ? 21.522 -0.423 4.040 1.00 28.11 387 SER A C 1
ATOM 3056 O O . SER A 1 394 ? 21.328 0.165 5.091 1.00 28.81 387 SER A O 1
ATOM 3059 N N . GLY A 1 395 ? 20.570 -1.136 3.470 1.00 28.90 388 GLY A N 1
ATOM 3060 C CA . GLY A 1 395 ? 19.189 -0.985 3.939 1.00 31.80 388 GLY A CA 1
ATOM 3061 C C . GLY A 1 395 ? 18.809 -1.537 5.325 1.00 32.82 388 GLY A C 1
ATOM 3062 O O . GLY A 1 395 ? 17.830 -1.018 5.961 1.00 33.84 388 GLY A O 1
ATOM 3063 N N . GLY A 1 396 ? 19.505 -2.578 5.792 1.00 31.77 389 GLY A N 1
ATOM 3064 C CA . GLY A 1 396 ? 19.205 -3.119 7.095 1.00 32.15 389 GLY A CA 1
ATOM 3065 C C . GLY A 1 396 ? 17.766 -3.684 7.228 1.00 32.33 389 GLY A C 1
ATOM 3066 O O . GLY A 1 396 ? 17.159 -4.084 6.223 1.00 32.87 389 GLY A O 1
ATOM 3067 N N . PHE A 1 397 ? 17.238 -3.774 8.446 1.00 30.82 390 PHE A N 1
ATOM 3068 C CA . PHE A 1 397 ? 15.923 -4.328 8.646 1.00 32.20 390 PHE A CA 1
ATOM 3069 C C . PHE A 1 397 ? 14.835 -3.395 8.153 1.00 34.30 390 PHE A C 1
ATOM 3070 O O . PHE A 1 397 ? 14.974 -2.166 8.308 1.00 35.30 390 PHE A O 1
ATOM 3078 N N . ALA A 1 398 ? 13.765 -3.939 7.536 1.00 35.09 391 ALA A N 1
ATOM 3079 C CA . ALA A 1 398 ? 12.581 -3.098 7.180 1.00 35.77 391 ALA A CA 1
ATOM 3080 C C . ALA A 1 398 ? 11.874 -2.653 8.482 1.00 34.93 391 ALA A C 1
ATOM 3081 O O . ALA A 1 398 ? 11.387 -1.542 8.582 1.00 34.70 391 ALA A O 1
ATOM 3083 N N A GLU A 1 399 ? 11.819 -3.528 9.478 0.50 34.81 392 GLU A N 1
ATOM 3084 N N B GLU A 1 399 ? 11.865 -3.533 9.474 0.50 34.85 392 GLU A N 1
ATOM 3085 C CA A GLU A 1 399 ? 11.358 -3.120 10.808 0.50 34.99 392 GLU A CA 1
ATOM 3086 C CA B GLU A 1 399 ? 11.330 -3.197 10.784 0.50 35.09 392 GLU A CA 1
ATOM 3087 C C A GLU A 1 399 ? 11.874 -4.154 11.775 0.50 34.76 392 GLU A C 1
ATOM 3088 C C B GLU A 1 399 ? 11.963 -4.150 11.763 0.50 34.85 392 GLU A C 1
ATOM 3089 O O A GLU A 1 399 ? 12.166 -5.286 11.374 0.50 35.39 392 GLU A O 1
ATOM 3090 O O B GLU A 1 399 ? 12.418 -5.227 11.359 0.50 35.51 392 GLU A O 1
ATOM 3101 N N . LEU A 1 400 ? 12.020 -3.780 13.033 1.00 34.26 393 LEU A N 1
ATOM 3102 C CA . LEU A 1 400 ? 12.452 -4.737 14.039 1.00 34.89 393 LEU A CA 1
ATOM 3103 C C . LEU A 1 400 ? 11.540 -4.638 15.265 1.00 34.80 393 LEU A C 1
ATOM 3104 O O . LEU A 1 400 ? 11.896 -4.019 16.277 1.00 33.92 393 LEU A O 1
ATOM 3109 N N . ARG A 1 401 ? 10.373 -5.279 15.186 1.00 34.23 394 ARG A N 1
ATOM 3110 C CA . ARG A 1 401 ? 9.427 -5.173 16.279 1.00 34.84 394 ARG A CA 1
ATOM 3111 C C . ARG A 1 401 ? 9.960 -5.916 17.481 1.00 34.02 394 ARG A C 1
ATOM 3112 O O . ARG A 1 401 ? 10.376 -7.091 17.356 1.00 33.57 394 ARG A O 1
ATOM 3120 N N . VAL A 1 402 ? 9.981 -5.248 18.641 1.00 33.19 395 VAL A N 1
ATOM 3121 C CA . VAL A 1 402 ? 10.469 -5.884 19.856 1.00 33.17 395 VAL A CA 1
ATOM 3122 C C . VAL A 1 402 ? 9.365 -5.832 20.948 1.00 34.71 395 VAL A C 1
ATOM 3123 O O . VAL A 1 402 ? 8.429 -4.992 20.869 1.00 34.78 395 VAL A O 1
ATOM 3127 N N . VAL A 1 403 ? 9.446 -6.753 21.896 1.00 34.78 396 VAL A N 1
ATOM 3128 C CA . VAL A 1 403 ? 8.583 -6.683 23.083 1.00 36.61 396 VAL A CA 1
ATOM 3129 C C . VAL A 1 403 ? 9.472 -6.687 24.289 1.00 38.04 396 VAL A C 1
ATOM 3130 O O . VAL A 1 403 ? 10.683 -6.977 24.196 1.00 37.69 396 VAL A O 1
ATOM 3134 N N . TRP A 1 404 ? 8.887 -6.366 25.432 1.00 39.66 397 TRP A N 1
ATOM 3135 C CA . TRP A 1 404 ? 9.623 -6.419 26.704 1.00 40.67 397 TRP A CA 1
ATOM 3136 C C . TRP A 1 404 ? 8.659 -6.638 27.904 1.00 42.15 397 TRP A C 1
ATOM 3137 O O . TRP A 1 404 ? 9.074 -6.374 29.059 1.00 44.46 397 TRP A O 1
#

Secondary structure (DSSP, 8-state):
---B---PPPBTTB--HHHHHHHHH-SEEEEE-TTS-EEEEE-SHHHHHHHTT-TTEESB-SSGGGS--SS--HHHHTT-B-S-HHHHHHHHHHHHHHHGGGG-HHHHHHHHHHHHHHHHHHHHHHHHT-SSEEHIIIIIHHHHHHHHHHHHT--GGGHHHHHHHHHHHTBSS-HHHHHHHHHHHHHHHHHHHHHHHHS--SSHHHHHHSSS--HHHHHHHHHHHHHHTTHHHHHHHHHHHHHHHH-HHHHHHHHH-HHHHHHHHHHHHHHS-SS--BPSPEEESS-EEETTEEEPTT-EEE-BTHHHHT-TTTSSSTTS--TT-SS----TTEETTEE-TTHHHHHHHHHHHHHHHHHH-TT-EESS-GGG--B-SSBTT--BS--EEE-

Solvent-accessible surface area: 17622 Å² total; per-residue (Å²): 152,57,47,73,15,70,109,126,79,25,139,53,20,113,13,44,116,56,17,54,42,12,11,94,194,11,29,9,34,59,0,84,2,47,29,36,32,68,0,25,1,0,0,38,17,72,40,0,70,106,1,1,104,24,114,75,4,16,55,14,20,108,74,37,126,83,7,25,25,26,18,120,3,13,22,18,59,90,81,19,46,102,39,91,41,89,28,13,73,154,92,40,45,66,20,50,143,57,13,77,66,5,12,47,92,186,69,18,124,108,22,54,88,111,4,58,99,14,0,56,85,16,0,75,61,8,45,94,149,20,72,62,10,37,0,21,30,111,0,0,15,17,0,0,0,30,5,9,3,88,12,0,10,6,43,96,126,72,91,84,87,0,53,98,25,1,39,6,0,0,69,41,115,58,150,128,6,0,52,141,10,22,92,80,0,47,45,54,1,26,41,11,0,102,90,26,111,92,116,97,23,119,6,2,0,10,72,7,38,128,40,175,56,92,87,80,75,3,0,63,16,0,2,28,21,0,19,68,18,5,15,50,8,0,20,21,0,0,6,0,0,7,4,1,18,56,45,78,120,43,31,59,38,2,64,84,55,108,102,32,7,44,70,0,2,18,0,0,4,1,2,6,49,2,3,49,35,27,47,37,8,3,2,0,40,92,68,5,154,18,34,85,37,59,0,138,57,16,20,0,0,1,2,4,10,0,0,0,4,9,0,129,132,33,7,130,33,16,80,115,10,54,0,52,23,94,115,18,58,20,2,30,23,7,60,26,77,32,62,47,31,18,1,53,8,12,74,3,2,1,88,11,0,0,55,48,0,2,88,103,10,72,112,2,114,25,77,74,69,60,140,97,20,155,49,61,163,27,41,29,52,10,26,7,37,65,0,90,0,32,67

Nearest PDB structures (foldseek):
  2x9p-assembly1_A  TM=9.712E-01  e=1.521E-57  Streptomyces natalensis
  7shi-assembly2_B  TM=9.723E-01  e=3.398E-44  Streptomyces nodosus
  5mnv-assembly7_G  TM=8.681E-01  e=4.456E-25  Streptomyces antibioticus
  6l39-assembly2_B  TM=8.557E-01  e=5.462E-25  Streptomyces rapamycinicus NRRL 5491
  6l39-assembly1_A  TM=8.555E-01  e=6.363E-25  Streptomyces rapamycinicus NRRL 5491

Sequence (391 aa):
DLPCLNLEPPKMLKLSPLLRALQDRRGPIHRVRTPAGDEAWLVTRHAELKQLLHDERIGRRTHPDPPSAAQYVRSPFLDLLISDADAESSGRRRQQHAETRRRLLTTPLFSARRVLEMQPKVEEEAADTLLDAFIAQGPPGDLHGELTVPFALTVLCEVIGVPPQRRAELTTLLAGIAKLDDDREGAVRAQDDLFGYVAGLVEHKRAEPGPDIISRLNDGEELTEDRRVAHLAMGLLFAGLDSVASIMDNGVVLLAAHPDQRAAALADPDVMARAVEEVLRTARRAGGSVLPPRYASEDMEEFGGVTIRAGDLVLFDLGLPNFDERAFTGPEEFDAARTPNPHLTFGHGIWHCIGAPLARLELRTMFTKLFTRLPELRPELPVEQLRLKEGQQLSGGFAEELRVVW

Radius of gyration: 20.54 Å; Cα contacts (8 Å, |Δi|>4): 688; chains: 1; bounding box: 44×57×53 Å